Protein AF-S6BM09-F1 (afdb_monomer_lite)

Secondary structure (DSSP, 8-state):
--TTSSTTS-S-EEEEEEEEEE-SSSSHHHHHHHHHHHTT-EEEEEEETTEEEEEEEE-HHHHHHHHHHHHHS--TT-EEEEETTHHHHTT-SSSPPPEE-SSHHHHHHHB---HHHHHHHHSTT-PEEEE-SB-SS---GGGSTT-S-EEEE---SHHHHHHHTT-SSPEE---SS-TTSPPP-SHHHHHHHHTTT-S-----SS---S--PPPEEEEETTEEEEEE--TTTTT--EEPPTT-TTPPPEEE---STTB--EEEETTEEEEPPP-B-TTSHHHHHHHHHHHHHHHHHTT---SEEEEES-TT-HHHHHHHHHHHHHT--EEEE-HHHHHHHHHHHHTT--TTS--EEEEEEEEEEE-TTSSEEEEEEEEE-SS-EEEEEEPPP---TTTTHHHH-THHHHHHHHHHHHHHHHHHHTT------SSS-SSGGGHHHHHHHHHHHHHHHTT-

Foldseek 3Di:
DDPVVPVPQFAKDKDKKDWADQQPPQCNQVVLVVLCVVLVWDWDWDQDPGHIITITIGGLVSVLVSVVCCVVPPRPRDDGPDILQQCVLLVNQAAAFAWEAAAVVLVQQFAPDDPLRNCVQPDLLFFFEWGQHGHNDHDPCSRHPPGSTHTYTYQNDPVSNVVNVVDSHIDGDHALARPQAAGDQDPVCSCVGCVSNDPDDDDDPPGDPDGWDGWYWYDDPNHTDTPFQTRSGAQDWDFFFAPCQPPAWEWEFDFQAQTWIWTDDRRIIGIHGRLGHCVDPNSVVSSVVRVVVVCVVVVGDHQAYEYEPDPPHPSRVVRVVVCVVVVHHYHYDYRQLVVVAVVCGVVSPHQPNAWDWDFFAADFTQDPVRDTAGTFIWTGGNPDIDTPDGDDDWDQVPVVVCVVVVVSVVCRVVCVVVVVVVCVVVVHDDDDDDPADPPPRCVVVVVVVVVVVVVVVVVD

Radius of gyration: 27.83 Å; chains: 1; bounding box: 70×56×95 Å

Sequence (460 aa):
MNALSRLATDQPTTWRIRVRGIVQGVGFRPAVWRLARTLGLSGEVLNDGDGVAIRLHGLAAEIDDFMTRLRRDPPPLARIDTLETLRQRKRRPRKPLALMARDLEVIARYRTLSTTEQRALEDRAAPIVLLEHPGPEQLPEAVAPGSGALGFMLPHSPLHHLLARHFDTPLVFTSGNASGRPQCTDNDEALARLGAIADAFLLHDRAIVNRVDDSVLRLIDGTPAPLRRARGFAPTPLPLPPGLEDAPPLLALGGELKNTFCLLREGQATLSQHIGDLEQADTWRDWQDQLERFARLFAHRPQAIAIDGHPGYRSSAWGRDRATREGLPLITVQHHHAHLAACLAEHGVPADAGPSLGIVLDGIGHGEDGSGWGGELLVGDYRDFRRIARLRPAALPGGAQAMREPWRNLAARLLAEQLCERLRAADLQVLIHRQVPANDGGLALGQACIAAARLREQRR

pLDDT: mean 89.85, std 10.7, range [28.97, 98.62]

Structure (mmCIF, N/CA/C/O backbone):
data_AF-S6BM09-F1
#
_entry.id   AF-S6BM09-F1
#
loop_
_atom_site.group_PDB
_atom_site.id
_atom_site.type_symbol
_atom_site.label_atom_id
_atom_site.label_alt_id
_atom_site.label_comp_id
_atom_site.label_asym_id
_atom_site.label_entity_id
_atom_site.label_seq_id
_atom_site.pdbx_PDB_ins_code
_atom_site.Cartn_x
_atom_site.Cartn_y
_atom_site.Cartn_z
_atom_site.occupancy
_atom_site.B_iso_or_equiv
_atom_site.auth_seq_id
_atom_site.auth_comp_id
_atom_site.auth_asym_id
_atom_site.auth_atom_id
_atom_site.pdbx_PDB_model_num
ATOM 1 N N . MET A 1 1 ? 14.622 34.486 -16.517 1.00 38.31 1 MET A N 1
ATOM 2 C CA . MET A 1 1 ? 15.492 33.313 -16.270 1.00 38.31 1 MET A CA 1
ATOM 3 C C . MET A 1 1 ? 16.569 33.723 -15.283 1.00 38.31 1 MET A C 1
ATOM 5 O O . MET A 1 1 ? 17.421 34.523 -15.639 1.00 38.31 1 MET A O 1
ATOM 9 N N . ASN A 1 2 ? 16.465 33.284 -14.028 1.00 30.19 2 ASN A N 1
ATOM 10 C CA . ASN A 1 2 ? 17.326 33.764 -12.947 1.00 30.19 2 ASN A CA 1
ATOM 11 C C . ASN A 1 2 ? 18.570 32.865 -12.807 1.00 30.19 2 ASN A C 1
ATOM 13 O O . ASN A 1 2 ? 18.457 31.634 -12.844 1.00 30.19 2 ASN A O 1
ATOM 17 N N . ALA A 1 3 ? 19.740 33.488 -12.644 1.00 28.97 3 ALA A N 1
ATOM 18 C CA . ALA A 1 3 ? 21.079 32.882 -12.664 1.00 28.97 3 ALA A CA 1
ATOM 19 C C . ALA A 1 3 ? 21.342 31.832 -11.559 1.00 28.97 3 ALA A C 1
ATOM 21 O O . ALA A 1 3 ? 22.373 31.169 -11.563 1.00 28.97 3 ALA A O 1
ATOM 22 N N . LEU A 1 4 ? 20.386 31.626 -10.649 1.00 32.38 4 LEU A N 1
ATOM 23 C CA . LEU A 1 4 ? 20.457 30.667 -9.544 1.00 32.38 4 LEU A CA 1
ATOM 24 C C . LEU A 1 4 ? 20.014 29.237 -9.916 1.00 32.38 4 LEU A C 1
ATOM 26 O O . LEU A 1 4 ? 20.258 28.313 -9.149 1.00 32.38 4 LEU A O 1
ATOM 30 N N . SER A 1 5 ? 19.412 29.020 -11.093 1.00 34.81 5 SER A N 1
ATOM 31 C CA . SER A 1 5 ? 18.972 27.679 -11.540 1.00 34.81 5 SER A CA 1
ATOM 32 C C . SER A 1 5 ? 20.073 26.819 -12.182 1.00 34.81 5 SER A C 1
ATOM 34 O O . SER A 1 5 ? 19.891 25.614 -12.319 1.00 34.81 5 SER A O 1
ATOM 36 N N . ARG A 1 6 ? 21.234 27.398 -12.530 1.00 33.34 6 ARG A N 1
ATOM 37 C CA . ARG A 1 6 ? 22.382 26.657 -13.099 1.00 33.34 6 ARG A CA 1
ATOM 38 C C . ARG A 1 6 ? 23.321 26.043 -12.054 1.00 33.34 6 ARG A C 1
ATOM 40 O O . ARG A 1 6 ? 24.153 25.219 -12.405 1.00 33.34 6 ARG A O 1
ATOM 47 N N . LEU A 1 7 ? 23.190 26.402 -10.777 1.00 35.69 7 LEU A N 1
ATOM 48 C CA . LEU A 1 7 ? 24.154 26.014 -9.735 1.00 35.69 7 LEU A CA 1
ATOM 49 C C . LEU A 1 7 ? 23.912 24.619 -9.124 1.00 35.69 7 LEU A C 1
ATOM 51 O O . LEU A 1 7 ? 24.711 24.174 -8.306 1.00 35.69 7 LEU A O 1
ATOM 55 N N . ALA A 1 8 ? 22.848 23.907 -9.513 1.00 40.94 8 ALA A N 1
ATOM 56 C CA . ALA A 1 8 ? 22.551 22.566 -8.993 1.00 40.94 8 ALA A CA 1
ATOM 57 C C . ALA A 1 8 ? 23.042 21.408 -9.891 1.00 40.94 8 ALA A C 1
ATOM 59 O O . ALA A 1 8 ? 23.032 20.261 -9.449 1.00 40.94 8 ALA A O 1
ATOM 60 N N . THR A 1 9 ? 23.480 21.682 -11.125 1.00 48.66 9 THR A N 1
ATOM 61 C CA . THR A 1 9 ? 23.941 20.668 -12.100 1.00 48.66 9 THR A CA 1
ATOM 62 C C . THR A 1 9 ? 25.463 20.511 -12.189 1.00 48.66 9 THR A C 1
ATOM 64 O O . THR A 1 9 ? 25.926 19.595 -12.859 1.00 48.66 9 THR A O 1
ATOM 67 N N . ASP A 1 10 ? 26.232 21.349 -11.488 1.00 55.50 10 ASP A N 1
ATOM 68 C CA . ASP A 1 10 ? 27.693 21.471 -11.652 1.00 55.50 10 ASP A CA 1
ATOM 69 C C . ASP A 1 10 ? 28.528 20.803 -10.545 1.00 55.50 10 ASP A C 1
ATOM 71 O O . ASP A 1 10 ? 29.739 21.003 -10.458 1.00 55.50 10 ASP A O 1
ATOM 75 N N . GLN A 1 11 ? 27.913 19.999 -9.670 1.00 69.38 11 GLN A N 1
ATOM 76 C CA . GLN A 1 11 ? 28.690 19.232 -8.696 1.00 69.38 11 GLN A CA 1
ATOM 77 C C . GLN A 1 11 ? 29.160 17.902 -9.297 1.00 69.38 11 GLN A C 1
ATOM 79 O O . GLN A 1 11 ? 28.328 17.131 -9.784 1.00 69.38 11 GLN A O 1
ATOM 84 N N . PRO A 1 12 ? 30.467 17.587 -9.234 1.00 76.44 12 PRO A N 1
ATOM 85 C CA . PRO A 1 12 ? 30.969 16.304 -9.691 1.00 76.44 12 PRO A CA 1
ATOM 86 C C . PRO A 1 12 ? 30.383 15.168 -8.844 1.00 76.44 12 PRO A C 1
ATOM 88 O O . PRO A 1 12 ? 30.387 15.199 -7.611 1.00 76.44 12 PRO A O 1
ATOM 91 N N . THR A 1 13 ? 29.854 14.151 -9.520 1.00 78.38 13 THR A N 1
ATOM 92 C CA . THR A 1 13 ? 29.204 12.986 -8.905 1.00 78.38 13 THR A CA 1
ATOM 93 C C . THR A 1 13 ? 29.976 11.716 -9.222 1.00 78.38 13 THR A C 1
ATOM 95 O O . THR A 1 13 ? 30.727 11.666 -10.191 1.00 78.38 13 THR A O 1
ATOM 98 N N . THR A 1 14 ? 29.787 10.672 -8.411 1.00 85.06 14 THR A N 1
ATOM 99 C CA . THR A 1 14 ? 30.430 9.370 -8.626 1.00 85.06 14 THR A CA 1
ATOM 100 C C . THR A 1 14 ? 29.397 8.319 -9.023 1.00 85.06 14 THR A C 1
ATOM 102 O O . THR A 1 14 ? 28.484 8.030 -8.249 1.00 85.06 14 THR A O 1
ATOM 105 N N . TRP A 1 15 ? 29.550 7.724 -10.205 1.00 80.38 15 TRP A N 1
ATOM 106 C CA . TRP A 1 15 ? 28.676 6.677 -10.742 1.00 80.38 15 TRP A CA 1
ATOM 107 C C . TRP A 1 15 ? 29.385 5.328 -10.701 1.00 80.38 15 TRP A C 1
ATOM 109 O O . TRP A 1 15 ? 30.590 5.251 -10.932 1.00 80.38 15 TRP A O 1
ATOM 119 N N . ARG A 1 16 ? 28.645 4.252 -10.412 1.00 80.62 16 ARG A N 1
ATOM 120 C CA . ARG A 1 16 ? 29.163 2.876 -10.450 1.00 80.62 16 ARG A CA 1
ATOM 121 C C . ARG A 1 16 ? 28.443 2.106 -11.542 1.00 80.62 16 ARG A C 1
ATOM 123 O O . ARG A 1 16 ? 27.319 1.674 -11.365 1.00 80.62 16 ARG A O 1
ATOM 130 N N . ILE A 1 17 ? 29.069 1.889 -12.674 1.00 82.69 17 ILE A N 1
ATOM 131 C CA . ILE A 1 17 ? 28.444 1.205 -13.795 1.00 82.69 17 ILE A CA 1
ATOM 132 C C . ILE A 1 17 ? 28.873 -0.258 -13.770 1.00 82.69 17 ILE A C 1
ATOM 134 O O . ILE A 1 17 ? 30.060 -0.573 -13.842 1.00 82.69 17 ILE A O 1
ATOM 138 N N . ARG A 1 18 ? 27.890 -1.154 -13.687 1.00 83.31 18 ARG A N 1
ATOM 139 C CA . ARG A 1 18 ? 28.090 -2.585 -13.914 1.00 83.31 18 ARG A CA 1
ATOM 140 C C . ARG A 1 18 ? 27.734 -2.898 -15.359 1.00 83.31 18 ARG A C 1
ATOM 142 O O . ARG A 1 18 ? 26.601 -2.647 -15.773 1.00 83.31 18 ARG A O 1
ATOM 149 N N . VAL A 1 19 ? 28.698 -3.442 -16.093 1.00 82.69 19 VAL A N 1
ATOM 150 C CA . VAL A 1 19 ? 28.534 -3.902 -17.471 1.00 82.69 19 VAL A CA 1
ATOM 151 C C . VAL A 1 19 ? 28.701 -5.417 -17.493 1.00 82.69 19 VAL A C 1
ATOM 153 O O . VAL A 1 19 ? 29.742 -5.929 -17.077 1.00 82.69 19 VAL A O 1
ATOM 156 N N . ARG A 1 20 ? 27.685 -6.133 -17.977 1.00 80.19 20 ARG A N 1
ATOM 157 C CA . ARG A 1 20 ? 27.733 -7.592 -18.172 1.00 80.19 20 ARG A CA 1
ATOM 158 C C . ARG A 1 20 ? 27.612 -7.933 -19.654 1.00 80.19 20 ARG A C 1
ATOM 160 O O . ARG A 1 20 ? 27.115 -7.112 -20.423 1.00 80.19 20 ARG A O 1
ATOM 167 N N . GLY A 1 21 ? 28.057 -9.128 -20.027 1.00 81.88 21 GLY A N 1
ATOM 168 C CA . GLY A 1 21 ? 28.026 -9.669 -21.387 1.00 81.88 21 GLY A CA 1
ATOM 169 C C . GLY A 1 21 ? 29.404 -10.109 -21.871 1.00 81.88 21 GLY A C 1
ATOM 170 O O . GLY A 1 21 ? 30.289 -10.401 -21.063 1.00 81.88 21 GLY A O 1
ATOM 171 N N . ILE A 1 22 ? 29.619 -10.131 -23.187 1.00 84.56 22 ILE A N 1
ATOM 172 C CA . ILE A 1 22 ? 30.940 -10.395 -23.773 1.00 84.56 22 ILE A CA 1
ATOM 173 C C . ILE A 1 22 ? 31.765 -9.111 -23.638 1.00 84.56 22 ILE A C 1
ATOM 175 O O . ILE A 1 22 ? 31.840 -8.304 -24.555 1.00 84.56 22 ILE A O 1
ATOM 179 N N . VAL A 1 23 ? 32.321 -8.863 -22.454 1.00 83.88 23 VAL A N 1
ATOM 180 C CA . VAL A 1 23 ? 33.020 -7.602 -22.126 1.00 83.88 23 VAL A CA 1
ATOM 181 C C . VAL A 1 23 ? 34.416 -7.818 -21.542 1.00 83.88 23 VAL A C 1
ATOM 183 O O . VAL A 1 23 ? 35.155 -6.868 -21.293 1.00 83.88 23 VAL A O 1
ATOM 186 N N . GLN A 1 24 ? 34.836 -9.069 -21.373 1.00 85.50 24 GLN A N 1
ATOM 187 C CA . GLN A 1 24 ? 36.181 -9.431 -20.927 1.00 85.50 24 GLN A CA 1
ATOM 188 C C . GLN A 1 24 ? 36.980 -10.045 -22.076 1.00 85.50 24 GLN A C 1
ATOM 190 O O . GLN A 1 24 ? 36.417 -10.688 -22.949 1.00 85.50 24 GLN A O 1
ATOM 195 N N . GLY A 1 25 ? 38.293 -9.801 -22.121 1.00 83.94 25 GLY A N 1
ATOM 196 C CA . GLY A 1 25 ? 39.153 -10.293 -23.211 1.00 83.94 25 GLY A CA 1
ATOM 197 C C . GLY A 1 25 ? 38.967 -9.592 -24.568 1.00 83.94 25 GLY A C 1
ATOM 198 O O . GLY A 1 25 ? 39.731 -9.844 -25.486 1.00 83.94 25 GLY A O 1
ATOM 199 N N . VAL A 1 26 ? 38.020 -8.655 -24.682 1.00 87.94 26 VAL A N 1
ATOM 200 C CA . VAL A 1 26 ? 37.618 -8.005 -25.951 1.00 87.94 26 VAL A CA 1
ATOM 201 C C . VAL A 1 26 ? 38.072 -6.547 -26.086 1.00 87.94 26 VAL A C 1
ATOM 203 O O . VAL A 1 26 ? 37.512 -5.766 -26.850 1.00 87.94 26 VAL A O 1
ATOM 206 N N . GLY A 1 27 ? 39.062 -6.128 -25.294 1.00 88.62 27 GLY A N 1
ATOM 207 C CA . GLY A 1 27 ? 39.555 -4.743 -25.315 1.00 88.62 27 GLY A CA 1
ATOM 208 C C . GLY A 1 27 ? 38.628 -3.713 -24.647 1.00 88.62 27 GLY A C 1
ATOM 209 O O . GLY A 1 27 ? 38.804 -2.512 -24.850 1.00 88.62 27 GLY A O 1
ATOM 210 N N . PHE A 1 28 ? 37.683 -4.155 -23.808 1.00 90.75 28 PHE A N 1
ATOM 211 C CA . PHE A 1 28 ? 36.697 -3.286 -23.150 1.00 90.75 28 PHE A CA 1
ATOM 212 C C . PHE A 1 28 ? 37.305 -2.279 -22.164 1.00 90.75 28 PHE A C 1
ATOM 214 O O . PHE A 1 28 ? 37.013 -1.091 -22.250 1.00 90.75 28 PHE A O 1
ATOM 221 N N . ARG A 1 29 ? 38.207 -2.710 -21.267 1.00 93.44 29 ARG A N 1
ATOM 222 C CA . ARG A 1 29 ? 38.865 -1.806 -20.298 1.00 93.44 29 ARG A CA 1
ATOM 223 C C . ARG A 1 29 ? 39.658 -0.675 -20.984 1.00 93.44 29 ARG A C 1
ATOM 225 O O . ARG A 1 29 ? 39.458 0.476 -20.601 1.00 93.44 29 ARG A O 1
ATOM 232 N N . PRO A 1 30 ? 40.488 -0.939 -22.020 1.00 92.81 30 PRO A N 1
ATOM 233 C CA . PRO A 1 30 ? 41.108 0.132 -22.804 1.00 92.81 30 PRO A CA 1
ATOM 234 C C . PRO A 1 30 ? 40.108 1.091 -23.459 1.00 92.81 30 PRO A C 1
ATOM 236 O O . PRO A 1 30 ? 40.364 2.291 -23.501 1.00 92.81 30 PRO A O 1
ATOM 239 N N . ALA A 1 31 ? 38.978 0.591 -23.970 1.00 91.06 31 ALA A N 1
ATOM 240 C CA . ALA A 1 31 ? 37.952 1.439 -24.577 1.00 91.06 31 ALA A CA 1
ATOM 241 C C . ALA A 1 31 ? 37.273 2.351 -23.546 1.00 91.06 31 ALA A C 1
ATOM 243 O O . ALA A 1 31 ? 37.172 3.552 -23.783 1.00 91.06 31 ALA A O 1
ATOM 244 N N . VAL A 1 32 ? 36.910 1.805 -22.381 1.00 92.44 32 VAL A N 1
ATOM 245 C CA . VAL A 1 32 ? 36.400 2.567 -21.231 1.00 92.44 32 VAL A CA 1
ATOM 246 C C . VAL A 1 32 ? 37.396 3.646 -20.811 1.00 92.44 32 VAL A C 1
ATOM 248 O O . VAL A 1 32 ? 37.024 4.806 -20.685 1.00 92.44 32 VAL A O 1
ATOM 251 N N . TRP A 1 33 ? 38.675 3.299 -20.655 1.00 94.75 33 TRP A N 1
ATOM 252 C CA . TRP A 1 33 ? 39.701 4.266 -20.268 1.00 94.75 33 TRP A CA 1
ATOM 253 C C . TRP A 1 33 ? 39.855 5.401 -21.290 1.00 94.75 33 TRP A C 1
ATOM 255 O O . TRP A 1 33 ? 39.888 6.572 -20.912 1.00 94.75 33 TRP A O 1
ATOM 265 N N . ARG A 1 34 ? 39.900 5.075 -22.592 1.00 94.38 34 ARG A N 1
ATOM 266 C CA . ARG A 1 34 ? 39.992 6.087 -23.659 1.00 94.38 34 ARG A CA 1
ATOM 267 C C . ARG A 1 34 ? 38.793 7.025 -23.634 1.00 94.38 34 ARG A C 1
ATOM 269 O O . ARG A 1 34 ? 38.980 8.235 -23.675 1.00 94.38 34 ARG A O 1
ATOM 276 N N . LEU A 1 35 ? 37.591 6.460 -23.539 1.00 94.25 35 LEU A N 1
ATOM 277 C CA . LEU A 1 35 ? 36.347 7.215 -23.562 1.00 94.25 35 LEU A CA 1
ATOM 278 C C . LEU A 1 35 ? 36.208 8.134 -22.343 1.00 94.25 35 LEU A C 1
ATOM 280 O O . LEU A 1 35 ? 35.879 9.304 -22.506 1.00 94.25 35 LEU A O 1
ATOM 284 N N . ALA A 1 36 ? 36.526 7.634 -21.144 1.00 94.25 36 ALA A N 1
ATOM 285 C CA . ALA A 1 36 ? 36.525 8.438 -19.923 1.00 94.25 36 ALA A CA 1
ATOM 286 C C . ALA A 1 36 ? 37.491 9.625 -20.045 1.00 94.25 36 ALA A C 1
ATOM 288 O O . ALA A 1 36 ? 37.120 10.760 -19.756 1.00 94.25 36 ALA A O 1
ATOM 289 N N . ARG A 1 37 ? 38.696 9.386 -20.579 1.00 94.31 37 ARG A N 1
ATOM 290 C CA . ARG A 1 37 ? 39.706 10.431 -20.776 1.00 94.31 37 ARG A CA 1
ATOM 291 C C . ARG A 1 37 ? 39.284 11.486 -21.801 1.00 94.31 37 ARG A C 1
ATOM 293 O O . ARG A 1 37 ? 39.559 12.662 -21.596 1.00 94.31 37 ARG A O 1
ATOM 300 N N . THR A 1 38 ? 38.617 11.089 -22.886 1.00 94.44 38 THR A N 1
ATOM 301 C CA . THR A 1 38 ? 38.086 12.025 -23.895 1.00 94.44 38 THR A CA 1
ATOM 302 C C . THR A 1 38 ? 37.019 12.959 -23.322 1.00 94.44 38 THR A C 1
ATOM 304 O O . THR A 1 38 ? 36.875 14.074 -23.809 1.00 94.44 38 THR A O 1
ATOM 307 N N . LEU A 1 39 ? 36.296 12.518 -22.292 1.00 93.94 39 LEU A N 1
ATOM 308 C CA . LEU A 1 39 ? 35.196 13.258 -21.673 1.00 93.94 39 LEU A CA 1
ATOM 309 C C . LEU A 1 39 ? 35.591 13.961 -20.367 1.00 93.94 39 LEU A C 1
ATOM 311 O O . LEU A 1 39 ? 34.717 14.426 -19.650 1.00 93.94 39 LEU A O 1
ATOM 315 N N . GLY A 1 40 ? 36.885 14.017 -20.032 1.00 92.81 40 GLY A N 1
ATOM 316 C CA . GLY A 1 40 ? 37.355 14.665 -18.802 1.00 92.81 40 GLY A CA 1
ATOM 317 C C . GLY A 1 40 ? 36.995 13.922 -17.508 1.00 92.81 40 GLY A C 1
ATOM 318 O O . GLY A 1 40 ? 37.157 14.470 -16.422 1.00 92.81 40 GLY A O 1
ATOM 319 N N . LEU A 1 41 ? 36.545 12.667 -17.599 1.00 94.50 41 LEU A N 1
ATOM 320 C CA . LEU A 1 41 ? 36.124 11.870 -16.449 1.00 94.50 41 LEU A CA 1
ATOM 321 C C . LEU A 1 41 ? 37.317 11.195 -15.765 1.00 94.50 41 LEU A C 1
ATOM 323 O O . LEU A 1 41 ? 38.210 10.646 -16.414 1.00 94.50 41 LEU A O 1
ATOM 327 N N . SER A 1 42 ? 37.283 11.156 -14.434 1.00 93.69 42 SER A N 1
ATOM 328 C CA . SER A 1 42 ? 38.230 10.401 -13.601 1.00 93.69 42 SER A CA 1
ATOM 329 C C . SER A 1 42 ? 37.573 9.127 -13.067 1.00 93.69 42 SER A C 1
ATOM 331 O O . SER A 1 42 ? 36.352 9.064 -12.965 1.00 93.69 42 SER A O 1
ATOM 333 N N . GLY A 1 43 ? 38.331 8.074 -12.753 1.00 92.56 43 GLY A N 1
ATOM 334 C CA . GLY A 1 43 ? 37.697 6.825 -12.337 1.00 92.56 43 GLY A CA 1
ATOM 335 C C . GLY A 1 43 ? 38.572 5.581 -12.345 1.00 92.56 43 GLY A C 1
ATOM 336 O O . GLY A 1 43 ? 39.776 5.641 -12.574 1.00 92.56 43 GLY A O 1
ATOM 337 N N . GLU A 1 44 ? 37.927 4.440 -12.124 1.00 93.75 44 GLU A N 1
ATOM 338 C CA . GLU A 1 44 ? 38.521 3.103 -12.179 1.00 93.75 44 GLU A CA 1
ATOM 339 C C . GLU A 1 44 ? 37.683 2.190 -13.080 1.00 93.75 44 GLU A C 1
ATOM 341 O O . GLU A 1 44 ? 36.460 2.307 -13.155 1.00 93.75 44 GLU A O 1
ATOM 346 N N . VAL A 1 45 ? 38.345 1.256 -13.759 1.00 93.62 45 VAL A N 1
ATOM 347 C CA . VAL A 1 45 ? 37.692 0.173 -14.494 1.00 93.62 45 VAL A CA 1
ATOM 348 C C . VAL A 1 45 ? 38.407 -1.134 -14.187 1.00 93.62 45 VAL A C 1
ATOM 350 O O . VAL A 1 45 ? 39.628 -1.224 -14.309 1.00 93.62 45 VAL A O 1
ATOM 353 N N . LEU A 1 46 ? 37.655 -2.157 -13.793 1.00 92.75 46 LEU A N 1
ATOM 354 C CA . LEU A 1 46 ? 38.197 -3.466 -13.441 1.00 92.75 46 LEU A CA 1
ATOM 355 C C . LEU A 1 46 ? 37.316 -4.596 -13.972 1.00 92.75 46 LEU A C 1
ATOM 357 O O . LEU A 1 46 ? 36.114 -4.427 -14.173 1.00 92.75 46 LEU A O 1
ATOM 361 N N . ASN A 1 47 ? 37.943 -5.747 -14.199 1.00 90.81 47 ASN A N 1
ATOM 362 C CA . ASN A 1 47 ? 37.243 -6.992 -14.493 1.00 90.81 47 ASN A CA 1
ATOM 363 C C . ASN A 1 47 ? 37.088 -7.776 -13.189 1.00 90.81 47 ASN A C 1
ATOM 365 O O . ASN A 1 47 ? 38.050 -7.867 -12.427 1.00 90.81 47 ASN A O 1
ATOM 369 N N . ASP A 1 48 ? 35.923 -8.370 -12.967 1.00 84.50 48 ASP A N 1
ATOM 370 C CA . ASP A 1 48 ? 35.667 -9.323 -11.882 1.00 84.50 48 ASP A CA 1
ATOM 371 C C . ASP A 1 48 ? 34.845 -10.520 -12.400 1.00 84.50 48 ASP A C 1
ATOM 373 O O . ASP A 1 48 ? 34.613 -10.638 -13.601 1.00 84.50 48 ASP A O 1
ATOM 377 N N . GLY A 1 49 ? 34.422 -11.437 -11.525 1.00 75.69 49 GLY A N 1
ATOM 378 C CA . GLY A 1 49 ? 33.640 -12.616 -11.931 1.00 75.69 49 GLY A CA 1
ATOM 379 C C . GLY A 1 49 ? 32.296 -12.297 -12.605 1.00 75.69 49 GLY A C 1
ATOM 380 O O . GLY A 1 49 ? 31.762 -13.147 -13.309 1.00 75.69 49 GLY A O 1
ATOM 381 N N . ASP A 1 50 ? 31.788 -11.069 -12.453 1.00 69.88 50 ASP A N 1
ATOM 382 C CA . ASP A 1 50 ? 30.467 -10.644 -12.927 1.00 69.88 50 ASP A CA 1
ATOM 383 C C . ASP A 1 50 ? 30.517 -9.774 -14.198 1.00 69.88 50 ASP A C 1
ATOM 385 O O . ASP A 1 50 ? 29.476 -9.314 -14.675 1.00 69.88 50 ASP A O 1
ATOM 389 N N . GLY A 1 51 ? 31.704 -9.505 -14.755 1.00 86.31 51 GLY A N 1
ATOM 390 C CA . GLY A 1 51 ? 31.885 -8.697 -15.967 1.00 86.31 51 GLY A CA 1
ATOM 391 C C . GLY A 1 51 ? 32.853 -7.531 -15.767 1.00 86.31 51 GLY A C 1
ATOM 392 O O . GLY A 1 51 ? 33.989 -7.725 -15.335 1.00 86.31 51 GLY A O 1
ATOM 393 N N . VAL A 1 52 ? 32.446 -6.317 -16.141 1.00 88.25 52 VAL A N 1
ATOM 394 C CA . VAL A 1 52 ? 33.259 -5.100 -15.978 1.00 88.25 52 VAL A CA 1
ATOM 395 C C . VAL A 1 52 ? 32.572 -4.153 -15.000 1.00 88.25 52 VAL A C 1
ATOM 397 O O . VAL A 1 52 ? 31.415 -3.772 -15.195 1.00 88.25 52 VAL A O 1
ATOM 400 N N . ALA A 1 53 ? 33.295 -3.747 -13.960 1.00 86.94 53 ALA A N 1
ATOM 401 C CA . ALA A 1 53 ? 32.892 -2.673 -13.062 1.00 86.94 53 ALA A CA 1
ATOM 402 C C . ALA A 1 53 ? 33.633 -1.389 -13.440 1.00 86.94 53 ALA A C 1
ATOM 404 O O . ALA A 1 53 ? 34.859 -1.374 -13.544 1.00 86.94 53 ALA A O 1
ATOM 405 N N . ILE A 1 54 ? 32.883 -0.307 -13.635 1.00 91.75 54 ILE A N 1
ATOM 406 C CA . ILE A 1 54 ? 33.407 1.025 -13.935 1.00 91.75 54 ILE A CA 1
ATOM 407 C C . ILE A 1 54 ? 32.951 1.960 -12.818 1.00 91.75 54 ILE A C 1
ATOM 409 O O . ILE A 1 54 ? 31.768 2.004 -12.488 1.00 91.75 54 ILE A O 1
ATOM 413 N N . ARG A 1 55 ? 33.856 2.740 -12.241 1.00 90.81 55 ARG A N 1
ATOM 414 C CA . ARG A 1 55 ? 33.508 3.868 -11.378 1.00 90.81 55 ARG A CA 1
ATOM 415 C C . ARG A 1 55 ? 33.976 5.139 -12.057 1.00 90.81 55 ARG A C 1
ATOM 417 O O . ARG A 1 55 ? 35.160 5.248 -12.341 1.00 90.81 55 ARG A O 1
ATOM 424 N N . LEU A 1 56 ? 33.069 6.076 -12.299 1.00 91.94 56 LEU A N 1
ATOM 425 C CA . LEU A 1 56 ? 33.379 7.364 -12.921 1.00 91.94 56 LEU A CA 1
ATOM 426 C C . LEU A 1 56 ? 33.052 8.491 -11.957 1.00 91.94 56 LEU A C 1
ATOM 428 O O . LEU A 1 56 ? 32.057 8.415 -11.242 1.00 91.94 56 LEU A O 1
ATOM 432 N N . HIS A 1 57 ? 33.888 9.515 -11.950 1.00 91.69 57 HIS A N 1
ATOM 433 C CA . HIS A 1 57 ? 33.756 10.740 -11.190 1.00 91.69 57 HIS A CA 1
ATOM 434 C C . HIS A 1 57 ? 33.938 11.930 -12.135 1.00 91.69 57 HIS A C 1
ATOM 436 O O . HIS A 1 57 ? 34.964 12.038 -12.814 1.00 91.69 57 HIS A O 1
ATOM 442 N N . GLY A 1 58 ? 32.931 12.795 -12.184 1.00 91.19 58 GLY A N 1
ATOM 443 C CA . GLY A 1 58 ? 32.871 13.949 -13.081 1.00 91.19 58 GLY A CA 1
ATOM 444 C C . GLY A 1 58 ? 31.472 14.557 -13.117 1.00 91.19 58 GLY A C 1
ATOM 445 O O . GLY A 1 58 ? 30.623 14.216 -12.282 1.00 91.19 58 GLY A O 1
ATOM 446 N N . LEU A 1 59 ? 31.221 15.462 -14.063 1.00 86.94 59 LEU A N 1
ATOM 447 C CA . LEU A 1 59 ? 29.900 16.068 -14.210 1.00 86.94 59 LEU A CA 1
ATOM 448 C C . LEU A 1 59 ? 28.901 15.026 -14.718 1.00 86.94 59 LEU A C 1
ATOM 450 O O . LEU A 1 59 ? 29.228 14.170 -15.540 1.00 86.94 59 LEU A O 1
ATOM 454 N N . ALA A 1 60 ? 27.655 15.099 -14.245 1.00 76.88 60 ALA A N 1
ATOM 455 C CA . ALA A 1 60 ? 26.622 14.135 -14.631 1.00 76.88 60 ALA A CA 1
ATOM 456 C C . ALA A 1 60 ? 26.436 14.065 -16.160 1.00 76.88 60 ALA A C 1
ATOM 458 O O . ALA A 1 60 ? 26.347 12.972 -16.709 1.00 76.88 60 ALA A O 1
ATOM 459 N N . ALA A 1 61 ? 26.490 15.214 -16.845 1.00 78.56 61 ALA A N 1
ATOM 460 C CA . ALA A 1 61 ? 26.379 15.298 -18.302 1.00 78.56 61 ALA A CA 1
ATOM 461 C C . ALA A 1 61 ? 27.513 14.563 -19.045 1.00 78.56 61 ALA A C 1
ATOM 463 O O . ALA A 1 61 ? 27.272 13.914 -20.060 1.00 78.56 61 ALA A O 1
ATOM 464 N N . GLU A 1 62 ? 28.743 14.627 -18.532 1.00 89.06 62 GLU A N 1
ATOM 465 C CA . GLU A 1 62 ? 29.905 13.944 -19.115 1.00 89.06 62 GLU A CA 1
ATOM 466 C C . GLU A 1 62 ? 29.818 12.433 -18.889 1.00 89.06 62 GLU A C 1
ATOM 468 O O . GLU A 1 62 ? 30.114 11.645 -19.790 1.00 89.06 62 GLU A O 1
ATOM 473 N N . ILE A 1 63 ? 29.366 12.015 -17.700 1.00 84.81 63 ILE A N 1
ATOM 474 C CA . ILE A 1 63 ? 29.121 10.602 -17.403 1.00 84.81 63 ILE A CA 1
ATOM 475 C C . ILE A 1 63 ? 27.996 10.066 -18.301 1.00 84.81 63 ILE A C 1
ATOM 477 O O . ILE A 1 63 ? 28.121 8.965 -18.831 1.00 84.81 63 ILE A O 1
ATOM 481 N N . ASP A 1 64 ? 26.938 10.835 -18.549 1.00 76.94 64 ASP A N 1
ATOM 482 C CA . ASP A 1 64 ? 25.868 10.452 -19.477 1.00 76.94 64 ASP A CA 1
ATOM 483 C C . ASP A 1 64 ? 26.344 10.335 -20.936 1.00 76.94 64 ASP A C 1
ATOM 485 O O . ASP A 1 64 ? 25.984 9.370 -21.625 1.00 76.94 64 ASP A O 1
ATOM 489 N N . ASP A 1 65 ? 27.210 11.239 -21.406 1.00 83.00 65 ASP A N 1
ATOM 490 C CA . ASP A 1 65 ? 27.835 11.125 -22.734 1.00 83.00 65 ASP A CA 1
ATOM 491 C C . ASP A 1 65 ? 28.744 9.884 -22.815 1.00 83.00 65 ASP A C 1
ATOM 493 O O . ASP A 1 65 ? 28.707 9.128 -23.792 1.00 83.00 65 ASP A O 1
ATOM 497 N N . PHE A 1 66 ? 29.482 9.580 -21.741 1.00 91.19 66 PHE A N 1
ATOM 498 C CA . PHE A 1 66 ? 30.263 8.346 -21.634 1.00 91.19 66 PHE A CA 1
ATOM 499 C C . PHE A 1 66 ? 29.363 7.118 -21.798 1.00 91.19 66 PHE A C 1
ATOM 501 O O . PHE A 1 66 ? 29.671 6.217 -22.580 1.00 91.19 66 PHE A O 1
ATOM 508 N N . MET A 1 67 ? 28.226 7.087 -21.101 1.00 83.75 67 MET A N 1
ATOM 509 C CA . MET A 1 67 ? 27.286 5.970 -21.179 1.00 83.75 67 MET A CA 1
ATOM 510 C C . MET A 1 67 ? 26.709 5.794 -22.581 1.00 83.75 67 MET A C 1
ATOM 512 O O . MET A 1 67 ? 26.606 4.668 -23.077 1.00 83.75 67 MET A O 1
ATOM 516 N N . THR A 1 68 ? 26.349 6.904 -23.219 1.00 79.00 68 THR A N 1
ATOM 517 C CA . THR A 1 68 ? 25.766 6.927 -24.562 1.00 79.00 68 THR A CA 1
ATOM 518 C C . THR A 1 68 ? 26.753 6.389 -25.591 1.00 79.00 68 THR A C 1
ATOM 520 O O . THR A 1 68 ? 26.426 5.477 -26.354 1.00 79.00 68 THR A O 1
ATOM 523 N N . ARG A 1 69 ? 27.994 6.884 -25.572 1.00 88.25 69 ARG A N 1
ATOM 524 C CA . ARG A 1 69 ? 29.048 6.447 -26.496 1.00 88.25 69 ARG A CA 1
ATOM 525 C C . ARG A 1 69 ? 29.478 5.006 -26.247 1.00 88.25 69 ARG A C 1
ATOM 527 O O . ARG A 1 69 ? 29.679 4.277 -27.210 1.00 88.25 69 ARG A O 1
ATOM 534 N N . LEU A 1 70 ? 29.547 4.563 -24.988 1.00 87.06 70 LEU A N 1
ATOM 535 C CA . LEU A 1 70 ? 29.889 3.175 -24.661 1.00 87.06 70 LEU A CA 1
ATOM 536 C C . LEU A 1 70 ? 28.839 2.176 -25.178 1.00 87.06 70 LEU A C 1
ATOM 538 O O . LEU A 1 70 ? 29.197 1.061 -25.547 1.00 87.06 70 LEU A O 1
ATOM 542 N N . ARG A 1 71 ? 27.554 2.565 -25.211 1.00 79.50 71 ARG A N 1
ATOM 543 C CA . ARG A 1 71 ? 26.467 1.753 -25.792 1.00 79.50 71 ARG A CA 1
ATOM 544 C C . ARG A 1 71 ? 26.454 1.785 -27.318 1.00 79.50 71 ARG A C 1
ATOM 546 O O . ARG A 1 71 ? 26.180 0.758 -27.927 1.00 79.50 71 ARG A O 1
ATOM 553 N N . ARG A 1 72 ? 26.688 2.958 -27.915 1.00 81.12 72 ARG A N 1
ATOM 554 C CA . ARG A 1 72 ? 26.633 3.151 -29.371 1.00 81.12 72 ARG A CA 1
ATOM 555 C C . ARG A 1 72 ? 27.816 2.493 -30.076 1.00 81.12 72 ARG A C 1
ATOM 557 O O . ARG A 1 72 ? 27.619 1.805 -31.068 1.00 81.12 72 ARG A O 1
ATOM 564 N N . ASP A 1 73 ? 29.011 2.687 -29.526 1.00 84.44 73 ASP A N 1
ATOM 565 C CA . ASP A 1 73 ? 30.277 2.282 -30.132 1.00 84.44 73 ASP A CA 1
ATOM 566 C C . ASP A 1 73 ? 31.077 1.382 -29.161 1.00 84.44 73 ASP A C 1
ATOM 568 O O . ASP A 1 73 ? 32.176 1.756 -28.725 1.00 84.44 73 ASP A O 1
ATOM 572 N N . PRO A 1 74 ? 30.550 0.205 -28.754 1.00 85.12 74 PRO A N 1
ATOM 573 C CA . PRO A 1 74 ? 31.323 -0.729 -27.948 1.00 85.12 74 PRO A CA 1
ATOM 574 C C . PRO A 1 74 ? 32.528 -1.250 -28.756 1.00 85.12 74 PRO A C 1
ATOM 576 O O . PRO A 1 74 ? 32.533 -1.189 -29.989 1.00 85.12 74 PRO A O 1
ATOM 579 N N . PRO A 1 75 ? 33.574 -1.788 -28.097 1.00 86.75 75 PRO A N 1
ATOM 580 C CA . PRO A 1 75 ? 34.651 -2.477 -28.805 1.00 86.75 75 PRO A CA 1
ATOM 581 C C . PRO A 1 75 ? 34.098 -3.513 -29.805 1.00 86.75 75 PRO A C 1
ATOM 583 O O . PRO A 1 75 ? 33.118 -4.171 -29.471 1.00 86.75 75 PRO A O 1
ATOM 586 N N . PRO A 1 76 ? 34.730 -3.740 -30.974 1.00 80.56 76 PRO A N 1
ATOM 587 C CA . PRO A 1 76 ? 34.155 -4.569 -32.046 1.00 80.56 76 PRO A CA 1
ATOM 588 C C . PRO A 1 76 ? 33.775 -6.003 -31.651 1.00 80.56 76 PRO A C 1
ATOM 590 O O . PRO A 1 76 ? 32.868 -6.587 -32.232 1.00 80.56 76 PRO A O 1
ATOM 593 N N . LEU A 1 77 ? 34.476 -6.578 -30.670 1.00 82.69 77 LEU A N 1
ATOM 594 C CA . LEU A 1 77 ? 34.215 -7.925 -30.154 1.00 82.69 77 LEU A CA 1
ATOM 595 C C . LEU A 1 77 ? 33.345 -7.922 -28.888 1.00 82.69 77 LEU A C 1
ATOM 597 O O . LEU A 1 77 ? 33.070 -8.981 -28.329 1.00 82.69 77 LEU A O 1
ATOM 601 N N . ALA A 1 78 ? 32.951 -6.745 -28.402 1.00 83.38 78 ALA A N 1
ATOM 602 C CA . ALA A 1 78 ? 32.200 -6.603 -27.174 1.00 83.38 78 ALA A CA 1
ATOM 603 C C . ALA A 1 78 ? 30.691 -6.608 -27.409 1.00 83.38 78 ALA A C 1
ATOM 605 O O . ALA A 1 78 ? 30.179 -5.924 -28.292 1.00 83.38 78 ALA A O 1
ATOM 606 N N . ARG A 1 79 ? 29.969 -7.306 -26.533 1.00 77.69 79 ARG A N 1
ATOM 607 C CA . ARG A 1 79 ? 28.507 -7.263 -26.453 1.00 77.69 79 ARG A CA 1
ATOM 608 C C . ARG A 1 79 ? 28.094 -6.911 -25.031 1.00 77.69 79 ARG A C 1
ATOM 610 O O . ARG A 1 79 ? 28.413 -7.644 -24.097 1.00 77.69 79 ARG A O 1
ATOM 617 N N . ILE A 1 80 ? 27.422 -5.774 -24.872 1.00 74.06 80 ILE A N 1
ATOM 618 C CA . ILE A 1 80 ? 26.905 -5.310 -23.582 1.00 74.06 80 ILE A CA 1
ATOM 619 C C . ILE A 1 80 ? 25.489 -5.860 -23.413 1.00 74.06 80 ILE A C 1
ATOM 621 O O . ILE A 1 80 ? 24.568 -5.402 -24.081 1.00 74.06 80 ILE A O 1
ATOM 625 N N . ASP A 1 81 ? 25.323 -6.817 -22.505 1.00 59.66 81 ASP A N 1
ATOM 626 C CA . ASP A 1 81 ? 24.045 -7.481 -22.231 1.00 59.66 81 ASP A CA 1
ATOM 627 C C . ASP A 1 81 ? 23.233 -6.718 -21.165 1.00 59.66 81 ASP A C 1
ATOM 629 O O . ASP A 1 81 ? 22.014 -6.601 -21.265 1.00 59.66 81 ASP A O 1
ATOM 633 N N . THR A 1 82 ? 23.890 -6.135 -20.152 1.00 59.41 82 THR A N 1
ATOM 634 C CA . THR A 1 82 ? 23.214 -5.296 -19.144 1.00 59.41 82 THR A CA 1
ATOM 635 C C . THR A 1 82 ? 24.066 -4.127 -18.701 1.00 59.41 82 THR A C 1
ATOM 637 O O . THR A 1 82 ? 25.275 -4.274 -18.501 1.00 59.41 82 THR A O 1
ATOM 640 N N . LEU A 1 83 ? 23.403 -3.003 -18.439 1.00 59.84 83 LEU A N 1
ATOM 641 C CA . LEU A 1 83 ? 24.022 -1.811 -17.892 1.00 59.84 83 LEU A CA 1
ATOM 642 C C . LEU A 1 83 ? 23.176 -1.277 -16.725 1.00 59.84 83 LEU A C 1
ATOM 644 O O . LEU A 1 83 ? 22.095 -0.725 -16.922 1.00 59.84 83 LEU A O 1
ATOM 648 N N . GLU A 1 84 ? 23.638 -1.497 -15.492 1.00 64.81 84 GLU A N 1
ATOM 649 C CA . GLU A 1 84 ? 22.841 -1.292 -14.267 1.00 64.81 84 GLU A CA 1
ATOM 650 C C . GLU A 1 84 ? 22.757 0.194 -13.825 1.00 64.81 84 GLU A C 1
ATOM 652 O O . GLU A 1 84 ? 23.115 0.541 -12.701 1.00 64.81 84 GLU A O 1
ATOM 657 N N . THR A 1 85 ? 22.268 1.107 -14.678 1.00 70.75 85 THR A N 1
ATOM 658 C CA . THR A 1 85 ? 22.131 2.547 -14.336 1.00 70.75 85 THR A CA 1
ATOM 659 C C . THR A 1 85 ? 20.792 2.917 -13.711 1.00 70.75 85 THR A C 1
ATOM 661 O O . THR A 1 85 ? 20.740 3.779 -12.830 1.00 70.75 85 THR A O 1
ATOM 664 N N . LEU A 1 86 ? 19.701 2.252 -14.106 1.00 82.12 86 LEU A N 1
ATOM 665 C CA . LEU A 1 86 ? 18.346 2.637 -13.693 1.00 82.12 86 LEU A CA 1
ATOM 666 C C . LEU A 1 86 ? 18.177 2.656 -12.166 1.00 82.12 86 LEU A C 1
ATOM 668 O O . LEU A 1 86 ? 17.615 3.600 -11.610 1.00 82.12 86 LEU A O 1
ATOM 672 N N . ARG A 1 87 ? 18.686 1.636 -11.462 1.00 82.38 87 ARG A N 1
ATOM 673 C CA . ARG A 1 87 ? 18.592 1.560 -9.994 1.00 82.38 87 ARG A CA 1
ATOM 674 C C . ARG A 1 87 ? 19.322 2.696 -9.297 1.00 82.38 87 ARG A C 1
ATOM 676 O O . ARG A 1 87 ? 18.845 3.172 -8.269 1.00 82.38 87 ARG A O 1
ATOM 683 N N . GLN A 1 88 ? 20.453 3.124 -9.845 1.00 79.38 88 GLN A N 1
ATOM 684 C CA . GLN A 1 88 ? 21.271 4.178 -9.258 1.00 79.38 88 GLN A CA 1
ATOM 685 C C . GLN A 1 88 ? 20.630 5.539 -9.477 1.00 79.38 88 GLN A C 1
ATOM 687 O O . GLN A 1 88 ? 20.363 6.239 -8.500 1.00 79.38 88 GLN A O 1
ATOM 692 N N . ARG A 1 89 ? 20.259 5.851 -10.726 1.00 82.75 89 ARG A N 1
ATOM 693 C CA . ARG A 1 89 ? 19.566 7.100 -11.064 1.00 82.75 89 ARG A CA 1
ATOM 694 C C . ARG A 1 89 ? 18.244 7.247 -10.297 1.00 82.75 89 ARG A C 1
ATOM 696 O O . ARG A 1 89 ? 17.934 8.325 -9.802 1.00 82.75 89 ARG A O 1
ATOM 703 N N . LYS A 1 90 ? 17.504 6.147 -10.078 1.00 79.38 90 LYS A N 1
ATOM 704 C CA . LYS A 1 90 ? 16.267 6.140 -9.264 1.00 79.38 90 LYS A CA 1
ATOM 705 C C . LYS A 1 90 ? 16.475 6.010 -7.753 1.00 79.38 90 LYS A C 1
ATOM 707 O O . LYS A 1 90 ? 15.483 6.022 -7.023 1.00 79.38 90 LYS A O 1
ATOM 712 N N . ARG A 1 91 ? 17.714 5.838 -7.274 1.00 82.62 91 ARG A N 1
ATOM 713 C CA . ARG A 1 91 ? 18.043 5.550 -5.861 1.00 82.62 91 ARG A CA 1
ATOM 714 C C . ARG A 1 91 ? 17.209 4.389 -5.288 1.00 82.62 91 ARG A C 1
ATOM 716 O O . ARG A 1 91 ? 16.663 4.467 -4.191 1.00 82.62 91 ARG A O 1
ATOM 723 N N . ARG A 1 92 ? 17.087 3.301 -6.058 1.00 81.31 92 ARG A N 1
ATOM 724 C CA . ARG A 1 92 ? 16.237 2.130 -5.776 1.00 81.31 92 ARG A CA 1
ATOM 725 C C . ARG A 1 92 ? 17.079 0.846 -5.719 1.00 81.31 92 ARG A C 1
ATOM 727 O O . ARG A 1 92 ? 17.060 0.064 -6.673 1.00 81.31 92 ARG A O 1
ATOM 734 N N . PRO A 1 93 ? 17.805 0.592 -4.614 1.00 77.38 93 PRO A N 1
ATOM 735 C CA . PRO A 1 93 ? 18.822 -0.459 -4.572 1.00 77.38 93 PRO A CA 1
ATOM 736 C C . PRO A 1 93 ? 18.246 -1.880 -4.640 1.00 77.38 93 PRO A C 1
ATOM 738 O O . PRO A 1 93 ? 18.784 -2.702 -5.367 1.00 77.38 93 PRO A O 1
ATOM 741 N N . ARG A 1 94 ? 17.143 -2.173 -3.930 1.00 84.12 94 ARG A N 1
ATOM 742 C CA . ARG A 1 94 ? 16.637 -3.559 -3.784 1.00 84.12 94 ARG A CA 1
ATOM 743 C C . ARG A 1 94 ? 15.211 -3.793 -4.272 1.00 84.12 94 ARG A C 1
ATOM 745 O O . ARG A 1 94 ? 14.891 -4.894 -4.691 1.00 84.12 94 ARG A O 1
ATOM 752 N N . LYS A 1 95 ? 14.339 -2.776 -4.246 1.00 85.69 95 LYS A N 1
ATOM 753 C CA . LYS A 1 95 ? 12.912 -2.960 -4.571 1.00 85.69 95 LYS A CA 1
ATOM 754 C C . LYS A 1 95 ? 12.755 -3.524 -5.999 1.00 85.69 95 LYS A C 1
ATOM 756 O O . LYS A 1 95 ? 13.266 -2.865 -6.918 1.00 85.69 95 LYS A O 1
ATOM 761 N N . PRO A 1 96 ? 12.060 -4.663 -6.198 1.00 91.25 96 PRO A N 1
ATOM 762 C CA . PRO A 1 96 ? 11.900 -5.291 -7.509 1.00 91.25 96 PRO A CA 1
ATOM 763 C C . PRO A 1 96 ? 11.370 -4.330 -8.575 1.00 91.25 96 PRO A C 1
ATOM 765 O O . PRO A 1 96 ? 10.625 -3.387 -8.268 1.00 91.25 96 PRO A O 1
ATOM 768 N N . LEU A 1 97 ? 11.816 -4.532 -9.810 1.00 92.62 97 LEU A N 1
ATOM 769 C CA . LEU A 1 97 ? 11.348 -3.820 -10.994 1.00 92.62 97 LEU A CA 1
ATOM 770 C C . LEU A 1 97 ? 10.251 -4.662 -11.647 1.00 92.62 97 LEU A C 1
ATOM 772 O O . LEU A 1 97 ? 10.437 -5.860 -11.831 1.00 92.62 97 LEU A O 1
ATOM 776 N N . ALA A 1 98 ? 9.110 -4.044 -11.948 1.00 95.19 98 ALA A N 1
ATOM 777 C CA . ALA A 1 98 ? 8.061 -4.723 -12.695 1.00 95.19 98 ALA A CA 1
ATOM 778 C C . ALA A 1 98 ? 8.449 -4.810 -14.176 1.00 95.19 98 ALA A C 1
ATOM 780 O O . ALA A 1 98 ? 9.235 -3.997 -14.675 1.00 95.19 98 ALA A O 1
ATOM 781 N N . LEU A 1 99 ? 7.934 -5.838 -14.838 1.00 96.81 99 LEU A N 1
ATOM 782 C CA . LEU A 1 99 ? 8.290 -6.233 -16.189 1.00 96.81 99 LEU A CA 1
ATOM 783 C C . LEU A 1 99 ? 7.040 -6.265 -17.056 1.00 96.81 99 LEU A C 1
ATOM 785 O O . LEU A 1 99 ? 6.024 -6.817 -16.648 1.00 96.81 99 LEU A O 1
ATOM 789 N N . MET A 1 100 ? 7.135 -5.732 -18.263 1.00 98.00 100 MET A N 1
ATOM 790 C CA . MET A 1 100 ? 6.149 -5.934 -19.311 1.00 98.00 100 MET A CA 1
ATOM 791 C C . MET A 1 100 ? 6.705 -6.931 -20.321 1.00 98.00 100 MET A C 1
ATOM 793 O O . MET A 1 100 ? 7.797 -6.731 -20.850 1.00 98.00 100 MET A O 1
ATOM 797 N N . ALA A 1 101 ? 5.959 -7.994 -20.590 1.00 97.88 101 ALA A N 1
ATOM 798 C CA . ALA A 1 101 ? 6.257 -8.935 -21.665 1.00 97.88 101 ALA A CA 1
ATOM 799 C C . ALA A 1 101 ? 5.227 -8.776 -22.785 1.00 97.88 101 ALA A C 1
ATOM 801 O O . ALA A 1 101 ? 4.137 -8.263 -22.544 1.00 97.88 101 ALA A O 1
ATOM 802 N N . ARG A 1 102 ? 5.571 -9.196 -24.006 1.00 97.50 102 ARG A N 1
ATOM 803 C CA . ARG A 1 102 ? 4.670 -9.113 -25.164 1.00 97.50 102 ARG A CA 1
ATOM 804 C C . ARG A 1 102 ? 3.417 -9.970 -24.992 1.00 97.50 102 ARG A C 1
ATOM 806 O O . ARG A 1 102 ? 2.322 -9.511 -25.301 1.00 97.50 102 ARG A O 1
ATOM 813 N N . ASP A 1 103 ? 3.603 -11.191 -24.516 1.00 97.94 103 ASP A N 1
ATOM 814 C CA . ASP A 1 103 ? 2.594 -12.240 -24.424 1.00 97.94 103 ASP A CA 1
ATOM 815 C C . ASP A 1 103 ? 2.979 -13.247 -23.325 1.00 97.94 103 ASP A C 1
ATOM 817 O O . ASP A 1 103 ? 4.040 -13.145 -22.697 1.00 97.94 103 ASP A O 1
ATOM 821 N N . LEU A 1 104 ? 2.097 -14.218 -23.076 1.00 98.00 104 LEU A N 1
ATOM 822 C CA . LEU A 1 104 ? 2.335 -15.284 -22.103 1.00 98.00 104 LEU A CA 1
ATOM 823 C C . LEU A 1 104 ? 3.502 -16.199 -22.492 1.00 98.00 104 LEU A C 1
ATOM 825 O O . LEU A 1 104 ? 4.149 -16.742 -21.601 1.00 98.00 104 LEU A O 1
ATOM 829 N N . GLU A 1 105 ? 3.801 -16.351 -23.784 1.00 97.00 105 GLU A N 1
ATOM 830 C CA . GLU A 1 105 ? 4.906 -17.188 -24.263 1.00 97.00 105 GLU A CA 1
ATOM 831 C C . GLU A 1 105 ? 6.255 -16.622 -23.802 1.00 97.00 105 GLU A C 1
ATOM 833 O O . GLU A 1 105 ? 7.082 -17.341 -23.236 1.00 97.00 105 GLU A O 1
ATOM 838 N N . VAL A 1 106 ? 6.448 -15.305 -23.931 1.00 97.38 106 VAL A N 1
ATOM 839 C CA . VAL A 1 106 ? 7.640 -14.628 -23.405 1.00 97.38 106 VAL A CA 1
ATOM 840 C C . VAL A 1 106 ? 7.718 -14.751 -21.881 1.00 97.38 106 VAL A C 1
ATOM 842 O O . VAL A 1 106 ? 8.805 -14.966 -21.349 1.00 97.38 106 VAL A O 1
ATOM 845 N N . ILE A 1 107 ? 6.597 -14.648 -21.157 1.00 98.00 107 ILE A N 1
ATOM 846 C CA . ILE A 1 107 ? 6.591 -14.817 -19.692 1.00 98.00 107 ILE A CA 1
ATOM 847 C C . ILE A 1 107 ? 6.972 -16.252 -19.305 1.00 98.00 107 ILE A C 1
ATOM 849 O O . ILE A 1 107 ? 7.793 -16.436 -18.402 1.00 98.00 107 ILE A O 1
ATOM 853 N N . ALA A 1 108 ? 6.431 -17.251 -20.009 1.00 97.62 108 ALA A N 1
ATOM 854 C CA . ALA A 1 108 ? 6.637 -18.674 -19.744 1.00 97.62 108 ALA A CA 1
ATOM 855 C C . ALA A 1 108 ? 8.116 -19.094 -19.815 1.00 97.62 108 ALA A C 1
ATOM 857 O O . ALA A 1 108 ? 8.539 -20.024 -19.127 1.00 97.62 108 ALA A O 1
ATOM 858 N N . ARG A 1 109 ? 8.934 -18.363 -20.582 1.00 97.12 109 ARG A N 1
ATOM 859 C CA . ARG A 1 109 ? 10.393 -18.550 -20.618 1.00 97.12 109 ARG A CA 1
ATOM 860 C C . ARG A 1 109 ? 11.060 -18.242 -19.278 1.00 97.12 109 ARG A C 1
ATOM 862 O O . ARG A 1 109 ? 12.042 -18.887 -18.936 1.00 97.12 109 ARG A O 1
ATOM 869 N N . TYR A 1 110 ? 10.534 -17.305 -18.491 1.00 96.62 110 TYR A N 1
ATOM 870 C CA . TYR A 1 110 ? 11.135 -16.881 -17.217 1.00 96.62 110 TYR A CA 1
ATOM 871 C C . TYR A 1 110 ? 10.393 -17.403 -15.991 1.00 96.62 110 TYR A C 1
ATOM 873 O O . TYR A 1 110 ? 10.982 -17.481 -14.904 1.00 96.62 110 TYR A O 1
ATOM 881 N N . ARG A 1 111 ? 9.102 -17.721 -16.124 1.00 97.00 111 ARG A N 1
ATOM 882 C CA . ARG A 1 111 ? 8.248 -18.163 -15.021 1.00 97.00 111 ARG A CA 1
ATOM 883 C C . ARG A 1 111 ? 7.266 -19.239 -15.460 1.00 97.00 111 ARG A C 1
ATOM 885 O O . ARG A 1 111 ? 6.624 -19.109 -16.491 1.00 97.00 111 ARG A O 1
ATOM 892 N N . THR A 1 112 ? 7.122 -20.272 -14.638 1.00 96.50 112 THR A N 1
ATOM 893 C CA . THR A 1 112 ? 6.075 -21.282 -14.819 1.00 96.50 112 THR A CA 1
ATOM 894 C C . THR A 1 112 ? 4.741 -20.687 -14.374 1.00 96.50 112 THR A C 1
ATOM 896 O O . THR A 1 112 ? 4.671 -20.108 -13.293 1.00 96.50 112 THR A O 1
ATOM 899 N N . LEU A 1 113 ? 3.705 -20.816 -15.208 1.00 96.44 113 LEU A N 1
ATOM 900 C CA . LEU A 1 113 ? 2.400 -20.189 -14.990 1.00 96.44 113 LEU A CA 1
ATOM 901 C C . LEU A 1 113 ? 1.312 -21.233 -14.737 1.00 96.44 113 LEU A C 1
ATOM 903 O O . LEU A 1 113 ? 1.029 -22.063 -15.602 1.00 96.44 113 LEU A O 1
ATOM 907 N N . SER A 1 114 ? 0.635 -21.130 -13.601 1.00 96.00 114 SER A N 1
ATOM 908 C CA . SER A 1 114 ? -0.652 -21.788 -13.373 1.00 96.00 114 SER A CA 1
ATOM 909 C C . SER A 1 114 ? -1.756 -21.179 -14.245 1.00 96.00 114 SER A C 1
ATOM 911 O O . SER A 1 114 ? -1.669 -20.038 -14.703 1.00 96.00 114 SER A O 1
ATOM 913 N N . THR A 1 115 ? -2.854 -21.914 -14.433 1.00 96.50 115 THR A N 1
ATOM 914 C CA . THR A 1 115 ? -4.039 -21.411 -15.150 1.00 96.50 115 THR A CA 1
ATOM 915 C C . THR A 1 115 ? -4.611 -20.145 -14.505 1.00 96.50 115 THR A C 1
ATOM 917 O O . THR A 1 115 ? -5.080 -19.253 -15.208 1.00 96.50 115 THR A O 1
ATOM 920 N N . THR A 1 116 ? -4.551 -20.034 -13.177 1.00 97.12 116 THR A N 1
ATOM 921 C CA . THR A 1 116 ? -5.027 -18.845 -12.461 1.00 97.12 116 THR A CA 1
ATOM 922 C C . THR A 1 116 ? -4.116 -17.637 -12.687 1.00 97.12 116 THR A C 1
ATOM 924 O O . THR A 1 116 ? -4.619 -16.535 -12.888 1.00 97.12 116 THR A O 1
ATOM 927 N N . GLU A 1 117 ? -2.792 -17.822 -12.722 1.00 97.56 117 GLU A N 1
ATOM 928 C CA . GLU A 1 117 ? -1.844 -16.745 -13.053 1.00 97.56 117 GLU A CA 1
ATOM 929 C C . GLU A 1 117 ? -2.008 -16.257 -14.493 1.00 97.56 117 GLU A C 1
ATOM 931 O O . GLU A 1 117 ? -2.001 -15.049 -14.719 1.00 97.56 117 GLU A O 1
ATOM 936 N N . GLN A 1 118 ? -2.206 -17.170 -15.451 1.00 97.81 118 GLN A N 1
ATOM 937 C CA . GLN A 1 118 ? -2.473 -16.811 -16.850 1.00 97.81 118 GLN A CA 1
ATOM 938 C C . GLN A 1 118 ? -3.733 -15.947 -16.956 1.00 97.81 118 GLN A C 1
ATOM 940 O O . GLN A 1 118 ? -3.675 -14.838 -17.481 1.00 97.81 118 GLN A O 1
ATOM 945 N N . ARG A 1 119 ? -4.840 -16.388 -16.342 1.00 97.62 119 ARG A N 1
ATOM 946 C CA . ARG A 1 119 ? -6.093 -15.617 -16.302 1.00 97.62 119 ARG A CA 1
ATOM 947 C C . ARG A 1 119 ? -5.923 -14.252 -15.638 1.00 97.62 119 ARG A C 1
ATOM 949 O O . ARG A 1 119 ? -6.490 -13.277 -16.112 1.00 97.62 119 ARG A O 1
ATOM 956 N N . ALA A 1 120 ? -5.148 -14.167 -14.556 1.00 97.38 120 ALA A N 1
ATOM 957 C CA . ALA A 1 120 ? -4.890 -12.900 -13.875 1.00 97.38 120 ALA A CA 1
ATOM 958 C C . ALA A 1 120 ? -4.053 -11.929 -14.729 1.00 97.38 120 ALA A C 1
ATOM 960 O O . ALA A 1 120 ? -4.270 -10.720 -14.660 1.00 97.38 120 ALA A O 1
ATOM 961 N N . LEU A 1 121 ? -3.109 -12.439 -15.527 1.00 98.00 121 LEU A N 1
ATOM 962 C CA . LEU A 1 121 ? -2.310 -11.646 -16.469 1.00 98.00 121 LEU A CA 1
ATOM 963 C C . LEU A 1 121 ? -3.147 -11.142 -17.654 1.00 98.00 121 LEU A C 1
ATOM 965 O O . LEU A 1 121 ? -2.955 -10.008 -18.090 1.00 98.00 121 LEU A O 1
ATOM 969 N N . GLU A 1 122 ? -4.054 -11.980 -18.157 1.00 97.50 122 GLU A N 1
ATOM 970 C CA . GLU A 1 122 ? -4.947 -11.690 -19.289 1.00 97.50 122 GLU A CA 1
ATOM 971 C C . GLU A 1 122 ? -6.197 -10.886 -18.903 1.00 97.50 122 GLU A C 1
ATOM 973 O O . GLU A 1 122 ? -6.953 -10.460 -19.779 1.00 97.50 122 GLU A O 1
ATOM 978 N N . ASP A 1 123 ? -6.428 -10.655 -17.607 1.00 96.94 123 ASP A N 1
ATOM 979 C CA . ASP A 1 123 ? -7.540 -9.831 -17.146 1.00 96.94 123 ASP A CA 1
ATOM 980 C C . ASP A 1 123 ? -7.460 -8.426 -17.762 1.00 96.94 123 ASP A C 1
ATOM 982 O O . ASP A 1 123 ? -6.392 -7.820 -17.873 1.00 96.94 123 ASP A O 1
ATOM 986 N N . ARG A 1 124 ? -8.614 -7.859 -18.121 1.00 95.50 124 ARG A N 1
ATOM 987 C CA . ARG A 1 124 ? -8.727 -6.501 -18.682 1.00 95.50 124 ARG A CA 1
ATOM 988 C C . ARG A 1 124 ? -8.154 -5.406 -17.773 1.00 95.50 124 ARG A C 1
ATOM 990 O O . ARG A 1 124 ? -7.783 -4.339 -18.259 1.00 95.50 124 ARG A O 1
ATOM 997 N N . ALA A 1 125 ? -8.091 -5.641 -16.461 1.00 95.38 125 ALA A N 1
ATOM 998 C CA . ALA A 1 125 ? -7.431 -4.765 -15.502 1.00 95.38 125 ALA A CA 1
ATOM 999 C C . ALA A 1 125 ? -5.911 -4.707 -15.731 1.00 95.38 125 ALA A C 1
ATOM 1001 O O . ALA A 1 125 ? -5.266 -3.759 -15.278 1.00 95.38 125 ALA A O 1
ATOM 1002 N N . ALA A 1 126 ? -5.351 -5.693 -16.439 1.00 96.75 126 ALA A N 1
ATOM 1003 C CA . ALA A 1 126 ? -3.950 -5.863 -16.798 1.00 96.75 126 ALA A CA 1
ATOM 1004 C C . ALA A 1 126 ? -2.993 -5.538 -15.639 1.00 96.75 126 ALA A C 1
ATOM 1006 O O . ALA A 1 126 ? -2.202 -4.587 -15.733 1.00 96.75 126 ALA A O 1
ATOM 1007 N N . PRO A 1 127 ? -3.111 -6.240 -14.500 1.00 97.81 127 PRO A N 1
ATOM 1008 C CA . PRO A 1 127 ? -2.288 -5.986 -13.330 1.00 97.81 127 PRO A CA 1
ATOM 1009 C C . PRO A 1 127 ? -0.847 -6.465 -13.535 1.00 97.81 127 PRO A C 1
ATOM 1011 O O . PRO A 1 127 ? -0.533 -7.234 -14.441 1.00 97.81 127 PRO A O 1
ATOM 1014 N N . ILE A 1 128 ? 0.034 -6.050 -12.629 1.00 98.44 128 ILE A N 1
ATOM 1015 C CA . ILE A 1 128 ? 1.297 -6.746 -12.392 1.00 98.44 128 ILE A CA 1
ATOM 1016 C C . ILE A 1 128 ? 0.992 -7.963 -11.516 1.00 98.44 128 ILE A C 1
ATOM 1018 O O . ILE A 1 128 ? 0.541 -7.801 -10.385 1.00 98.44 128 ILE A O 1
ATOM 1022 N N . VAL A 1 129 ? 1.268 -9.168 -11.996 1.00 98.31 129 VAL A N 1
ATOM 1023 C CA . VAL A 1 129 ? 1.130 -10.419 -11.242 1.00 98.31 129 VAL A CA 1
ATOM 1024 C C . VAL A 1 129 ? 2.508 -10.859 -10.752 1.00 98.31 129 VAL A C 1
ATOM 1026 O O . VAL A 1 129 ? 3.467 -10.909 -11.526 1.00 98.31 129 VAL A O 1
ATOM 1029 N N . LEU A 1 130 ? 2.634 -11.134 -9.451 1.00 97.94 130 LEU A N 1
ATOM 1030 C CA . LEU A 1 130 ? 3.852 -11.694 -8.865 1.00 97.94 130 LEU A CA 1
ATOM 1031 C C . LEU A 1 130 ? 3.899 -13.207 -9.090 1.00 97.94 130 LEU A C 1
ATOM 1033 O O . LEU A 1 130 ? 3.064 -13.930 -8.558 1.00 97.94 130 LEU A O 1
ATOM 1037 N N . LEU A 1 131 ? 4.909 -13.653 -9.835 1.00 97.06 131 LEU A N 1
ATOM 1038 C CA . LEU A 1 131 ? 5.113 -15.037 -10.253 1.00 97.06 131 LEU A CA 1
ATOM 1039 C C . LEU A 1 131 ? 6.352 -15.623 -9.573 1.00 97.06 131 LEU A C 1
ATOM 1041 O O . LEU A 1 131 ? 7.458 -15.079 -9.702 1.00 97.06 131 LEU A O 1
ATOM 1045 N N . GLU A 1 132 ? 6.180 -16.730 -8.855 1.00 93.44 132 GLU A N 1
ATOM 1046 C CA . GLU A 1 132 ? 7.206 -17.270 -7.947 1.00 93.44 132 GLU A CA 1
ATOM 1047 C C . GLU A 1 132 ? 7.993 -18.438 -8.542 1.00 93.44 132 GLU A C 1
ATOM 1049 O O . GLU A 1 132 ? 9.176 -18.603 -8.244 1.00 93.44 132 GLU A O 1
ATOM 1054 N N . HIS A 1 133 ? 7.368 -19.225 -9.417 1.00 93.12 133 HIS A N 1
ATOM 1055 C CA . HIS A 1 133 ? 7.967 -20.451 -9.930 1.00 93.12 133 HIS A CA 1
ATOM 1056 C C . HIS A 1 133 ? 8.890 -20.160 -11.118 1.00 93.12 133 HIS A C 1
ATOM 1058 O O . HIS A 1 133 ? 8.418 -19.655 -12.139 1.00 93.12 133 HIS A O 1
ATOM 1064 N N . PRO A 1 134 ? 10.199 -20.456 -11.023 1.00 94.12 134 PRO A N 1
ATOM 1065 C CA . PRO A 1 134 ? 11.139 -20.174 -12.100 1.00 94.12 134 PRO A CA 1
ATOM 1066 C C . PRO A 1 134 ? 10.805 -20.970 -13.369 1.00 94.12 134 PRO A C 1
ATOM 1068 O O . PRO A 1 134 ? 10.311 -22.095 -13.304 1.00 94.12 134 PRO A O 1
ATOM 1071 N N . GLY A 1 135 ? 11.045 -20.346 -14.521 1.00 93.38 135 GLY A N 1
ATOM 1072 C CA . GLY A 1 135 ? 11.019 -20.980 -15.837 1.00 93.38 135 GLY A CA 1
ATOM 1073 C C . GLY A 1 135 ? 12.424 -21.409 -16.289 1.00 93.38 135 GLY A C 1
ATOM 1074 O O . GLY A 1 135 ? 13.362 -21.379 -15.486 1.00 93.38 135 GLY A O 1
ATOM 1075 N N . PRO A 1 136 ? 12.585 -21.805 -17.565 1.00 92.12 136 PRO A N 1
ATOM 1076 C CA . PRO A 1 136 ? 13.863 -22.270 -18.112 1.00 92.12 136 PRO A CA 1
ATOM 1077 C C . PRO A 1 136 ? 14.950 -21.185 -18.198 1.00 92.12 136 PRO A C 1
ATOM 1079 O O . PRO A 1 136 ? 16.135 -21.498 -18.107 1.00 92.12 136 PRO A O 1
ATOM 1082 N N . GLU A 1 137 ? 14.574 -19.917 -18.362 1.00 93.25 137 GLU A N 1
ATOM 1083 C CA . GLU A 1 137 ? 15.495 -18.786 -18.463 1.00 93.25 137 GLU A CA 1
ATOM 1084 C C . GLU A 1 137 ? 15.521 -17.940 -17.188 1.00 93.25 137 GLU A C 1
ATOM 1086 O O . GLU A 1 137 ? 14.558 -17.860 -16.420 1.00 93.25 137 GLU A O 1
ATOM 1091 N N . GLN A 1 138 ? 16.639 -17.242 -16.984 1.00 88.31 138 GLN A N 1
ATOM 1092 C CA . GLN A 1 138 ? 16.833 -16.344 -15.853 1.00 88.31 138 GLN A CA 1
ATOM 1093 C C . GLN A 1 138 ? 17.030 -14.909 -16.325 1.00 88.31 138 GLN A C 1
ATOM 1095 O O . GLN A 1 138 ? 17.758 -14.636 -17.277 1.00 88.31 138 GLN A O 1
ATOM 1100 N N . LEU A 1 139 ? 16.397 -13.982 -15.610 1.00 87.88 139 LEU A N 1
ATOM 1101 C CA . LEU A 1 139 ? 16.693 -12.563 -15.738 1.00 87.88 139 LEU A CA 1
ATOM 1102 C C . LEU A 1 139 ? 17.867 -12.184 -14.828 1.00 87.88 139 LEU A C 1
ATOM 1104 O O . LEU A 1 139 ? 18.100 -12.849 -13.816 1.00 87.88 139 LEU A O 1
ATOM 1108 N N . PRO A 1 140 ? 18.574 -11.083 -15.131 1.00 84.75 140 PRO A N 1
ATOM 1109 C CA . PRO A 1 140 ? 19.620 -10.568 -14.257 1.00 84.75 140 PRO A CA 1
ATOM 1110 C C . PRO A 1 140 ? 19.109 -10.357 -12.826 1.00 84.75 140 PRO A C 1
ATOM 1112 O O . PRO A 1 140 ? 18.031 -9.789 -12.632 1.00 84.75 140 PRO A O 1
ATOM 1115 N N . GLU A 1 141 ? 19.914 -10.715 -11.820 1.00 82.56 141 GLU A N 1
ATOM 1116 C CA . GLU A 1 141 ? 19.573 -10.534 -10.395 1.00 82.56 141 GLU A CA 1
ATOM 1117 C C . GLU A 1 141 ? 19.167 -9.085 -10.076 1.00 82.56 141 GLU A C 1
ATOM 1119 O O . GLU A 1 141 ? 18.287 -8.822 -9.255 1.00 82.56 141 GLU A O 1
ATOM 1124 N N . ALA A 1 142 ? 19.741 -8.124 -10.805 1.00 82.56 142 ALA A N 1
ATOM 1125 C CA . ALA A 1 142 ? 19.396 -6.716 -10.717 1.00 82.56 142 ALA A CA 1
ATOM 1126 C C . ALA A 1 142 ? 17.902 -6.423 -10.963 1.00 82.56 142 ALA A C 1
ATOM 1128 O O . ALA A 1 142 ? 17.429 -5.373 -10.541 1.00 82.56 142 ALA A O 1
ATOM 1129 N N . VAL A 1 143 ? 17.108 -7.291 -11.593 1.00 87.12 143 VAL A N 1
ATOM 1130 C CA . VAL A 1 143 ? 15.660 -7.067 -11.755 1.00 87.12 143 VAL A CA 1
ATOM 1131 C C . VAL A 1 143 ? 14.922 -7.183 -10.418 1.00 87.12 143 VAL A C 1
ATOM 1133 O O . VAL A 1 143 ? 14.124 -6.303 -10.075 1.00 87.12 143 VAL A O 1
ATOM 1136 N N . ALA A 1 144 ? 15.247 -8.191 -9.610 1.00 89.44 144 ALA A N 1
ATOM 1137 C CA . ALA A 1 144 ? 14.604 -8.444 -8.321 1.00 89.44 144 ALA A CA 1
ATOM 1138 C C . ALA A 1 144 ? 15.598 -8.999 -7.272 1.00 89.44 144 ALA A C 1
ATOM 1140 O O . ALA A 1 144 ? 15.503 -10.164 -6.889 1.00 89.44 144 ALA A O 1
ATOM 1141 N N . PRO A 1 145 ? 16.539 -8.171 -6.766 1.00 84.81 145 PRO A N 1
ATOM 1142 C CA . PRO A 1 145 ? 17.597 -8.629 -5.866 1.00 84.81 145 PRO A CA 1
ATOM 1143 C C . PRO A 1 145 ? 17.052 -9.277 -4.589 1.00 84.81 145 PRO A C 1
ATOM 1145 O O . PRO A 1 145 ? 16.331 -8.634 -3.821 1.00 84.81 145 PRO A O 1
ATOM 1148 N N . GLY A 1 146 ? 17.430 -10.533 -4.343 1.00 84.06 146 GLY A N 1
ATOM 1149 C CA . GLY A 1 146 ? 16.994 -11.299 -3.172 1.00 84.06 146 GLY A CA 1
ATOM 1150 C C . GLY A 1 146 ? 15.502 -11.652 -3.147 1.00 84.06 146 GLY A C 1
ATOM 1151 O O . GLY A 1 146 ? 14.985 -11.982 -2.082 1.00 84.06 146 GLY A O 1
ATOM 1152 N N . SER A 1 147 ? 14.795 -11.561 -4.279 1.00 86.88 147 SER A N 1
ATOM 1153 C CA . SER A 1 147 ? 13.397 -11.983 -4.395 1.00 86.88 147 SER A CA 1
ATOM 1154 C C . SER A 1 147 ? 13.272 -13.200 -5.308 1.00 86.88 147 SER A C 1
ATOM 1156 O O . SER A 1 147 ? 13.790 -13.195 -6.420 1.00 86.88 147 SER A O 1
ATOM 1158 N N . GLY A 1 148 ? 12.548 -14.229 -4.858 1.00 86.06 148 GLY A N 1
ATOM 1159 C CA . GLY A 1 148 ? 12.183 -15.367 -5.713 1.00 86.06 148 GLY A CA 1
ATOM 1160 C C . GLY A 1 148 ? 11.095 -15.024 -6.738 1.00 86.06 148 GLY A C 1
ATOM 1161 O O . GLY A 1 148 ? 11.001 -15.659 -7.787 1.00 86.06 148 GLY A O 1
ATOM 1162 N N . ALA A 1 149 ? 10.308 -13.976 -6.480 1.00 93.44 149 ALA A N 1
ATOM 1163 C CA . ALA A 1 149 ? 9.191 -13.582 -7.326 1.00 93.44 149 ALA A CA 1
ATOM 1164 C C . ALA A 1 149 ? 9.589 -12.522 -8.366 1.00 93.44 149 ALA A C 1
ATOM 1166 O O . ALA A 1 149 ? 10.356 -11.601 -8.077 1.00 93.44 149 ALA A O 1
ATOM 1167 N N . LEU A 1 150 ? 9.000 -12.607 -9.560 1.00 96.19 150 LEU A N 1
ATOM 1168 C CA . LEU A 1 150 ? 9.064 -11.563 -10.587 1.00 96.19 150 LEU A CA 1
ATOM 1169 C C . LEU A 1 150 ? 7.668 -10.996 -10.832 1.00 96.19 150 LEU A C 1
ATOM 1171 O O . LEU A 1 150 ? 6.708 -11.749 -10.944 1.00 96.19 150 LEU A O 1
ATOM 1175 N N . GLY A 1 151 ? 7.558 -9.671 -10.918 1.00 97.50 151 GLY A N 1
ATOM 1176 C CA . GLY A 1 151 ? 6.298 -9.009 -11.248 1.00 97.50 151 GLY A CA 1
ATOM 1177 C C . GLY A 1 151 ? 6.177 -8.799 -12.748 1.00 97.50 151 GLY A C 1
ATOM 1178 O O . GLY A 1 151 ? 6.889 -7.948 -13.279 1.00 97.50 151 GLY A O 1
ATOM 1179 N N . PHE A 1 152 ? 5.278 -9.530 -13.402 1.00 98.12 152 PHE A N 1
ATOM 1180 C CA . PHE A 1 152 ? 5.000 -9.407 -14.833 1.00 98.12 152 PHE A CA 1
ATOM 1181 C C . PHE A 1 152 ? 3.633 -8.781 -15.092 1.00 98.12 152 PHE A C 1
ATOM 1183 O O . PHE A 1 152 ? 2.692 -9.012 -14.347 1.00 98.12 152 PHE A O 1
ATOM 1190 N N . MET A 1 153 ? 3.519 -8.020 -16.172 1.00 98.25 153 MET A N 1
ATOM 1191 C CA . MET A 1 153 ? 2.261 -7.519 -16.720 1.00 98.25 153 MET A CA 1
ATOM 1192 C C . MET A 1 153 ? 2.260 -7.679 -18.240 1.00 98.25 153 MET A C 1
ATOM 1194 O O . MET A 1 153 ? 3.321 -7.686 -18.873 1.00 98.25 153 MET A O 1
ATOM 1198 N N . LEU A 1 154 ? 1.068 -7.767 -18.823 1.00 98.25 154 LEU A N 1
ATOM 1199 C CA . LEU A 1 154 ? 0.881 -7.754 -20.271 1.00 98.25 154 LEU A CA 1
ATOM 1200 C C . LEU A 1 154 ? 0.660 -6.323 -20.801 1.00 98.25 154 LEU A C 1
ATOM 1202 O O . LEU A 1 154 ? 0.362 -5.396 -20.029 1.00 98.25 154 LEU A O 1
ATOM 1206 N N . PRO A 1 155 ? 0.832 -6.099 -22.116 1.00 97.69 155 PRO A N 1
ATOM 1207 C CA . PRO A 1 155 ? 0.562 -4.811 -22.731 1.00 97.69 155 PRO A CA 1
ATOM 1208 C C . PRO A 1 155 ? -0.936 -4.502 -22.619 1.00 97.69 155 PRO A C 1
ATOM 1210 O O . PRO A 1 155 ? -1.774 -5.362 -22.855 1.00 97.69 155 PRO A O 1
ATOM 1213 N N . HIS A 1 156 ? -1.268 -3.269 -22.236 1.00 96.06 156 HIS A N 1
ATOM 1214 C CA . HIS A 1 156 ? -2.650 -2.880 -21.900 1.00 96.06 156 HIS A CA 1
ATOM 1215 C C . HIS A 1 156 ? -3.096 -1.553 -22.527 1.00 96.06 156 HIS A C 1
ATOM 1217 O O . HIS A 1 156 ? -4.143 -1.005 -22.195 1.00 96.06 156 HIS A O 1
ATOM 1223 N N . SER A 1 157 ? -2.273 -0.993 -23.410 1.00 95.12 157 SER A N 1
ATOM 1224 C CA . SER A 1 157 ? -2.618 0.172 -24.222 1.00 95.12 157 SER A CA 1
ATOM 1225 C C . SER A 1 157 ? -2.136 -0.065 -25.653 1.00 95.12 157 SER A C 1
ATOM 1227 O O . SER A 1 157 ? -1.182 -0.829 -25.841 1.00 95.12 157 SER A O 1
ATOM 1229 N N . PRO A 1 158 ? -2.721 0.595 -26.670 1.00 96.50 158 PRO A N 1
ATOM 1230 C CA . PRO A 1 158 ? -2.250 0.460 -28.048 1.00 96.50 158 PRO A CA 1
ATOM 1231 C C . PRO A 1 158 ? -0.753 0.761 -28.191 1.00 96.50 158 PRO A C 1
ATOM 1233 O O . PRO A 1 158 ? -0.041 0.043 -28.888 1.00 96.50 158 PRO A O 1
ATOM 1236 N N . LEU A 1 159 ? -0.254 1.761 -27.456 1.00 94.69 159 LEU A N 1
ATOM 1237 C CA . LEU A 1 159 ? 1.170 2.083 -27.425 1.00 94.69 159 LEU A CA 1
ATOM 1238 C C . LEU A 1 159 ? 2.003 0.932 -26.848 1.00 94.69 159 LEU A C 1
ATOM 1240 O O . LEU A 1 159 ? 3.039 0.588 -27.410 1.00 94.69 159 LEU A O 1
ATOM 1244 N N . HIS A 1 160 ? 1.545 0.302 -25.764 1.00 96.06 160 HIS A N 1
ATOM 1245 C CA . HIS A 1 160 ? 2.235 -0.847 -25.178 1.00 96.06 160 HIS A CA 1
ATOM 1246 C C . HIS A 1 160 ? 2.306 -2.023 -26.156 1.00 96.06 160 HIS A C 1
ATOM 1248 O O . HIS A 1 160 ? 3.369 -2.620 -26.284 1.00 96.06 160 HIS A O 1
ATOM 1254 N N . HIS A 1 161 ? 1.234 -2.324 -26.896 1.00 96.62 161 HIS A N 1
ATOM 1255 C CA . HIS A 1 161 ? 1.268 -3.374 -27.922 1.00 96.62 161 HIS A CA 1
ATOM 1256 C C . HIS A 1 161 ? 2.232 -3.036 -29.068 1.00 96.62 161 HIS A C 1
ATOM 1258 O O . HIS A 1 161 ? 3.004 -3.895 -29.499 1.00 96.62 161 HIS A O 1
ATOM 1264 N N . LEU A 1 162 ? 2.224 -1.784 -29.540 1.00 95.25 162 LEU A N 1
ATOM 1265 C CA . LEU A 1 162 ? 3.134 -1.321 -30.590 1.00 95.25 162 LEU A CA 1
ATOM 1266 C C . LEU A 1 162 ? 4.599 -1.375 -30.162 1.00 95.25 162 LEU A C 1
ATOM 1268 O O . LEU A 1 162 ? 5.438 -1.680 -30.998 1.00 95.25 162 LEU A O 1
ATOM 1272 N N . LEU A 1 163 ? 4.907 -1.100 -28.893 1.00 92.31 163 LEU A N 1
ATOM 1273 C CA . LEU A 1 163 ? 6.260 -1.219 -28.352 1.00 92.31 163 LEU A CA 1
ATOM 1274 C C . LEU A 1 163 ? 6.642 -2.687 -28.145 1.00 92.31 163 LEU A C 1
ATOM 1276 O O . LEU A 1 163 ? 7.654 -3.137 -28.673 1.00 92.31 163 LEU A O 1
ATOM 1280 N N . ALA A 1 164 ? 5.819 -3.446 -27.418 1.00 93.31 164 ALA A N 1
ATOM 1281 C CA . ALA A 1 164 ? 6.143 -4.801 -26.980 1.00 93.31 164 ALA A CA 1
ATOM 1282 C C . ALA A 1 164 ? 6.319 -5.789 -28.143 1.00 93.31 164 ALA A C 1
ATOM 1284 O O . ALA A 1 164 ? 7.126 -6.707 -28.036 1.00 93.31 164 ALA A O 1
ATOM 1285 N N . ARG A 1 165 ? 5.645 -5.588 -29.287 1.00 93.50 165 ARG A N 1
ATOM 1286 C CA . ARG A 1 165 ? 5.831 -6.448 -30.473 1.00 93.50 165 ARG A CA 1
ATOM 1287 C C . ARG A 1 165 ? 7.262 -6.449 -31.026 1.00 93.50 165 ARG A C 1
ATOM 1289 O O . ARG A 1 165 ? 7.617 -7.376 -31.742 1.00 93.50 165 ARG A O 1
ATOM 1296 N N . HIS A 1 166 ? 8.063 -5.425 -30.722 1.00 93.00 166 HIS A N 1
ATOM 1297 C CA . HIS A 1 166 ? 9.451 -5.313 -31.180 1.00 93.00 166 HIS A CA 1
ATOM 1298 C C . HIS A 1 166 ? 10.463 -5.986 -30.239 1.00 93.00 166 HIS A C 1
ATOM 1300 O O . HIS A 1 166 ? 11.659 -5.936 -30.517 1.00 93.00 166 HIS A O 1
ATOM 1306 N N . PHE A 1 167 ? 10.009 -6.606 -29.143 1.00 90.44 167 PHE A N 1
ATOM 1307 C CA . PHE A 1 167 ? 10.882 -7.232 -28.154 1.00 90.44 167 PHE A CA 1
ATOM 1308 C C . PHE A 1 167 ? 10.452 -8.676 -27.866 1.00 90.44 167 PHE A C 1
ATOM 1310 O O . PHE A 1 167 ? 9.323 -8.934 -27.458 1.00 90.44 167 PHE A O 1
ATOM 1317 N N . ASP A 1 168 ? 11.393 -9.610 -28.022 1.00 89.81 168 ASP A N 1
ATOM 1318 C CA . ASP A 1 168 ? 11.267 -11.012 -27.588 1.00 89.81 168 ASP A CA 1
ATOM 1319 C C . ASP A 1 168 ? 11.762 -11.229 -26.147 1.00 89.81 168 ASP A C 1
ATOM 1321 O O . ASP A 1 168 ? 11.925 -12.363 -25.690 1.00 89.81 168 ASP A O 1
ATOM 1325 N N . THR A 1 169 ? 12.046 -10.142 -25.429 1.00 91.31 169 THR A N 1
ATOM 1326 C CA . THR A 1 169 ? 12.479 -10.139 -24.031 1.00 91.31 169 THR A CA 1
ATOM 1327 C C . THR A 1 169 ? 11.630 -9.165 -23.210 1.00 91.31 169 THR A C 1
ATOM 1329 O O . THR A 1 169 ? 11.102 -8.191 -23.755 1.00 91.31 169 THR A O 1
ATOM 1332 N N . PRO A 1 170 ? 11.471 -9.393 -21.893 1.00 94.62 170 PRO A N 1
ATOM 1333 C CA . PRO A 1 170 ? 10.687 -8.507 -21.045 1.00 94.62 170 PRO A CA 1
ATOM 1334 C C . PRO A 1 170 ? 11.349 -7.135 -20.889 1.00 94.62 170 PRO A C 1
ATOM 1336 O O . PRO A 1 170 ? 12.552 -7.026 -20.647 1.00 94.62 170 PRO A O 1
ATOM 1339 N N . LEU A 1 171 ? 10.539 -6.082 -20.940 1.00 93.69 171 LEU A N 1
ATOM 1340 C CA . LEU A 1 171 ? 10.955 -4.707 -20.691 1.00 93.69 171 LEU A CA 1
ATOM 1341 C C . LEU A 1 171 ? 10.707 -4.331 -19.234 1.00 93.69 171 LEU A C 1
ATOM 1343 O O . LEU A 1 171 ? 9.655 -4.632 -18.680 1.00 93.69 171 LEU A O 1
ATOM 1347 N N . VAL A 1 172 ? 11.626 -3.594 -18.611 1.00 92.88 172 VAL A N 1
ATOM 1348 C CA . VAL A 1 172 ? 11.354 -2.999 -17.296 1.00 92.88 172 VAL A CA 1
ATOM 1349 C C . VAL A 1 172 ? 10.294 -1.907 -17.441 1.00 92.88 172 VAL A C 1
ATOM 1351 O O . VAL A 1 172 ? 10.531 -0.886 -18.081 1.00 92.88 172 VAL A O 1
ATOM 1354 N N . PHE A 1 173 ? 9.156 -2.093 -16.775 1.00 91.00 173 PHE A N 1
ATOM 1355 C CA . PHE A 1 173 ? 8.053 -1.140 -16.706 1.00 91.00 173 PHE A CA 1
ATOM 1356 C C . PHE A 1 173 ? 7.850 -0.730 -15.248 1.00 91.00 173 PHE A C 1
ATOM 1358 O O . PHE A 1 173 ? 7.327 -1.478 -14.428 1.00 91.00 173 PHE A O 1
ATOM 1365 N N . THR A 1 174 ? 8.345 0.447 -14.867 1.00 87.25 174 THR A N 1
ATOM 1366 C CA . THR A 1 174 ? 8.293 0.913 -13.476 1.00 87.25 174 THR A CA 1
ATOM 1367 C C . THR A 1 174 ? 7.829 2.362 -13.391 1.00 87.25 174 THR A C 1
ATOM 1369 O O . THR A 1 174 ? 8.139 3.162 -14.267 1.00 87.25 174 THR A O 1
ATOM 1372 N N . SER A 1 175 ? 7.142 2.707 -12.299 1.00 84.25 175 SER A N 1
ATOM 1373 C CA . SER A 1 175 ? 6.558 4.030 -12.043 1.00 84.25 175 SER A CA 1
ATOM 1374 C C . SER A 1 175 ? 7.508 5.187 -12.372 1.00 84.25 175 SER A C 1
ATOM 1376 O O . SER A 1 175 ? 8.630 5.216 -11.866 1.00 84.25 175 SER A O 1
ATOM 1378 N N . GLY A 1 176 ? 7.073 6.160 -13.175 1.00 79.06 176 GLY A N 1
ATOM 1379 C CA . GLY A 1 176 ? 7.849 7.346 -13.574 1.00 79.06 176 GLY A CA 1
ATOM 1380 C C . GLY A 1 176 ? 8.041 8.371 -12.448 1.00 79.06 176 GLY A C 1
ATOM 1381 O O . GLY A 1 176 ? 7.560 9.496 -12.531 1.00 79.06 176 GLY A O 1
ATOM 1382 N N . ASN A 1 177 ? 8.702 7.982 -11.357 1.00 78.44 177 ASN A N 1
ATOM 1383 C CA . ASN A 1 177 ? 8.966 8.829 -10.196 1.00 78.44 177 ASN A CA 1
ATOM 1384 C C . ASN A 1 177 ? 10.357 8.593 -9.593 1.00 78.44 177 ASN A C 1
ATOM 1386 O O . ASN A 1 177 ? 10.947 7.512 -9.701 1.00 78.44 177 ASN A O 1
ATOM 1390 N N . ALA A 1 178 ? 10.861 9.621 -8.908 1.00 70.12 178 ALA A N 1
ATOM 1391 C CA . ALA A 1 178 ? 11.910 9.458 -7.910 1.00 70.12 178 ALA A CA 1
ATOM 1392 C C . ALA A 1 178 ? 11.362 8.665 -6.709 1.00 70.12 178 ALA A C 1
ATOM 1394 O O . ALA A 1 178 ? 10.171 8.745 -6.395 1.00 70.12 178 ALA A O 1
ATOM 1395 N N . SER A 1 179 ? 12.221 7.888 -6.041 1.00 69.69 179 SER A N 1
ATOM 1396 C CA . SER A 1 179 ? 11.810 7.029 -4.923 1.00 69.69 179 SER A CA 1
ATOM 1397 C C . SER A 1 179 ? 11.051 7.816 -3.846 1.00 69.69 179 SER A C 1
ATOM 1399 O O . SER A 1 179 ? 11.569 8.798 -3.325 1.00 69.69 179 SER A O 1
ATOM 1401 N N . GLY A 1 180 ? 9.839 7.361 -3.509 1.00 67.62 180 GLY A N 1
ATOM 1402 C CA . GLY A 1 180 ? 8.999 7.941 -2.453 1.00 67.62 180 GLY A CA 1
ATOM 1403 C C . GLY A 1 180 ? 8.036 9.044 -2.902 1.00 67.62 180 GLY A C 1
ATOM 1404 O O . GLY A 1 180 ? 7.252 9.501 -2.081 1.00 67.62 180 GLY A O 1
ATOM 1405 N N . ARG A 1 181 ? 8.052 9.454 -4.178 1.00 78.38 181 ARG A N 1
ATOM 1406 C CA . ARG A 1 181 ? 7.140 10.487 -4.698 1.00 78.38 181 ARG A CA 1
ATOM 1407 C C . ARG A 1 181 ? 6.024 9.913 -5.577 1.00 78.38 181 ARG A C 1
ATOM 1409 O O . ARG A 1 181 ? 6.243 8.883 -6.220 1.00 78.38 181 ARG A O 1
ATOM 1416 N N . PRO A 1 182 ? 4.879 10.606 -5.697 1.00 84.31 182 PRO A N 1
ATOM 1417 C CA . PRO A 1 182 ? 3.863 10.310 -6.703 1.00 84.31 182 PRO A CA 1
ATOM 1418 C C . PRO A 1 182 ? 4.426 10.276 -8.131 1.00 84.31 182 PRO A C 1
ATOM 1420 O O . PRO A 1 182 ? 5.429 10.938 -8.438 1.00 84.31 182 PRO A O 1
ATOM 1423 N N . GLN A 1 183 ? 3.789 9.470 -8.986 1.00 87.94 183 GLN A N 1
ATOM 1424 C CA . GLN A 1 183 ? 4.040 9.433 -10.431 1.00 87.94 183 GLN A CA 1
ATOM 1425 C C . GLN A 1 183 ? 3.734 10.791 -11.068 1.00 87.94 183 GLN A C 1
ATOM 1427 O O . GLN A 1 183 ? 2.742 11.417 -10.703 1.00 87.94 183 GLN A O 1
ATOM 1432 N N . CYS A 1 184 ? 4.578 11.222 -12.007 1.00 88.81 184 CYS A N 1
ATOM 1433 C CA . CYS A 1 184 ? 4.316 12.431 -12.786 1.00 88.81 184 CYS A CA 1
ATOM 1434 C C . CYS A 1 184 ? 3.144 12.164 -13.741 1.00 88.81 184 CYS A C 1
ATOM 1436 O O . CYS A 1 184 ? 3.076 11.083 -14.333 1.00 88.81 184 CYS A O 1
ATOM 1438 N N . THR A 1 185 ? 2.238 13.128 -13.883 1.00 90.12 185 THR A N 1
ATOM 1439 C CA . THR A 1 185 ? 1.102 13.042 -14.827 1.00 90.12 185 THR A CA 1
ATOM 1440 C C . THR A 1 185 ? 1.184 14.081 -15.940 1.00 90.12 185 THR A C 1
ATOM 1442 O O . THR A 1 185 ? 0.621 13.869 -17.013 1.00 90.12 185 THR A O 1
ATOM 1445 N N . ASP A 1 186 ? 1.925 15.162 -15.696 1.00 91.06 186 ASP A N 1
ATOM 1446 C CA . ASP A 1 186 ? 2.175 16.239 -16.641 1.00 91.06 186 ASP A CA 1
ATOM 1447 C C . ASP A 1 186 ? 3.512 16.053 -17.386 1.00 91.06 186 ASP A C 1
ATOM 1449 O O . ASP A 1 186 ? 4.483 15.510 -16.845 1.00 91.06 186 ASP A O 1
ATOM 1453 N N . ASN A 1 187 ? 3.557 16.502 -18.642 1.00 88.88 187 ASN A N 1
ATOM 1454 C CA . ASN A 1 187 ? 4.719 16.346 -19.518 1.00 88.88 187 ASN A CA 1
ATOM 1455 C C . ASN A 1 187 ? 5.912 17.194 -19.057 1.00 88.88 187 ASN A C 1
ATOM 1457 O O . ASN A 1 187 ? 7.036 16.686 -19.007 1.00 88.88 187 ASN A O 1
ATOM 1461 N N . ASP A 1 188 ? 5.680 18.455 -18.691 1.00 90.06 188 ASP A N 1
ATOM 1462 C CA . ASP A 1 188 ? 6.740 19.363 -18.247 1.00 90.06 188 ASP A CA 1
ATOM 1463 C C . ASP A 1 188 ? 7.282 18.913 -16.891 1.00 90.06 188 ASP A C 1
ATOM 1465 O O . ASP A 1 188 ? 8.496 18.893 -16.662 1.00 90.06 188 ASP A O 1
ATOM 1469 N N . GLU A 1 189 ? 6.388 18.454 -16.012 1.00 90.00 189 GLU A N 1
ATOM 1470 C CA . GLU A 1 189 ? 6.766 17.811 -14.759 1.00 90.00 189 GLU A CA 1
ATOM 1471 C C . GLU A 1 189 ? 7.657 16.579 -15.000 1.00 90.00 189 GLU A C 1
ATOM 1473 O O . GLU A 1 189 ? 8.696 16.430 -14.344 1.00 90.00 189 GLU A O 1
ATOM 1478 N N . ALA A 1 190 ? 7.276 15.695 -15.928 1.00 89.38 190 ALA A N 1
ATOM 1479 C CA . ALA A 1 190 ? 8.042 14.494 -16.242 1.00 89.38 190 ALA A CA 1
ATOM 1480 C C . ALA A 1 190 ? 9.443 14.842 -16.767 1.00 89.38 190 ALA A C 1
ATOM 1482 O O . ALA A 1 190 ? 10.427 14.279 -16.281 1.00 89.38 190 ALA A O 1
ATOM 1483 N N . LEU A 1 191 ? 9.551 15.797 -17.695 1.00 87.25 191 LEU A N 1
ATOM 1484 C CA . LEU A 1 191 ? 10.830 16.273 -18.229 1.00 87.25 191 LEU A CA 1
ATOM 1485 C C . LEU A 1 191 ? 11.719 16.850 -17.120 1.00 87.25 191 LEU A C 1
ATOM 1487 O O . LEU A 1 191 ? 12.883 16.464 -16.986 1.00 87.25 191 LEU A O 1
ATOM 1491 N N . ALA A 1 192 ? 11.159 17.714 -16.271 1.00 87.44 192 ALA A N 1
ATOM 1492 C CA . ALA A 1 192 ? 11.896 18.359 -15.191 1.00 87.44 192 ALA A CA 1
ATOM 1493 C C . ALA A 1 192 ? 12.356 17.365 -14.111 1.00 87.44 192 ALA A C 1
ATOM 1495 O O . ALA A 1 192 ? 13.494 17.425 -13.644 1.00 87.44 192 ALA A O 1
ATOM 1496 N N . ARG A 1 193 ? 11.482 16.440 -13.692 1.00 85.19 193 ARG A N 1
ATOM 1497 C CA . ARG A 1 193 ? 11.756 15.517 -12.575 1.00 85.19 193 ARG A CA 1
ATOM 1498 C C . ARG A 1 193 ? 12.538 14.278 -12.989 1.00 85.19 193 ARG A C 1
ATOM 1500 O O . ARG A 1 193 ? 13.251 13.717 -12.155 1.00 85.19 193 ARG A O 1
ATOM 1507 N N . LEU A 1 194 ? 12.369 13.806 -14.223 1.00 86.56 194 LEU A N 1
ATOM 1508 C CA . LEU A 1 194 ? 12.953 12.549 -14.694 1.00 86.56 194 LEU A CA 1
ATOM 1509 C C . LEU A 1 194 ? 14.117 12.753 -15.662 1.00 86.56 194 LEU A C 1
ATOM 1511 O O . LEU A 1 194 ? 14.726 11.757 -16.039 1.00 86.56 194 LEU A O 1
ATOM 1515 N N . GLY A 1 195 ? 14.470 13.990 -16.032 1.00 82.56 195 GLY A N 1
ATOM 1516 C CA . GLY A 1 195 ? 15.565 14.264 -16.972 1.00 82.56 195 GLY A CA 1
ATOM 1517 C C . GLY A 1 195 ? 16.923 13.704 -16.529 1.00 82.56 195 GLY A C 1
ATOM 1518 O O . GLY A 1 195 ? 17.708 13.272 -17.358 1.00 82.56 195 GLY A O 1
ATOM 1519 N N . ALA A 1 196 ? 17.171 13.608 -15.218 1.00 80.00 196 ALA A N 1
ATOM 1520 C CA . ALA A 1 196 ? 18.376 12.971 -14.665 1.00 80.00 196 ALA A CA 1
ATOM 1521 C C . ALA A 1 196 ? 18.278 11.431 -14.551 1.00 80.00 196 ALA A C 1
ATOM 1523 O O . ALA A 1 196 ? 19.180 10.772 -14.030 1.00 80.00 196 ALA A O 1
ATOM 1524 N N . ILE A 1 197 ? 17.147 10.844 -14.950 1.00 81.62 197 ILE A N 1
ATOM 1525 C CA . ILE A 1 197 ? 16.855 9.411 -14.837 1.00 81.62 197 ILE A CA 1
ATOM 1526 C C . ILE A 1 197 ? 16.728 8.785 -16.225 1.00 81.62 197 ILE A C 1
ATOM 1528 O O . IL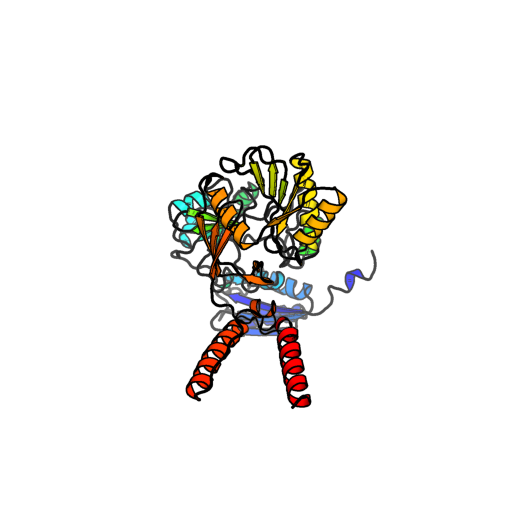E A 1 197 ? 17.394 7.780 -16.497 1.00 81.62 197 ILE A O 1
ATOM 1532 N N . ALA A 1 198 ? 15.855 9.345 -17.061 1.00 82.69 198 ALA A N 1
ATOM 1533 C CA . ALA A 1 198 ? 15.505 8.829 -18.374 1.00 82.69 198 ALA A CA 1
ATOM 1534 C C . ALA A 1 198 ? 16.437 9.387 -19.458 1.00 82.69 198 ALA A C 1
ATOM 1536 O O . ALA A 1 198 ? 16.676 10.587 -19.511 1.00 82.69 198 ALA A O 1
ATOM 1537 N N . ASP A 1 199 ? 16.923 8.507 -20.338 1.00 78.38 199 ASP A N 1
ATOM 1538 C CA . ASP A 1 199 ? 17.754 8.897 -21.489 1.00 78.38 199 ASP A CA 1
ATOM 1539 C C . ASP A 1 199 ? 16.911 9.538 -22.615 1.00 78.38 199 ASP A C 1
ATOM 1541 O O . ASP A 1 199 ? 17.422 10.289 -23.440 1.00 78.38 199 ASP A O 1
ATOM 1545 N N . ALA A 1 200 ? 15.613 9.225 -22.670 1.00 81.88 200 ALA A N 1
ATOM 1546 C CA . ALA A 1 200 ? 14.671 9.730 -23.662 1.00 81.88 200 ALA A CA 1
ATOM 1547 C C . ALA A 1 200 ? 13.245 9.735 -23.098 1.00 81.88 200 ALA A C 1
ATOM 1549 O O . ALA A 1 200 ? 12.935 9.007 -22.150 1.00 81.88 200 ALA A O 1
ATOM 1550 N N . PHE A 1 201 ? 12.372 10.528 -23.721 1.00 82.56 201 PHE A N 1
ATOM 1551 C CA . PHE A 1 201 ? 10.970 10.665 -23.341 1.00 82.56 201 PHE A CA 1
ATOM 1552 C C . PHE A 1 201 ? 10.060 10.348 -24.522 1.00 82.56 201 PHE A C 1
ATOM 1554 O O . PHE A 1 201 ? 10.246 10.870 -25.618 1.00 82.56 201 PHE A O 1
ATOM 1561 N N . LEU A 1 202 ? 9.054 9.516 -24.267 1.00 88.25 202 LEU A N 1
ATOM 1562 C CA . LEU A 1 202 ? 7.953 9.262 -25.185 1.00 88.25 202 LEU A CA 1
ATOM 1563 C C . LEU A 1 202 ? 6.678 9.810 -24.543 1.00 88.25 202 LEU A C 1
ATOM 1565 O O . LEU A 1 202 ? 6.151 9.209 -23.609 1.00 88.25 202 LEU A O 1
ATOM 1569 N N . LEU A 1 203 ? 6.245 10.981 -25.007 1.00 91.12 203 LEU A N 1
ATOM 1570 C CA . LEU A 1 203 ? 5.132 11.753 -24.446 1.00 91.12 203 LEU A CA 1
ATOM 1571 C C . LEU A 1 203 ? 3.958 11.810 -25.432 1.00 91.12 203 LEU A C 1
ATOM 1573 O O . LEU A 1 203 ? 4.106 11.475 -26.607 1.00 91.12 203 LEU A O 1
ATOM 1577 N N . HIS A 1 204 ? 2.797 12.258 -24.957 1.00 91.81 204 HIS A N 1
ATOM 1578 C CA . HIS A 1 204 ? 1.621 12.520 -25.788 1.00 91.81 204 HIS A CA 1
ATOM 1579 C C . HIS A 1 204 ? 0.854 13.752 -25.294 1.00 91.81 204 HIS A C 1
ATOM 1581 O O . HIS A 1 204 ? 1.037 14.206 -24.166 1.00 91.81 204 HIS A O 1
ATOM 1587 N N . ASP A 1 205 ? -0.044 14.264 -26.126 1.00 91.69 205 ASP A N 1
ATOM 1588 C CA . ASP A 1 205 ? -0.878 15.446 -25.879 1.00 91.69 205 ASP A CA 1
ATOM 1589 C C . ASP A 1 205 ? -2.217 15.136 -25.179 1.00 91.69 205 ASP A C 1
ATOM 1591 O O . ASP A 1 205 ? -2.948 16.044 -24.785 1.00 91.69 205 ASP A O 1
ATOM 1595 N N . ARG A 1 206 ? -2.539 13.858 -24.944 1.00 92.81 206 ARG A N 1
ATOM 1596 C CA . ARG A 1 206 ? -3.701 13.465 -24.132 1.00 92.81 206 ARG A CA 1
ATOM 1597 C C . ARG A 1 206 ? -3.408 13.599 -22.634 1.00 92.81 206 ARG A C 1
ATOM 1599 O O . ARG A 1 206 ? -2.782 12.719 -22.057 1.00 92.81 206 ARG A O 1
ATOM 1606 N N . ALA A 1 207 ? -3.892 14.654 -21.986 1.00 92.00 207 ALA A N 1
ATOM 1607 C CA . ALA A 1 207 ? -3.636 14.892 -20.562 1.00 92.00 207 ALA A CA 1
ATOM 1608 C C . ALA A 1 207 ? -4.072 13.723 -19.649 1.00 92.00 207 ALA A C 1
ATOM 1610 O O . ALA A 1 207 ? -5.172 13.178 -19.784 1.00 92.00 207 ALA A O 1
ATOM 1611 N N . ILE A 1 208 ? -3.225 13.373 -18.674 1.00 91.88 208 ILE A N 1
ATOM 1612 C CA . ILE A 1 208 ? -3.553 12.416 -17.610 1.00 91.88 208 ILE A CA 1
ATOM 1613 C C . ILE A 1 208 ? -4.109 13.204 -16.427 1.00 91.88 208 ILE A C 1
ATOM 1615 O O . ILE A 1 208 ? -3.377 13.809 -15.655 1.00 91.88 208 ILE A O 1
ATOM 1619 N N . VAL A 1 209 ? -5.431 13.197 -16.288 1.00 88.94 209 VAL A N 1
ATOM 1620 C CA . VAL A 1 209 ? -6.126 13.989 -15.262 1.00 88.94 209 VAL A CA 1
ATOM 1621 C C . VAL A 1 209 ? -6.015 13.363 -13.866 1.00 88.94 209 VAL A C 1
ATOM 1623 O O . VAL A 1 209 ? -5.982 14.080 -12.866 1.00 88.94 209 VAL A O 1
ATOM 1626 N N . ASN A 1 210 ? -5.959 12.029 -13.801 1.00 87.25 210 ASN A N 1
ATOM 1627 C CA . ASN A 1 210 ? -5.915 11.264 -12.559 1.00 87.25 210 ASN A CA 1
ATOM 1628 C C . ASN A 1 210 ? -4.695 10.358 -12.543 1.00 87.25 210 ASN A C 1
ATOM 1630 O O . ASN A 1 210 ? -4.566 9.463 -13.382 1.00 87.25 210 ASN A O 1
ATOM 1634 N N . ARG A 1 211 ? -3.834 10.555 -11.545 1.00 90.31 211 ARG A N 1
ATOM 1635 C CA . ARG A 1 211 ? -2.739 9.637 -11.262 1.00 90.31 211 ARG A CA 1
ATOM 1636 C C . ARG A 1 211 ? -3.300 8.280 -10.863 1.00 90.31 211 ARG A C 1
ATOM 1638 O O . ARG A 1 211 ? -4.113 8.191 -9.944 1.00 90.31 211 ARG A O 1
ATOM 1645 N N . VAL A 1 212 ? -2.803 7.221 -11.489 1.00 91.19 212 VAL A N 1
ATOM 1646 C CA . VAL A 1 212 ? -3.125 5.855 -11.089 1.00 91.19 212 VAL A CA 1
ATOM 1647 C C . VAL A 1 212 ? -1.902 4.960 -11.250 1.00 91.19 212 VAL A C 1
ATOM 1649 O O . VAL A 1 212 ? -1.357 4.811 -12.339 1.00 91.19 212 VAL A O 1
ATOM 1652 N N . ASP A 1 213 ? -1.444 4.385 -10.140 1.00 91.81 213 ASP A N 1
ATOM 1653 C CA . ASP A 1 213 ? -0.376 3.388 -10.158 1.00 91.81 213 ASP A CA 1
ATOM 1654 C C . ASP A 1 213 ? -0.865 2.066 -10.778 1.00 91.81 213 ASP A C 1
ATOM 1656 O O . ASP A 1 213 ? -2.058 1.758 -10.790 1.00 91.81 213 ASP A O 1
ATOM 1660 N N . ASP A 1 214 ? 0.065 1.233 -11.246 1.00 94.50 214 ASP A N 1
ATOM 1661 C CA . ASP A 1 214 ? -0.267 -0.132 -11.651 1.00 94.50 214 ASP A CA 1
ATOM 1662 C C . ASP A 1 214 ? -0.698 -0.965 -10.442 1.00 94.50 214 ASP A C 1
ATOM 1664 O O . ASP A 1 214 ? -0.043 -0.949 -9.389 1.00 94.50 214 ASP A O 1
ATOM 1668 N N . SER A 1 215 ? -1.787 -1.715 -10.606 1.00 96.69 215 SER A N 1
ATOM 1669 C CA . SER A 1 215 ? -2.214 -2.707 -9.622 1.00 96.69 215 SER A CA 1
ATOM 1670 C C . SER A 1 215 ? -1.217 -3.853 -9.549 1.00 96.69 215 SER A C 1
ATOM 1672 O O . SER A 1 215 ? -0.614 -4.227 -10.554 1.00 96.69 215 SER A O 1
ATOM 1674 N N . VAL A 1 216 ? -1.047 -4.414 -8.354 1.00 97.38 216 VAL A N 1
ATOM 1675 C CA . VAL A 1 216 ? -0.147 -5.544 -8.112 1.00 97.38 216 VAL A CA 1
ATOM 1676 C C . VAL A 1 216 ? -0.932 -6.647 -7.426 1.00 97.38 216 VAL A C 1
ATOM 1678 O O . VAL A 1 216 ? -1.474 -6.416 -6.345 1.00 97.38 216 VAL A O 1
ATOM 1681 N N . LEU A 1 217 ? -0.965 -7.826 -8.035 1.00 97.38 217 LEU A N 1
ATOM 1682 C CA . LEU A 1 217 ? -1.598 -9.028 -7.509 1.00 97.38 217 LEU A CA 1
ATOM 1683 C C . LEU A 1 217 ? -0.546 -10.081 -7.157 1.00 97.38 217 LEU A C 1
ATOM 1685 O O . LEU A 1 217 ? 0.519 -10.158 -7.773 1.00 97.38 217 LEU A O 1
ATOM 1689 N N . ARG A 1 218 ? -0.874 -10.922 -6.184 1.00 95.88 218 ARG A N 1
ATOM 1690 C CA . ARG A 1 218 ? -0.164 -12.162 -5.866 1.00 95.88 218 ARG A CA 1
ATOM 1691 C C . ARG A 1 218 ? -1.205 -13.245 -5.619 1.00 95.88 218 ARG A C 1
ATOM 1693 O O . ARG A 1 218 ? -2.254 -12.948 -5.062 1.00 95.88 218 ARG A O 1
ATOM 1700 N N . LEU A 1 219 ? -0.912 -14.486 -5.992 1.00 94.06 219 LEU A N 1
ATOM 1701 C CA . LEU A 1 219 ? -1.758 -15.603 -5.589 1.00 94.06 219 LEU A CA 1
ATOM 1702 C C . LEU A 1 219 ? -1.523 -15.927 -4.109 1.00 94.06 219 LEU A C 1
ATOM 1704 O O . LEU A 1 219 ? -0.387 -16.135 -3.684 1.00 94.06 219 LEU A O 1
ATOM 1708 N N . ILE A 1 220 ? -2.603 -15.964 -3.338 1.00 90.81 220 ILE A N 1
ATOM 1709 C CA . ILE A 1 220 ? -2.640 -16.436 -1.956 1.00 90.81 220 ILE A CA 1
ATOM 1710 C C . ILE A 1 220 ? -3.620 -17.602 -1.940 1.00 90.81 220 ILE A C 1
ATOM 1712 O O . ILE A 1 220 ? -4.769 -17.437 -2.339 1.00 90.81 220 ILE A O 1
ATOM 1716 N N . ASP A 1 221 ? -3.137 -18.783 -1.554 1.00 88.56 221 ASP A N 1
ATOM 1717 C CA . ASP A 1 221 ? -3.922 -20.026 -1.572 1.00 88.56 221 ASP A CA 1
ATOM 1718 C C . ASP A 1 221 ? -4.640 -20.264 -2.919 1.00 88.56 221 ASP A C 1
ATOM 1720 O O . ASP A 1 221 ? -5.848 -20.464 -3.013 1.00 88.56 221 ASP A O 1
ATOM 1724 N N . GLY A 1 222 ? -3.890 -20.108 -4.016 1.00 88.50 222 GLY A N 1
ATOM 1725 C CA . GLY A 1 222 ? -4.406 -20.274 -5.378 1.00 88.50 222 GLY A CA 1
ATOM 1726 C C . GLY A 1 222 ? -5.330 -19.157 -5.881 1.00 88.50 222 GLY A C 1
ATOM 1727 O O . GLY A 1 222 ? -5.711 -19.196 -7.050 1.00 88.50 222 GLY A O 1
ATOM 1728 N N . THR A 1 223 ? -5.649 -18.146 -5.065 1.00 91.62 223 THR A N 1
ATOM 1729 C CA . THR A 1 223 ? -6.567 -17.050 -5.419 1.00 91.62 223 THR A CA 1
ATOM 1730 C C . THR A 1 223 ? -5.810 -15.731 -5.619 1.00 91.62 223 THR A C 1
ATOM 1732 O O . THR A 1 223 ? -4.990 -15.370 -4.774 1.00 91.62 223 THR A O 1
ATOM 1735 N N . PRO A 1 224 ? -6.040 -14.972 -6.710 1.00 93.44 224 PRO A N 1
ATOM 1736 C CA . PRO A 1 224 ? -5.423 -13.660 -6.890 1.00 93.44 224 PRO A CA 1
ATOM 1737 C C . PRO A 1 224 ? -5.880 -12.670 -5.812 1.00 93.44 224 PRO A C 1
ATOM 1739 O O . PRO A 1 224 ? -7.060 -12.350 -5.720 1.00 93.44 224 PRO A O 1
ATOM 1742 N N . ALA A 1 225 ? -4.934 -12.138 -5.043 1.00 94.31 225 ALA A N 1
ATOM 1743 C CA . ALA A 1 225 ? -5.165 -11.142 -4.005 1.00 94.31 225 ALA A CA 1
ATOM 1744 C C . ALA A 1 225 ? -4.378 -9.851 -4.302 1.00 94.31 225 ALA A C 1
ATOM 1746 O O . ALA A 1 225 ? -3.194 -9.909 -4.675 1.00 94.31 225 ALA A O 1
ATOM 1747 N N . PRO A 1 226 ? -4.989 -8.662 -4.151 1.00 94.50 226 PRO A N 1
ATOM 1748 C CA . PRO A 1 226 ? -4.309 -7.402 -4.407 1.00 94.50 226 PRO A CA 1
ATOM 1749 C C . PRO A 1 226 ? -3.317 -7.054 -3.294 1.00 94.50 226 PRO A C 1
ATOM 1751 O O . PRO A 1 226 ? -3.681 -6.810 -2.152 1.00 94.50 226 PRO A O 1
ATOM 1754 N N . LEU A 1 227 ? -2.043 -6.906 -3.657 1.00 93.75 227 LEU A N 1
ATOM 1755 C CA . LEU A 1 227 ? -1.050 -6.200 -2.836 1.00 93.75 227 LEU A CA 1
ATOM 1756 C C . LEU A 1 227 ? -1.135 -4.682 -3.030 1.00 93.75 227 LEU A C 1
ATOM 1758 O O . LEU A 1 227 ? -0.704 -3.902 -2.178 1.00 93.75 227 LEU A O 1
ATOM 1762 N N . ARG A 1 228 ? -1.639 -4.260 -4.194 1.00 94.88 228 ARG A N 1
ATOM 1763 C CA . ARG A 1 228 ? -1.964 -2.872 -4.509 1.00 94.88 228 ARG A CA 1
ATOM 1764 C C . ARG A 1 228 ? -3.183 -2.833 -5.422 1.00 94.88 228 ARG A C 1
ATOM 1766 O O . ARG A 1 228 ? -3.098 -3.284 -6.562 1.00 94.88 228 ARG A O 1
ATOM 1773 N N . ARG A 1 229 ? -4.273 -2.231 -4.944 1.00 94.12 229 ARG A N 1
ATOM 1774 C CA . ARG A 1 229 ? -5.481 -1.937 -5.726 1.00 94.12 229 ARG A CA 1
ATOM 1775 C C . ARG A 1 229 ? -5.376 -0.528 -6.324 1.00 94.12 229 ARG A C 1
ATOM 1777 O O . ARG A 1 229 ? -5.388 0.460 -5.596 1.00 94.12 229 ARG A O 1
ATOM 1784 N N . ALA A 1 230 ? -5.208 -0.430 -7.638 1.00 93.75 230 ALA A N 1
ATOM 1785 C CA . ALA A 1 230 ? -5.084 0.835 -8.361 1.00 93.75 230 ALA A CA 1
ATOM 1786 C C . ALA A 1 230 ? -5.654 0.689 -9.788 1.00 93.75 230 ALA A C 1
ATOM 1788 O O . ALA A 1 230 ? -6.852 0.435 -9.919 1.00 93.75 230 ALA A O 1
ATOM 1789 N N . ARG A 1 231 ? -4.847 0.819 -10.854 1.00 95.44 231 ARG A N 1
ATOM 1790 C CA . ARG A 1 231 ? -5.314 0.743 -12.253 1.00 95.44 231 ARG A CA 1
ATOM 1791 C C . ARG A 1 231 ? -6.127 -0.526 -12.517 1.00 95.44 231 ARG A C 1
ATOM 1793 O O . ARG A 1 231 ? -5.737 -1.610 -12.089 1.00 95.44 231 ARG A O 1
ATOM 1800 N N . GLY A 1 232 ? -7.246 -0.377 -13.221 1.00 92.81 232 GLY A N 1
ATOM 1801 C CA . GLY A 1 232 ? -8.142 -1.479 -13.581 1.00 92.81 232 GLY A CA 1
ATOM 1802 C C . GLY A 1 232 ? -9.114 -1.903 -12.475 1.00 92.81 232 GLY A C 1
ATOM 1803 O O . GLY A 1 232 ? -10.090 -2.579 -12.774 1.00 92.81 232 GLY A O 1
ATOM 1804 N N . PHE A 1 233 ? -8.898 -1.462 -11.230 1.00 93.56 233 PHE A N 1
ATOM 1805 C CA . PHE A 1 233 ? -9.773 -1.769 -10.097 1.00 93.56 233 PHE A CA 1
ATOM 1806 C C . PHE A 1 233 ? -10.390 -0.511 -9.493 1.00 93.56 233 PHE A C 1
ATOM 1808 O O . PHE A 1 233 ? -11.608 -0.419 -9.395 1.00 93.56 233 PHE A O 1
ATOM 1815 N N . ALA A 1 234 ? -9.581 0.475 -9.107 1.00 92.00 234 ALA A N 1
ATOM 1816 C CA . ALA A 1 234 ? -10.080 1.762 -8.638 1.00 92.00 234 ALA A CA 1
ATOM 1817 C C . ALA A 1 234 ? -10.564 2.613 -9.833 1.00 92.00 234 ALA A C 1
ATOM 1819 O O . ALA A 1 234 ? -9.884 2.631 -10.864 1.00 92.00 234 ALA A O 1
ATOM 1820 N N . PRO A 1 235 ? -11.697 3.332 -9.724 1.00 92.50 235 PRO A N 1
ATOM 1821 C CA . PRO A 1 235 ? -12.538 3.526 -8.539 1.00 92.50 235 PRO A CA 1
ATOM 1822 C C . PRO A 1 235 ? -13.809 2.648 -8.549 1.00 92.50 235 PRO A C 1
ATOM 1824 O O . PRO A 1 235 ? -14.875 3.117 -8.167 1.00 92.50 235 PRO A O 1
ATOM 1827 N N . THR A 1 236 ? -13.745 1.402 -9.030 1.00 93.44 236 THR A N 1
ATOM 1828 C CA . THR A 1 236 ? -14.919 0.509 -9.047 1.00 93.44 236 THR A CA 1
ATOM 1829 C C . THR A 1 236 ? -15.411 0.282 -7.613 1.00 93.44 236 THR A C 1
ATOM 1831 O O . THR A 1 236 ? -14.612 -0.212 -6.799 1.00 93.44 236 THR A O 1
ATOM 1834 N N . PRO A 1 237 ? -16.677 0.626 -7.299 1.00 94.00 237 PRO A N 1
ATOM 1835 C CA . PRO A 1 237 ? -17.238 0.424 -5.971 1.00 94.00 237 PRO A CA 1
ATOM 1836 C C . PRO A 1 237 ? -17.340 -1.060 -5.615 1.00 94.00 237 PRO A C 1
ATOM 1838 O O . PRO A 1 237 ? -17.499 -1.914 -6.490 1.00 94.00 237 PRO A O 1
ATOM 1841 N N . LEU A 1 238 ? -17.231 -1.356 -4.325 1.00 94.56 238 LEU A N 1
ATOM 1842 C CA . LEU A 1 238 ? -17.501 -2.667 -3.749 1.00 94.56 238 LEU A CA 1
ATOM 1843 C C . LEU A 1 238 ? -18.859 -2.619 -3.036 1.00 94.56 238 LEU A C 1
ATOM 1845 O O . LEU A 1 238 ? -19.108 -1.642 -2.325 1.00 94.56 238 LEU A O 1
ATOM 1849 N N . PRO A 1 239 ? -19.726 -3.633 -3.190 1.00 96.62 239 PRO A N 1
ATOM 1850 C CA . PRO A 1 239 ? -20.971 -3.686 -2.439 1.00 96.62 239 PRO A CA 1
ATOM 1851 C C . PRO A 1 239 ? -20.681 -3.827 -0.947 1.00 96.62 239 PRO A C 1
ATOM 1853 O O . PRO A 1 239 ? -19.741 -4.519 -0.552 1.00 96.62 239 PRO A O 1
ATOM 1856 N N . LEU A 1 240 ? -21.488 -3.167 -0.122 1.00 97.06 240 LEU A N 1
ATOM 1857 C CA . LEU A 1 240 ? -21.435 -3.381 1.314 1.00 97.06 240 LEU A CA 1
ATOM 1858 C C . LEU A 1 240 ? -22.041 -4.733 1.695 1.00 97.06 240 LEU A C 1
ATOM 1860 O O . LEU A 1 240 ? -22.942 -5.217 1.006 1.00 97.06 240 LEU A O 1
ATOM 1864 N N . PRO A 1 241 ? -21.549 -5.345 2.784 1.00 96.69 241 PRO A N 1
ATOM 1865 C CA . PRO A 1 241 ? -22.121 -6.575 3.305 1.00 96.69 241 PRO A CA 1
ATOM 1866 C C . PRO A 1 241 ? -23.581 -6.399 3.739 1.00 96.69 241 PRO A C 1
ATOM 1868 O O . PRO A 1 241 ? -23.975 -5.285 4.104 1.00 96.69 241 PRO A O 1
ATOM 1871 N N . PRO A 1 242 ? -24.356 -7.498 3.787 1.00 97.44 242 PRO A N 1
ATOM 1872 C CA . PRO A 1 242 ? -25.724 -7.460 4.281 1.00 97.44 242 PRO A CA 1
ATOM 1873 C C . PRO A 1 242 ? -25.830 -6.862 5.687 1.00 97.44 242 PRO A C 1
ATOM 1875 O O . PRO A 1 242 ? -25.041 -7.201 6.571 1.00 97.44 242 PRO A O 1
ATOM 1878 N N . GLY A 1 243 ? -26.806 -5.986 5.902 1.00 96.06 243 GLY A N 1
ATOM 1879 C CA . GLY A 1 243 ? -27.017 -5.243 7.145 1.00 96.06 243 GLY A CA 1
ATOM 1880 C C . GLY A 1 243 ? -26.250 -3.917 7.247 1.00 96.06 243 GLY A C 1
ATOM 1881 O O . GLY A 1 243 ? -26.370 -3.238 8.267 1.00 96.06 243 GLY A O 1
ATOM 1882 N N . LEU A 1 244 ? -25.471 -3.535 6.228 1.00 96.31 244 LEU A N 1
ATOM 1883 C CA . LEU A 1 244 ? -24.745 -2.255 6.157 1.00 96.31 244 LEU A CA 1
ATOM 1884 C C . LEU A 1 244 ? -25.161 -1.385 4.958 1.00 96.31 244 LEU A C 1
ATOM 1886 O O . LEU A 1 244 ? -24.573 -0.328 4.735 1.00 96.31 244 LEU A O 1
ATOM 1890 N N . GLU A 1 245 ? -26.160 -1.798 4.180 1.00 94.88 245 GLU A N 1
ATOM 1891 C CA . GLU A 1 245 ? -26.572 -1.143 2.934 1.00 94.88 245 GLU A CA 1
ATOM 1892 C C . GLU A 1 245 ? -27.117 0.272 3.166 1.00 94.88 245 GLU A C 1
ATOM 1894 O O . GLU A 1 245 ? -26.824 1.189 2.395 1.00 94.88 245 GLU A O 1
ATOM 1899 N N . ASP A 1 246 ? -27.843 0.453 4.271 1.00 94.00 246 ASP A N 1
ATOM 1900 C CA . ASP A 1 246 ? -28.471 1.717 4.668 1.00 94.00 246 ASP A CA 1
ATOM 1901 C C . ASP A 1 246 ? -27.512 2.661 5.414 1.00 94.00 246 ASP A C 1
ATOM 1903 O O . ASP A 1 246 ? -27.928 3.677 5.980 1.00 94.00 246 ASP A O 1
ATOM 1907 N N . ALA A 1 247 ? -26.213 2.343 5.442 1.00 95.06 247 ALA A N 1
ATOM 1908 C CA . ALA A 1 247 ? -25.226 3.188 6.091 1.00 95.06 247 ALA A CA 1
ATOM 1909 C C . ALA A 1 247 ? -25.210 4.602 5.468 1.00 95.06 247 ALA A C 1
ATOM 1911 O O . ALA A 1 247 ? -25.215 4.753 4.237 1.00 95.06 247 ALA A O 1
ATOM 1912 N N . PRO A 1 248 ? -25.159 5.664 6.296 1.00 96.56 248 PRO A N 1
ATOM 1913 C CA . PRO A 1 248 ? -25.124 7.025 5.788 1.00 96.56 248 PRO A CA 1
ATOM 1914 C C . PRO A 1 248 ? -23.822 7.275 5.016 1.00 96.56 248 PRO A C 1
ATOM 1916 O O . PRO A 1 248 ? -22.815 6.600 5.258 1.00 96.56 248 PRO A O 1
ATOM 1919 N N . PRO A 1 249 ? -23.788 8.280 4.122 1.00 97.56 249 PRO A N 1
ATOM 1920 C CA . PRO A 1 249 ? -22.560 8.655 3.447 1.00 97.56 249 PRO A CA 1
ATOM 1921 C C . PRO A 1 249 ? -21.429 8.917 4.444 1.00 97.56 249 PRO A C 1
ATOM 1923 O O . PRO A 1 249 ? -21.548 9.779 5.312 1.00 97.56 249 PRO A O 1
ATOM 1926 N N . LEU A 1 250 ? -20.326 8.189 4.322 1.00 97.62 250 LEU A N 1
ATOM 1927 C CA . LEU A 1 250 ? -19.212 8.242 5.267 1.00 97.62 250 LEU A CA 1
ATOM 1928 C C . LEU A 1 250 ? -17.892 8.337 4.513 1.00 97.62 250 LEU A C 1
ATOM 1930 O O . LEU A 1 250 ? -17.699 7.689 3.485 1.00 97.62 250 LEU A O 1
ATOM 1934 N N . LEU A 1 251 ? -16.969 9.128 5.052 1.00 98.56 251 LEU A N 1
ATOM 1935 C CA . LEU A 1 251 ? -15.605 9.228 4.551 1.00 98.56 251 LEU A CA 1
ATOM 1936 C C . LEU A 1 251 ? -14.646 8.516 5.509 1.00 98.56 251 LEU A C 1
ATOM 1938 O O . LEU A 1 251 ? -14.429 8.986 6.622 1.00 98.56 251 LEU A O 1
ATOM 1942 N N . ALA A 1 252 ? -14.036 7.416 5.070 1.00 98.56 252 ALA A N 1
ATOM 1943 C CA . ALA A 1 252 ? -12.985 6.732 5.819 1.00 98.56 252 ALA A CA 1
ATOM 1944 C C . ALA A 1 252 ? -11.606 7.115 5.268 1.00 98.56 252 ALA A C 1
ATOM 1946 O O . ALA A 1 252 ? -11.356 6.983 4.070 1.00 98.56 252 ALA A O 1
ATOM 1947 N N . LEU A 1 253 ? -10.701 7.590 6.128 1.00 98.38 253 LEU A N 1
ATOM 1948 C CA . LEU A 1 253 ? -9.418 8.161 5.686 1.00 98.38 253 LEU A CA 1
ATOM 1949 C C . LEU A 1 253 ? -8.256 7.161 5.637 1.00 98.38 253 LEU A C 1
ATOM 1951 O O . LEU A 1 253 ? -7.231 7.473 5.033 1.00 98.38 253 LEU A O 1
ATOM 1955 N N . GLY A 1 254 ? -8.411 5.981 6.243 1.00 97.00 254 GLY A N 1
ATOM 1956 C CA . GLY A 1 254 ? -7.372 4.948 6.303 1.00 97.00 254 GLY A CA 1
ATOM 1957 C C . GLY A 1 254 ? -6.158 5.325 7.169 1.00 97.00 254 GLY A C 1
ATOM 1958 O O . GLY A 1 254 ? -6.153 6.335 7.876 1.00 97.00 254 GLY A O 1
ATOM 1959 N N . GLY A 1 255 ? -5.116 4.488 7.112 1.00 95.31 255 GLY A N 1
ATOM 1960 C CA . GLY A 1 255 ? -3.850 4.694 7.832 1.00 95.31 255 GLY A CA 1
ATOM 1961 C C . GLY A 1 255 ? -2.861 5.620 7.108 1.00 95.31 255 GLY A C 1
ATOM 1962 O O . GLY A 1 255 ? -3.166 6.169 6.056 1.00 95.31 255 GLY A O 1
ATOM 1963 N N . GLU A 1 256 ? -1.649 5.778 7.639 1.00 94.00 256 GLU A N 1
ATOM 1964 C CA . GLU A 1 256 ? -0.630 6.686 7.071 1.00 94.00 256 GLU A CA 1
ATOM 1965 C C . GLU A 1 256 ? 0.140 6.080 5.883 1.00 94.00 256 GLU A C 1
ATOM 1967 O O . GLU A 1 256 ? 0.416 6.741 4.879 1.00 94.00 256 GLU A O 1
ATOM 1972 N N . LEU A 1 257 ? 0.505 4.801 5.998 1.00 92.50 257 LEU A N 1
ATOM 1973 C CA . LEU A 1 257 ? 1.336 4.099 5.025 1.00 92.50 257 LEU A CA 1
ATOM 1974 C C . LEU A 1 257 ? 0.480 3.352 4.008 1.00 92.50 257 LEU A C 1
ATOM 1976 O O . LEU A 1 257 ? -0.497 2.697 4.357 1.00 92.50 257 LEU A O 1
ATOM 1980 N N . LYS A 1 258 ? 0.907 3.388 2.740 1.00 92.00 258 LYS A N 1
ATOM 1981 C CA . LYS A 1 258 ? 0.192 2.773 1.606 1.00 92.00 258 LYS A CA 1
ATOM 1982 C C . LYS A 1 258 ? -1.283 3.202 1.539 1.00 92.00 258 LYS A C 1
ATOM 1984 O O . LYS A 1 258 ? -2.122 2.410 1.119 1.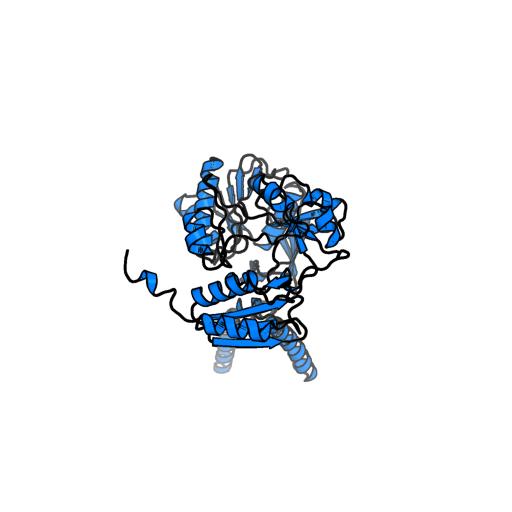00 92.00 258 LYS A O 1
ATOM 1989 N N . ASN A 1 259 ? -1.558 4.444 1.928 1.00 96.94 259 ASN A N 1
ATOM 1990 C CA . ASN A 1 259 ? -2.892 4.960 2.164 1.00 96.94 259 ASN A CA 1
ATOM 1991 C C . ASN A 1 259 ? -3.828 4.782 0.959 1.00 96.94 259 ASN A C 1
ATOM 1993 O O . ASN A 1 259 ? -3.433 4.950 -0.202 1.00 96.94 259 ASN A O 1
ATOM 1997 N N . THR A 1 260 ? -5.081 4.500 1.297 1.00 97.31 260 THR A N 1
ATOM 1998 C CA . THR A 1 260 ? -6.272 4.685 0.472 1.00 97.31 260 THR A CA 1
ATOM 1999 C C . THR A 1 260 ? -7.360 5.282 1.360 1.00 97.31 260 THR A C 1
ATOM 2001 O O . THR A 1 260 ? -7.485 4.871 2.516 1.00 97.31 260 THR A O 1
ATOM 2004 N N . PHE A 1 261 ? -8.175 6.187 0.825 1.00 98.12 261 PHE A N 1
ATOM 2005 C CA . PHE A 1 261 ? -9.418 6.619 1.470 1.00 98.12 261 PHE A CA 1
ATOM 2006 C C . PHE A 1 261 ? -10.619 5.921 0.817 1.00 98.12 261 PHE A C 1
ATOM 2008 O O . PHE A 1 261 ? -10.520 5.414 -0.302 1.00 98.12 261 PHE A O 1
ATOM 2015 N N . CYS A 1 262 ? -11.757 5.879 1.505 1.00 98.31 262 CYS A N 1
ATOM 2016 C CA . CYS A 1 262 ? -12.974 5.229 1.029 1.00 98.31 262 CYS A CA 1
ATOM 2017 C C . CYS A 1 262 ? -14.189 6.140 1.201 1.00 98.31 262 CYS A C 1
ATOM 2019 O O . CYS A 1 262 ? -14.387 6.730 2.265 1.00 98.31 262 CYS A O 1
ATOM 2021 N N . LEU A 1 263 ? -15.005 6.228 0.150 1.00 98.25 263 LEU A N 1
ATOM 2022 C CA . LEU A 1 263 ? -16.297 6.905 0.159 1.00 98.25 263 LEU A CA 1
ATOM 2023 C C . LEU A 1 263 ? -17.407 5.862 0.260 1.00 98.25 263 LEU A C 1
ATOM 2025 O O . LEU A 1 263 ? -17.568 5.041 -0.643 1.00 98.25 263 LEU A O 1
ATOM 2029 N N . LEU A 1 264 ? -18.170 5.907 1.343 1.00 97.56 264 LEU A N 1
ATOM 2030 C CA . LEU A 1 264 ? -19.362 5.093 1.538 1.00 97.56 264 LEU A CA 1
ATOM 2031 C C . LEU A 1 264 ? -20.580 5.838 0.994 1.00 97.56 264 LEU A C 1
ATOM 2033 O O . LEU A 1 264 ? -20.762 7.008 1.331 1.00 97.56 264 LEU A O 1
ATOM 2037 N N . ARG A 1 265 ? -21.414 5.211 0.165 1.00 95.31 265 ARG A N 1
ATOM 2038 C CA . ARG A 1 265 ? -22.677 5.801 -0.305 1.00 95.31 265 ARG A CA 1
ATOM 2039 C C . ARG A 1 265 ? -23.576 4.727 -0.913 1.00 95.31 265 ARG A C 1
ATOM 2041 O O . ARG A 1 265 ? -23.089 3.944 -1.717 1.00 95.31 265 ARG A O 1
ATOM 2048 N N . GLU A 1 266 ? -24.872 4.752 -0.588 1.00 94.00 266 GLU A N 1
ATOM 2049 C CA . GLU A 1 266 ? -25.907 3.930 -1.251 1.00 94.00 266 GLU A CA 1
ATOM 2050 C C . GLU A 1 266 ? -25.541 2.431 -1.285 1.00 94.00 266 GLU A C 1
ATOM 2052 O O . GLU A 1 266 ? -25.548 1.792 -2.335 1.00 94.00 266 GLU A O 1
ATOM 2057 N N . GLY A 1 267 ? -25.137 1.879 -0.136 1.00 95.00 267 GLY A N 1
ATOM 2058 C CA . GLY A 1 267 ? -24.737 0.475 -0.030 1.00 95.00 267 GLY A CA 1
ATOM 2059 C C . GLY A 1 267 ? -23.439 0.110 -0.758 1.00 95.00 267 GLY A C 1
ATOM 2060 O O . GLY A 1 267 ? -23.193 -1.070 -0.997 1.00 95.00 267 GLY A O 1
ATOM 2061 N N . GLN A 1 268 ? -22.612 1.087 -1.143 1.00 96.31 268 GLN A N 1
ATOM 2062 C CA . GLN A 1 268 ? -21.351 0.868 -1.855 1.00 96.31 268 GLN A CA 1
ATOM 2063 C C . GLN A 1 268 ? -20.164 1.547 -1.156 1.00 96.31 268 GLN A C 1
ATOM 2065 O O . GLN A 1 268 ? -20.275 2.650 -0.617 1.00 96.31 268 GLN A O 1
ATOM 2070 N N . ALA A 1 269 ? -18.997 0.910 -1.237 1.00 97.12 269 ALA A N 1
ATOM 2071 C CA . ALA A 1 269 ? -17.702 1.409 -0.790 1.00 97.12 269 ALA A CA 1
ATOM 2072 C C . ALA A 1 269 ? -16.792 1.691 -1.993 1.00 97.12 269 ALA A C 1
ATOM 2074 O O . ALA A 1 269 ? -16.319 0.781 -2.675 1.00 97.12 269 ALA A O 1
ATOM 2075 N N . THR A 1 270 ? -16.512 2.966 -2.253 1.00 97.06 270 THR A N 1
ATOM 2076 C CA . THR A 1 270 ? -15.611 3.396 -3.327 1.00 97.06 270 THR A CA 1
ATOM 2077 C C . THR A 1 270 ? -14.241 3.738 -2.759 1.00 97.06 270 THR A C 1
ATOM 2079 O O . THR A 1 270 ? -14.051 4.812 -2.186 1.00 97.06 270 THR A O 1
ATOM 2082 N N . LEU A 1 271 ? -13.273 2.837 -2.931 1.00 95.94 271 LEU A N 1
ATOM 2083 C CA . LEU A 1 271 ? -11.885 3.085 -2.540 1.00 95.94 271 LEU A CA 1
ATOM 2084 C C . LEU A 1 271 ? -11.148 3.943 -3.574 1.00 95.94 271 LEU A C 1
ATOM 2086 O O . LEU A 1 271 ? -11.298 3.758 -4.788 1.00 95.94 271 LEU A O 1
ATOM 2090 N N . SER A 1 272 ? -10.284 4.829 -3.082 1.00 96.62 272 SER A N 1
ATOM 2091 C CA . SER A 1 272 ? -9.288 5.507 -3.903 1.00 96.62 272 SER A CA 1
ATOM 2092 C C . SER A 1 272 ? -8.275 4.515 -4.476 1.00 96.62 272 SER A C 1
ATOM 2094 O O . SER A 1 272 ? -8.093 3.396 -3.989 1.00 96.62 272 SER A O 1
ATOM 2096 N N . GLN A 1 273 ? -7.541 4.952 -5.493 1.00 93.06 273 GLN A N 1
ATOM 2097 C CA . GLN A 1 273 ? -6.287 4.312 -5.864 1.00 93.06 273 GLN A CA 1
ATOM 2098 C C . GLN A 1 273 ? -5.280 4.380 -4.708 1.00 93.06 273 GLN A C 1
ATOM 2100 O O . GLN A 1 273 ? -5.385 5.225 -3.817 1.00 93.06 273 GLN A O 1
ATOM 2105 N N . HIS A 1 274 ? -4.263 3.521 -4.763 1.00 93.19 274 HIS A N 1
ATOM 2106 C CA . HIS A 1 274 ? -3.106 3.606 -3.877 1.00 93.19 274 HIS A CA 1
ATOM 2107 C C . HIS A 1 274 ? -2.449 4.991 -3.937 1.00 93.19 274 HIS A C 1
ATOM 2109 O O . HIS A 1 274 ? -1.899 5.373 -4.971 1.00 93.19 274 HIS A O 1
ATOM 2115 N N . ILE A 1 275 ? -2.458 5.706 -2.813 1.00 92.62 275 ILE A N 1
ATOM 2116 C CA . ILE A 1 275 ? -1.889 7.050 -2.719 1.00 92.62 275 ILE A CA 1
ATOM 2117 C C . ILE A 1 275 ? -0.407 6.982 -2.344 1.00 92.62 275 ILE A C 1
ATOM 2119 O O . ILE A 1 275 ? 0.436 7.524 -3.066 1.00 92.62 275 ILE A O 1
ATOM 2123 N N . GLY A 1 276 ? -0.071 6.259 -1.271 1.00 90.62 276 GLY A N 1
ATOM 2124 C CA . GLY A 1 276 ? 1.312 6.043 -0.842 1.00 90.62 276 GLY A CA 1
ATOM 2125 C C . GLY A 1 276 ? 1.548 6.349 0.634 1.00 90.62 276 GLY A C 1
ATOM 2126 O O . GLY A 1 276 ? 0.707 6.054 1.472 1.00 90.62 276 GLY A O 1
ATOM 2127 N N . ASP A 1 277 ? 2.733 6.861 0.948 1.00 92.38 277 ASP A N 1
ATOM 2128 C CA . ASP A 1 277 ? 3.141 7.282 2.294 1.00 92.38 277 ASP A CA 1
ATOM 2129 C C . ASP A 1 277 ? 2.812 8.767 2.499 1.00 92.38 277 ASP A C 1
ATOM 2131 O O . ASP A 1 277 ? 3.400 9.624 1.828 1.00 92.38 277 ASP A O 1
ATOM 2135 N N . LEU A 1 278 ? 1.863 9.050 3.394 1.00 94.88 278 LEU A N 1
ATOM 2136 C CA . LEU A 1 278 ? 1.354 10.398 3.652 1.00 94.88 278 LEU A CA 1
ATOM 2137 C C . LEU A 1 278 ? 2.338 11.299 4.419 1.00 94.88 278 LEU A C 1
ATOM 2139 O O . LEU A 1 278 ? 2.158 12.519 4.406 1.00 94.88 278 LEU A O 1
ATOM 2143 N N . GLU A 1 279 ? 3.424 10.761 4.991 1.00 91.44 279 GLU A N 1
ATOM 2144 C CA . GLU A 1 279 ? 4.471 11.584 5.613 1.00 91.44 279 GLU A CA 1
ATOM 2145 C C . GLU A 1 279 ? 5.214 12.443 4.576 1.00 91.44 279 GLU A C 1
ATOM 2147 O O . GLU A 1 279 ? 5.751 13.511 4.894 1.00 91.44 279 GLU A O 1
ATOM 2152 N N . GLN A 1 280 ? 5.233 11.997 3.316 1.00 89.88 280 GLN A N 1
ATOM 2153 C CA . GLN A 1 280 ? 5.878 12.707 2.219 1.00 89.88 280 GLN A CA 1
ATOM 2154 C C . GLN A 1 280 ? 5.009 13.875 1.746 1.00 89.88 280 GLN A C 1
ATOM 2156 O O . GLN A 1 280 ? 3.871 13.686 1.323 1.00 89.88 280 GLN A O 1
ATOM 2161 N N . ALA A 1 281 ? 5.574 15.085 1.722 1.00 90.31 281 ALA A N 1
ATOM 2162 C CA . ALA A 1 281 ? 4.837 16.301 1.367 1.00 90.31 281 ALA A CA 1
ATOM 2163 C C . ALA A 1 281 ? 4.166 16.243 -0.019 1.00 90.31 281 ALA A C 1
ATOM 2165 O O . ALA A 1 281 ? 3.046 16.720 -0.174 1.00 90.31 281 ALA A O 1
ATOM 2166 N N . ASP A 1 282 ? 4.830 15.652 -1.017 1.00 89.44 282 ASP A N 1
ATOM 2167 C CA . ASP A 1 282 ? 4.265 15.525 -2.366 1.00 89.44 282 ASP A CA 1
ATOM 2168 C C . ASP A 1 282 ? 3.089 14.535 -2.388 1.00 89.44 282 ASP A C 1
ATOM 2170 O O . ASP A 1 282 ? 2.076 14.797 -3.031 1.00 89.44 282 ASP A O 1
ATOM 2174 N N . THR A 1 283 ? 3.191 13.428 -1.645 1.00 92.06 283 THR A N 1
ATOM 2175 C CA . THR A 1 283 ? 2.101 12.453 -1.497 1.00 92.06 283 THR A CA 1
ATOM 2176 C C . THR A 1 283 ? 0.929 13.039 -0.719 1.00 92.06 283 THR A C 1
ATOM 2178 O O . THR A 1 283 ? -0.215 12.782 -1.070 1.00 92.06 283 THR A O 1
ATOM 2181 N N . TRP A 1 284 ? 1.197 13.852 0.305 1.00 95.06 284 TRP A N 1
ATOM 2182 C CA . TRP A 1 284 ? 0.167 14.551 1.070 1.00 95.06 284 TRP A CA 1
ATOM 2183 C C . TRP A 1 284 ? -0.647 15.514 0.197 1.00 95.06 284 TRP A C 1
ATOM 2185 O O . TRP A 1 284 ? -1.872 15.500 0.259 1.00 95.06 284 TRP A O 1
ATOM 2195 N N . ARG A 1 285 ? 0.009 16.313 -0.658 1.00 93.06 285 ARG A N 1
ATOM 2196 C CA . ARG A 1 285 ? -0.702 17.200 -1.597 1.00 93.06 285 ARG A CA 1
ATOM 2197 C C . ARG A 1 285 ? -1.551 16.402 -2.584 1.00 93.06 285 ARG A C 1
ATOM 2199 O O . ARG A 1 285 ? -2.734 16.687 -2.725 1.00 93.06 285 ARG A O 1
ATOM 2206 N N . ASP A 1 286 ? -0.972 15.362 -3.187 1.00 92.00 286 ASP A N 1
ATOM 2207 C CA . ASP A 1 286 ? -1.711 14.483 -4.099 1.00 92.00 286 ASP A CA 1
ATOM 2208 C C . ASP A 1 286 ? -2.913 13.828 -3.400 1.00 92.00 286 ASP A C 1
ATOM 2210 O O . ASP A 1 286 ? -4.000 13.797 -3.964 1.00 92.00 286 ASP A O 1
ATOM 2214 N N . TRP A 1 287 ? -2.768 13.391 -2.146 1.00 96.00 287 TRP A N 1
ATOM 2215 C CA . TRP A 1 287 ? -3.873 12.857 -1.350 1.00 96.00 287 TRP A CA 1
ATOM 2216 C C . TRP A 1 287 ? -5.035 13.853 -1.211 1.00 96.00 287 TRP A C 1
ATOM 2218 O O . TRP A 1 287 ? -6.186 13.474 -1.427 1.00 96.00 287 TRP A O 1
ATOM 2228 N N . GLN A 1 288 ? -4.744 15.121 -0.894 1.00 95.81 288 GLN A N 1
ATOM 2229 C CA . GLN A 1 288 ? -5.761 16.172 -0.764 1.00 95.81 288 GLN A CA 1
ATOM 2230 C C . GLN A 1 288 ? -6.480 16.415 -2.098 1.00 95.81 288 GLN A C 1
ATOM 2232 O O . GLN A 1 288 ? -7.713 16.414 -2.144 1.00 95.81 288 GLN A O 1
ATOM 2237 N N . ASP A 1 289 ? -5.716 16.539 -3.187 1.00 94.06 289 ASP A N 1
ATOM 2238 C CA . ASP A 1 289 ? -6.253 16.749 -4.534 1.00 94.06 289 ASP A CA 1
ATOM 2239 C C . ASP A 1 289 ? -7.135 15.572 -4.980 1.00 94.06 289 ASP A C 1
ATOM 2241 O O . ASP A 1 289 ? -8.217 15.769 -5.543 1.00 94.06 289 ASP A O 1
ATOM 2245 N N . GLN A 1 290 ? -6.702 14.333 -4.716 1.00 94.81 290 GLN A N 1
ATOM 2246 C CA . GLN A 1 290 ? -7.478 13.133 -5.030 1.00 94.81 290 GLN A CA 1
ATOM 2247 C C . GLN A 1 290 ? -8.756 13.060 -4.199 1.00 94.81 290 GLN A C 1
ATOM 2249 O O . GLN A 1 290 ? -9.811 12.747 -4.750 1.00 94.81 290 GLN A O 1
ATOM 2254 N N . LEU A 1 291 ? -8.701 13.378 -2.905 1.00 96.44 291 LEU A N 1
ATOM 2255 C CA . LEU A 1 291 ? -9.876 13.351 -2.040 1.00 96.44 291 LEU A CA 1
ATOM 2256 C C . LEU A 1 291 ? -10.940 14.352 -2.500 1.00 96.44 291 LEU A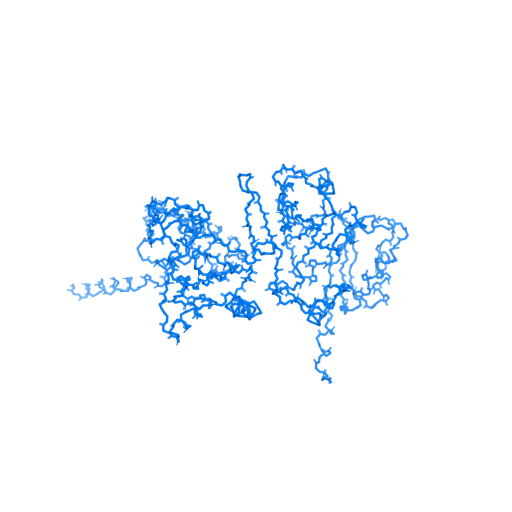 C 1
ATOM 2258 O O . LEU A 1 291 ? -12.110 13.990 -2.642 1.00 96.44 291 LEU A O 1
ATOM 2262 N N . GLU A 1 292 ? -10.544 15.592 -2.792 1.00 94.94 292 GLU A N 1
ATOM 2263 C CA . GLU A 1 292 ? -11.463 16.595 -3.335 1.00 94.94 292 GLU A CA 1
ATOM 2264 C C . GLU A 1 292 ? -12.050 16.160 -4.674 1.00 94.94 292 GLU A C 1
ATOM 2266 O O . GLU A 1 292 ? -13.248 16.319 -4.926 1.00 94.94 292 GLU A O 1
ATOM 2271 N N . ARG A 1 293 ? -11.215 15.595 -5.544 1.00 94.12 293 ARG A N 1
ATOM 2272 C CA . ARG A 1 293 ? -11.645 15.141 -6.858 1.00 94.12 293 ARG A CA 1
ATOM 2273 C C . ARG A 1 293 ? -12.636 13.991 -6.772 1.00 94.12 293 ARG A C 1
ATOM 2275 O O . ARG A 1 293 ? -13.652 14.039 -7.459 1.00 94.12 293 ARG A O 1
ATOM 2282 N N . PHE A 1 294 ? -12.371 12.990 -5.938 1.00 95.38 294 PHE A N 1
ATOM 2283 C CA . PHE A 1 294 ? -13.290 11.878 -5.702 1.00 95.38 294 PHE A CA 1
ATOM 2284 C C . PHE A 1 294 ? -14.606 12.379 -5.106 1.00 95.38 294 PHE A C 1
ATOM 2286 O O . PHE A 1 294 ? -15.672 11.999 -5.585 1.00 95.38 294 PHE A O 1
ATOM 2293 N N . ALA A 1 295 ? -14.553 13.294 -4.134 1.00 94.38 295 ALA A N 1
ATOM 2294 C CA . ALA A 1 295 ? -15.756 13.891 -3.565 1.00 94.38 295 ALA A CA 1
ATOM 2295 C C . ALA A 1 295 ? -16.612 14.596 -4.633 1.00 94.38 295 ALA A C 1
ATOM 2297 O O . ALA A 1 295 ? -17.830 14.430 -4.650 1.00 94.38 295 ALA A O 1
ATOM 2298 N N . ARG A 1 296 ? -15.990 15.326 -5.570 1.00 95.12 296 ARG A N 1
ATOM 2299 C CA . ARG A 1 296 ? -16.698 15.955 -6.700 1.00 95.12 296 ARG A CA 1
ATOM 2300 C C . ARG A 1 296 ? -17.229 14.922 -7.696 1.00 95.12 296 ARG A C 1
ATOM 2302 O O . ARG A 1 296 ? -18.397 14.997 -8.061 1.00 95.12 296 ARG A O 1
ATOM 2309 N N . LEU A 1 297 ? -16.397 13.961 -8.107 1.00 93.94 297 LEU A N 1
ATOM 2310 C CA . LEU A 1 297 ? -16.735 12.937 -9.104 1.00 93.94 297 LEU A CA 1
ATOM 2311 C C . LEU A 1 297 ? -17.935 12.088 -8.672 1.00 93.94 297 LEU A C 1
ATOM 2313 O O . LEU A 1 297 ? -18.819 11.823 -9.478 1.00 93.94 297 LEU A O 1
ATOM 2317 N N . PHE A 1 298 ? -17.980 11.703 -7.397 1.00 93.94 298 PHE A N 1
ATOM 2318 C CA . PHE A 1 298 ? -19.055 10.886 -6.829 1.00 93.94 298 PHE A CA 1
ATOM 2319 C C . PHE A 1 298 ? -20.150 11.716 -6.146 1.00 93.94 298 PHE A C 1
ATOM 2321 O O . PHE A 1 298 ? -21.009 11.155 -5.461 1.00 93.94 298 PHE A O 1
ATOM 2328 N N . ALA A 1 299 ? -20.111 13.049 -6.294 1.00 94.62 299 ALA A N 1
ATOM 2329 C CA . ALA A 1 299 ? -20.990 13.997 -5.607 1.00 94.62 299 ALA A CA 1
ATOM 2330 C C . ALA A 1 299 ? -21.181 13.646 -4.115 1.00 94.62 299 ALA A C 1
ATOM 2332 O O . ALA A 1 299 ? -22.290 13.683 -3.582 1.00 94.62 299 ALA A O 1
ATOM 2333 N N . HIS A 1 300 ? -20.098 13.225 -3.462 1.00 96.75 300 HIS A N 1
ATOM 2334 C CA . HIS A 1 300 ? -20.125 12.650 -2.129 1.00 96.75 300 HIS A CA 1
ATOM 2335 C C . HIS A 1 300 ? -20.040 13.754 -1.074 1.00 96.75 300 HIS A C 1
ATOM 2337 O O . HIS A 1 300 ? -19.108 14.562 -1.060 1.00 96.75 300 HIS A O 1
ATOM 2343 N N . ARG A 1 301 ? -21.020 13.763 -0.169 1.00 95.75 301 ARG A N 1
ATOM 2344 C CA . ARG A 1 301 ? -21.080 14.652 0.992 1.00 95.75 301 ARG A CA 1
ATOM 2345 C C . ARG A 1 301 ? -21.120 13.785 2.250 1.00 95.75 301 ARG A C 1
ATOM 2347 O O . ARG A 1 301 ? -22.166 13.186 2.497 1.00 95.75 301 ARG A O 1
ATOM 2354 N N . PRO A 1 302 ? -20.010 13.666 2.998 1.00 97.25 302 PRO A N 1
ATOM 2355 C CA . PRO A 1 302 ? -19.978 12.808 4.171 1.00 97.25 302 PRO A CA 1
ATOM 2356 C C . PRO A 1 302 ? -20.899 13.358 5.262 1.00 97.25 302 PRO A C 1
ATOM 2358 O O . PRO A 1 302 ? -20.948 14.562 5.499 1.00 97.25 302 PRO A O 1
ATOM 2361 N N . GLN A 1 303 ? -21.605 12.455 5.931 1.00 98.25 303 GLN A N 1
ATOM 2362 C CA . GLN A 1 303 ? -22.360 12.695 7.159 1.00 98.25 303 GLN A CA 1
ATOM 2363 C C . GLN A 1 303 ? -21.599 12.204 8.397 1.00 98.25 303 GLN A C 1
ATOM 2365 O O . GLN A 1 303 ? -22.013 12.491 9.510 1.00 98.25 303 GLN A O 1
ATOM 2370 N N . ALA A 1 304 ? -20.490 11.485 8.212 1.00 98.31 304 ALA A N 1
ATOM 2371 C CA . ALA A 1 304 ? -19.555 11.087 9.259 1.00 98.31 304 ALA A CA 1
ATOM 2372 C C . ALA A 1 304 ? -18.149 10.881 8.671 1.00 98.31 304 ALA A C 1
ATOM 2374 O O . ALA A 1 304 ? -17.993 10.641 7.467 1.00 98.31 304 ALA A O 1
ATOM 2375 N N . ILE A 1 305 ? -17.126 10.956 9.523 1.00 98.62 305 ILE A N 1
ATOM 2376 C CA . ILE A 1 305 ? -15.728 10.697 9.156 1.00 98.62 305 ILE A CA 1
ATOM 2377 C C . ILE A 1 305 ? -15.174 9.571 10.028 1.00 98.62 305 ILE A C 1
ATOM 2379 O O . ILE A 1 305 ? -15.251 9.653 11.250 1.00 98.62 305 ILE A O 1
ATOM 2383 N N . ALA A 1 306 ? -14.573 8.552 9.410 1.00 98.62 306 ALA A N 1
ATOM 2384 C CA . ALA A 1 306 ? -13.847 7.492 10.103 1.00 98.62 306 ALA A CA 1
ATOM 2385 C C . ALA A 1 306 ? -12.326 7.655 9.955 1.00 98.62 306 ALA A C 1
ATOM 2387 O O . ALA A 1 306 ? -11.812 7.903 8.857 1.00 98.62 306 ALA A O 1
ATOM 2388 N N . ILE A 1 307 ? -11.603 7.490 11.063 1.00 98.50 307 ILE A N 1
ATOM 2389 C CA . ILE A 1 307 ? -10.144 7.637 11.142 1.00 98.50 307 ILE A CA 1
ATOM 2390 C C . ILE A 1 307 ? -9.500 6.483 11.907 1.00 98.50 307 ILE A C 1
ATOM 2392 O O . ILE A 1 307 ? -10.142 5.839 12.734 1.00 98.50 307 ILE A O 1
ATOM 2396 N N . ASP A 1 308 ? -8.207 6.268 11.673 1.00 97.81 308 ASP A N 1
ATOM 2397 C CA . ASP A 1 308 ? -7.393 5.393 12.515 1.00 97.81 308 ASP A CA 1
ATOM 2398 C C . ASP A 1 308 ? -7.192 6.014 13.910 1.00 97.81 308 ASP A C 1
ATOM 2400 O O . ASP A 1 308 ? -7.003 7.232 14.034 1.00 97.81 308 ASP A O 1
ATOM 2404 N N . GLY A 1 309 ? -7.189 5.174 14.947 1.00 94.38 309 GLY A N 1
ATOM 2405 C CA . GLY A 1 309 ? -6.919 5.564 16.334 1.00 94.38 309 GLY A CA 1
ATOM 2406 C C . GLY A 1 309 ? -5.520 6.112 16.616 1.00 94.38 309 GLY A C 1
ATOM 2407 O O . GLY A 1 309 ? -5.302 6.660 17.695 1.00 94.38 309 GLY A O 1
ATOM 2408 N N . HIS A 1 310 ? -4.572 6.013 15.683 1.00 94.44 310 HIS A N 1
ATOM 2409 C CA . HIS A 1 310 ? -3.231 6.549 15.870 1.00 94.44 310 HIS A CA 1
ATOM 2410 C C . HIS A 1 310 ? -3.241 8.094 15.982 1.00 94.44 310 HIS A C 1
ATOM 2412 O O . HIS A 1 310 ? -3.578 8.798 15.022 1.00 94.44 310 HIS A O 1
ATOM 2418 N N . PRO A 1 311 ? -2.779 8.677 17.106 1.00 89.12 311 PRO A N 1
ATOM 2419 C CA . PRO A 1 311 ? -2.896 10.117 17.356 1.00 89.12 311 PRO A CA 1
ATOM 2420 C C . PRO A 1 311 ? -2.010 10.973 16.437 1.00 89.12 311 PRO A C 1
ATOM 2422 O O . PRO A 1 311 ? -2.321 12.137 16.181 1.00 89.12 311 PRO A O 1
ATOM 2425 N N . GLY A 1 312 ? -0.908 10.398 15.947 1.00 91.88 312 GLY A N 1
ATOM 2426 C CA . GLY A 1 312 ? 0.089 11.076 15.116 1.00 91.88 312 GLY A CA 1
ATOM 2427 C C . GLY A 1 312 ? -0.097 10.947 13.602 1.00 91.88 312 GLY A C 1
ATOM 2428 O O . GLY A 1 312 ? 0.731 11.482 12.874 1.00 91.88 312 GLY A O 1
ATOM 2429 N N . TYR A 1 313 ? -1.121 10.239 13.111 1.00 96.25 313 TYR A N 1
ATOM 2430 C CA . TYR A 1 313 ? -1.337 10.136 11.661 1.00 96.25 313 TYR A CA 1
ATOM 2431 C C . TYR A 1 313 ? -1.862 11.458 11.096 1.00 96.25 313 TYR A C 1
ATOM 2433 O O . TYR A 1 313 ? -2.749 12.090 11.682 1.00 96.25 313 TYR A O 1
ATOM 2441 N N . ARG A 1 314 ? -1.331 11.870 9.941 1.00 96.44 314 ARG A N 1
ATOM 2442 C CA . ARG A 1 314 ? -1.767 13.061 9.203 1.00 96.44 314 ARG A CA 1
ATOM 2443 C C . ARG A 1 314 ? -3.201 12.901 8.724 1.00 96.44 314 ARG A C 1
ATOM 2445 O O . ARG A 1 314 ? -3.977 13.846 8.859 1.00 96.44 314 ARG A O 1
ATOM 2452 N N . SER A 1 315 ? -3.570 11.710 8.243 1.00 97.19 315 SER A N 1
ATOM 2453 C CA . SER A 1 315 ? -4.953 11.394 7.858 1.00 97.19 315 SER A CA 1
ATOM 2454 C C . SER A 1 315 ? -5.909 11.575 9.044 1.00 97.19 315 SER A C 1
ATOM 2456 O O . SER A 1 315 ? -6.902 12.293 8.935 1.00 97.19 315 SER A O 1
ATOM 2458 N N . SER A 1 316 ? -5.569 11.018 10.210 1.00 97.31 316 SER A N 1
ATOM 2459 C CA . SER A 1 316 ? -6.372 11.130 11.434 1.00 97.31 316 SER A CA 1
ATOM 2460 C C . SER A 1 316 ? -6.453 12.560 11.972 1.00 97.31 316 SER A C 1
ATOM 2462 O O . SER A 1 316 ? -7.511 12.989 12.434 1.00 97.31 316 SER A O 1
ATOM 2464 N N . ALA A 1 317 ? -5.358 13.324 11.923 1.00 97.31 317 ALA A N 1
ATOM 2465 C CA . ALA A 1 317 ? -5.351 14.732 12.321 1.00 97.31 317 ALA A CA 1
ATOM 2466 C C . ALA A 1 317 ? -6.239 15.589 11.410 1.00 97.31 317 ALA A C 1
ATOM 2468 O O . ALA A 1 317 ? -7.045 16.379 11.901 1.00 97.31 317 ALA A O 1
ATOM 2469 N N . TRP A 1 318 ? -6.143 15.386 10.096 1.00 97.62 318 TRP A N 1
ATOM 2470 C CA . TRP A 1 318 ? -6.972 16.083 9.119 1.00 97.62 318 TRP A CA 1
ATOM 2471 C C . TRP A 1 318 ? -8.454 15.728 9.260 1.00 97.62 318 TRP A C 1
ATOM 2473 O O . TRP A 1 318 ? -9.302 16.616 9.224 1.00 97.62 318 TRP A O 1
ATOM 2483 N N . GLY A 1 319 ? -8.776 14.449 9.486 1.00 97.56 319 GLY A N 1
ATOM 2484 C CA . GLY A 1 319 ? -10.152 14.003 9.709 1.00 97.56 319 GLY A CA 1
ATOM 2485 C C . GLY A 1 319 ? -10.786 14.618 10.955 1.00 97.56 319 GLY A C 1
ATOM 2486 O O . GLY A 1 319 ? -11.923 15.074 10.887 1.00 97.56 319 GLY A O 1
ATOM 2487 N N . ARG A 1 320 ? -10.035 14.709 12.063 1.00 98.12 320 ARG A N 1
ATOM 2488 C CA . ARG A 1 320 ? -10.464 15.401 13.295 1.00 98.12 320 ARG A CA 1
ATOM 2489 C C . ARG A 1 320 ? -10.772 16.874 13.060 1.00 98.12 320 ARG A C 1
ATOM 2491 O O . ARG A 1 320 ? -11.821 17.360 13.484 1.00 98.12 320 ARG A O 1
ATOM 2498 N N . ASP A 1 321 ? -9.859 17.574 12.396 1.00 97.69 321 ASP A N 1
ATOM 2499 C CA . ASP A 1 321 ? -10.013 18.996 12.095 1.00 97.69 321 ASP A CA 1
ATOM 2500 C C . ASP A 1 321 ? -11.223 19.246 11.185 1.00 97.69 321 ASP A C 1
ATOM 2502 O O . ASP A 1 321 ? -12.074 20.083 11.489 1.00 97.69 321 ASP A O 1
ATOM 2506 N N . ARG A 1 322 ? -11.368 18.451 10.118 1.00 97.19 322 ARG A N 1
ATOM 2507 C CA . ARG A 1 322 ? -12.517 18.539 9.215 1.00 97.19 322 ARG A CA 1
ATOM 2508 C C . ARG A 1 322 ? -13.836 18.238 9.923 1.00 97.19 322 ARG A C 1
ATOM 2510 O O . ARG A 1 322 ? -14.782 19.002 9.761 1.00 97.19 322 ARG A O 1
ATOM 2517 N N . ALA A 1 323 ? -13.895 17.168 10.715 1.00 98.00 323 ALA A N 1
ATOM 2518 C CA . ALA A 1 323 ? -15.096 16.802 11.462 1.00 98.00 323 ALA A CA 1
ATOM 2519 C C . ALA A 1 323 ? -15.526 17.927 12.412 1.00 98.00 323 ALA A C 1
ATOM 2521 O O . ALA A 1 323 ? -16.695 18.296 12.441 1.00 98.00 323 ALA A O 1
ATOM 2522 N N . THR A 1 324 ? -14.567 18.538 13.112 1.00 97.88 324 THR A N 1
ATOM 2523 C CA . THR A 1 324 ? -14.824 19.679 14.002 1.00 97.88 324 THR A CA 1
ATOM 2524 C C . THR A 1 324 ? -15.351 20.887 13.229 1.00 97.88 324 THR A C 1
ATOM 2526 O O . THR A 1 324 ? -16.343 21.495 13.622 1.00 97.88 324 THR A O 1
ATOM 2529 N N . ARG A 1 325 ? -14.705 21.228 12.110 1.00 97.75 325 ARG A N 1
ATOM 2530 C CA . ARG A 1 325 ? -15.055 22.389 11.281 1.00 97.75 325 ARG A CA 1
ATOM 2531 C C . ARG A 1 325 ? -16.431 22.263 10.629 1.00 97.75 325 ARG A C 1
ATOM 2533 O O . ARG A 1 325 ? -17.136 23.258 10.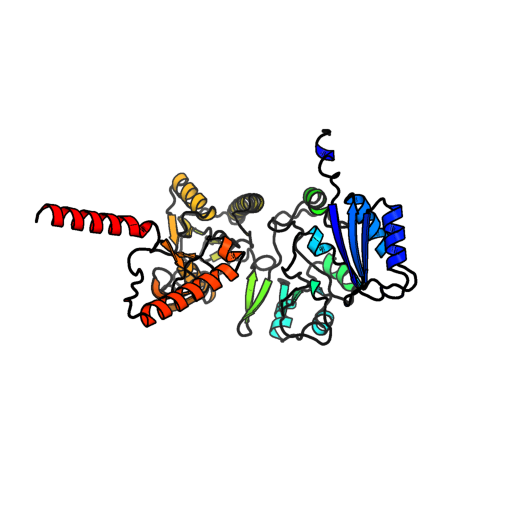501 1.00 97.75 325 ARG A O 1
ATOM 2540 N N . GLU A 1 326 ? -16.784 21.060 10.187 1.00 97.12 326 GLU A N 1
ATOM 2541 C CA . GLU A 1 326 ? -18.038 20.771 9.481 1.00 97.12 326 GLU A CA 1
ATOM 2542 C C . GLU A 1 326 ? -19.157 20.288 10.423 1.00 97.12 326 GLU A C 1
ATOM 2544 O O . GLU A 1 326 ? -20.282 20.090 9.973 1.00 97.12 326 GLU A O 1
ATOM 2549 N N . GLY A 1 327 ? -18.878 20.112 11.721 1.00 97.81 327 GLY A N 1
ATOM 2550 C CA . GLY A 1 327 ? -19.847 19.602 12.695 1.00 97.81 327 GLY A CA 1
ATOM 2551 C C . GLY A 1 327 ? -20.251 18.143 12.450 1.00 97.81 327 GLY A C 1
ATOM 2552 O O . GLY A 1 327 ? -21.384 17.765 12.742 1.00 97.81 327 GLY A O 1
ATOM 2553 N N . LEU A 1 328 ? -19.350 17.333 11.886 1.00 98.12 328 LEU A N 1
ATOM 2554 C CA . LEU A 1 328 ? -19.611 15.934 11.546 1.00 98.12 328 LEU A CA 1
ATOM 2555 C C . LEU A 1 328 ? -19.238 14.993 12.705 1.00 98.12 328 LEU A C 1
ATOM 2557 O O . LEU A 1 328 ? -18.194 15.181 13.335 1.00 98.12 328 LEU A O 1
ATOM 2561 N N . PRO A 1 329 ? -20.022 13.928 12.945 1.00 98.44 329 PRO A N 1
ATOM 2562 C CA . PRO A 1 329 ? -19.607 12.791 13.755 1.00 98.44 329 PRO A CA 1
ATOM 2563 C C . PRO A 1 329 ? -18.249 12.235 13.316 1.00 98.44 329 PRO A C 1
ATOM 2565 O O . PRO A 1 329 ? -18.015 11.965 12.133 1.00 98.44 329 PRO A O 1
ATOM 2568 N N . LEU A 1 330 ? -17.367 12.032 14.292 1.00 98.31 330 LEU A N 1
ATOM 2569 C CA . LEU A 1 330 ? -16.060 11.418 14.101 1.00 98.31 330 LEU A CA 1
ATOM 2570 C C . LEU A 1 330 ? -16.047 10.026 14.736 1.00 98.31 330 LEU A C 1
ATOM 2572 O O . LEU A 1 330 ? -16.350 9.879 15.918 1.00 98.31 330 LEU A O 1
ATOM 2576 N N . ILE A 1 331 ? -15.652 9.025 13.956 1.00 98.25 331 ILE A N 1
ATOM 2577 C CA . ILE A 1 331 ? -15.566 7.626 14.368 1.00 98.25 331 ILE A CA 1
ATOM 2578 C C . ILE A 1 331 ? -14.096 7.216 14.366 1.00 98.25 331 ILE A C 1
ATOM 2580 O O . ILE A 1 331 ? -13.435 7.197 13.327 1.00 98.25 331 ILE A O 1
ATOM 2584 N N . THR A 1 332 ? -13.574 6.884 15.539 1.00 97.44 332 THR A N 1
ATOM 2585 C CA . THR A 1 332 ? -12.208 6.379 15.682 1.00 97.44 332 THR A CA 1
ATOM 2586 C C . THR A 1 332 ? -12.230 4.858 15.633 1.00 97.44 332 THR A C 1
ATOM 2588 O O . THR A 1 332 ? -12.902 4.233 16.447 1.00 97.44 332 THR A O 1
ATOM 2591 N N . VAL A 1 333 ? -11.487 4.265 14.699 1.00 97.50 333 VAL A N 1
ATOM 2592 C CA . VAL A 1 333 ? -11.433 2.813 14.486 1.00 97.50 333 VAL A CA 1
ATOM 2593 C C . VAL A 1 333 ? -10.030 2.298 14.797 1.00 97.50 333 VAL A C 1
ATOM 2595 O O . VAL A 1 333 ? -9.025 2.893 14.397 1.00 97.50 333 VAL A O 1
ATOM 2598 N N . GLN A 1 334 ? -9.946 1.183 15.523 1.00 97.12 334 GLN A N 1
ATOM 2599 C CA . GLN A 1 334 ? -8.668 0.558 15.852 1.00 97.12 334 GLN A CA 1
ATOM 2600 C C . GLN A 1 334 ? -8.061 -0.133 14.618 1.00 97.12 334 GLN A C 1
ATOM 2602 O O . GLN A 1 334 ? -8.759 -0.793 13.853 1.00 97.12 334 GLN A O 1
ATOM 2607 N N . HIS A 1 335 ? -6.743 -0.009 14.432 1.00 97.31 335 HIS A N 1
ATOM 2608 C CA . HIS A 1 335 ? -6.039 -0.456 13.223 1.00 97.31 335 HIS A CA 1
ATOM 2609 C C . HIS A 1 335 ? -6.224 -1.948 12.878 1.00 97.31 335 HIS A C 1
ATOM 2611 O O . HIS A 1 335 ? -6.492 -2.306 11.735 1.00 97.31 335 HIS A O 1
ATOM 2617 N N . HIS A 1 336 ? -6.078 -2.843 13.858 1.00 97.44 336 HIS A N 1
ATOM 2618 C CA . HIS A 1 336 ? -6.208 -4.289 13.642 1.00 97.44 336 HIS A CA 1
ATOM 2619 C C . HIS A 1 336 ? -7.677 -4.723 13.525 1.00 97.44 336 HIS A C 1
ATOM 2621 O O . HIS A 1 336 ? -7.981 -5.649 12.775 1.00 97.44 336 HIS A O 1
ATOM 2627 N N . HIS A 1 337 ? -8.595 -4.034 14.207 1.00 98.19 337 HIS A N 1
ATOM 2628 C CA . HIS A 1 337 ? -10.035 -4.198 14.017 1.00 98.19 337 HIS A CA 1
ATOM 2629 C C . HIS A 1 337 ? -10.454 -3.811 12.598 1.00 98.19 337 HIS A C 1
ATOM 2631 O O . HIS A 1 337 ? -11.200 -4.555 11.973 1.00 98.19 337 HIS A O 1
ATOM 2637 N N . ALA A 1 338 ? -9.890 -2.733 12.043 1.00 98.00 338 ALA A N 1
ATOM 2638 C CA . ALA A 1 338 ? -10.106 -2.351 10.650 1.00 98.00 338 ALA A CA 1
ATOM 2639 C C . ALA A 1 338 ? -9.608 -3.425 9.663 1.00 98.00 338 ALA A C 1
ATOM 2641 O O . ALA A 1 338 ? -10.311 -3.721 8.699 1.00 98.00 338 ALA A O 1
ATOM 2642 N N . HIS A 1 339 ? -8.449 -4.055 9.910 1.00 97.94 339 HIS A N 1
ATOM 2643 C CA . HIS A 1 339 ? -7.974 -5.190 9.095 1.00 97.94 339 HIS A CA 1
ATOM 2644 C C . HIS A 1 339 ? -8.925 -6.391 9.154 1.00 97.94 339 HIS A C 1
ATOM 2646 O O . HIS A 1 339 ? -9.237 -6.972 8.115 1.00 97.94 339 HIS A O 1
ATOM 2652 N N . LEU A 1 340 ? -9.417 -6.747 10.347 1.00 98.25 340 LEU A N 1
ATOM 2653 C CA . LEU A 1 340 ? -10.428 -7.799 10.507 1.00 98.25 340 LEU A CA 1
ATOM 2654 C C . LEU A 1 340 ? -11.706 -7.451 9.730 1.00 98.25 340 LEU A C 1
ATOM 2656 O O . LEU A 1 340 ? -12.157 -8.243 8.906 1.00 98.25 340 LEU A O 1
ATOM 2660 N N . ALA A 1 341 ? -12.255 -6.257 9.953 1.00 98.19 341 ALA A N 1
ATOM 2661 C CA . ALA A 1 341 ? -13.488 -5.795 9.325 1.00 98.19 341 ALA A CA 1
ATOM 2662 C C . ALA A 1 341 ? -13.381 -5.721 7.794 1.00 98.19 341 ALA A C 1
ATOM 2664 O O . ALA A 1 341 ? -14.331 -6.077 7.104 1.00 98.19 341 ALA A O 1
ATOM 2665 N N . ALA A 1 342 ? -12.230 -5.317 7.247 1.00 97.75 342 ALA A N 1
ATOM 2666 C CA . ALA A 1 342 ? -12.003 -5.296 5.803 1.00 97.75 342 ALA A CA 1
ATOM 2667 C C . ALA A 1 342 ? -12.092 -6.702 5.184 1.00 97.75 342 ALA A C 1
ATOM 2669 O O . ALA A 1 342 ? -12.724 -6.864 4.143 1.00 97.75 342 ALA A O 1
ATOM 2670 N N . CYS A 1 343 ? -11.524 -7.714 5.849 1.00 96.69 343 CYS A N 1
ATOM 2671 C CA . CYS A 1 343 ? -11.613 -9.111 5.419 1.00 96.69 343 CYS A CA 1
ATOM 2672 C C . CYS A 1 343 ? -13.060 -9.629 5.477 1.00 96.69 343 CYS A C 1
ATOM 2674 O O . CYS A 1 343 ? -13.556 -10.201 4.509 1.00 96.69 343 CYS A O 1
ATOM 2676 N N . LEU A 1 344 ? -13.777 -9.363 6.576 1.00 98.12 344 LEU A N 1
ATOM 2677 C CA . LEU A 1 344 ? -15.198 -9.718 6.694 1.00 98.12 344 LEU A CA 1
ATOM 2678 C C . LEU A 1 344 ? -16.029 -9.081 5.571 1.00 98.12 344 LEU A C 1
ATOM 2680 O O . LEU A 1 344 ? -16.851 -9.759 4.950 1.00 98.12 344 LEU A O 1
ATOM 2684 N N . ALA A 1 345 ? -15.768 -7.802 5.284 1.00 96.94 345 ALA A N 1
ATOM 2685 C CA . ALA A 1 345 ? -16.502 -7.053 4.280 1.00 96.94 345 ALA A CA 1
ATOM 2686 C C . ALA A 1 345 ? -16.254 -7.580 2.863 1.00 96.94 345 ALA A C 1
ATOM 2688 O O . ALA A 1 345 ? -17.203 -7.764 2.104 1.00 96.94 345 ALA A O 1
ATOM 2689 N N . GLU A 1 346 ? -14.997 -7.868 2.516 1.00 94.06 346 GLU A N 1
ATOM 2690 C CA . GLU A 1 346 ? -14.629 -8.448 1.219 1.00 94.06 346 GLU A CA 1
ATOM 2691 C C . GLU A 1 346 ? -15.301 -9.808 0.983 1.00 94.06 346 GLU A C 1
ATOM 2693 O O . GLU A 1 346 ? -15.724 -10.106 -0.134 1.00 94.06 346 GLU A O 1
ATOM 2698 N N . HIS A 1 347 ? -15.462 -10.606 2.040 1.00 95.19 347 HIS A N 1
ATOM 2699 C CA . HIS A 1 347 ? -16.143 -11.898 1.990 1.00 95.19 347 HIS A CA 1
ATOM 2700 C C . HIS A 1 347 ? -17.670 -11.814 2.160 1.00 95.19 347 HIS A C 1
ATOM 2702 O O . HIS A 1 347 ? -18.335 -12.850 2.193 1.00 95.19 347 HIS A O 1
ATOM 2708 N N . GLY A 1 348 ? -18.241 -10.608 2.251 1.00 96.25 348 GLY A N 1
ATOM 2709 C CA . GLY A 1 348 ? -19.687 -10.397 2.341 1.00 96.25 348 GLY A CA 1
ATOM 2710 C C . GLY A 1 348 ? -20.320 -10.957 3.616 1.00 96.25 348 GLY A C 1
ATOM 2711 O O . GLY A 1 348 ? -21.500 -11.306 3.603 1.00 96.25 348 GLY A O 1
ATOM 2712 N N . VAL A 1 349 ? -19.556 -11.069 4.709 1.00 97.94 349 VAL A N 1
ATOM 2713 C CA . VAL A 1 349 ? -20.074 -11.556 5.995 1.00 97.94 349 VAL A CA 1
ATOM 2714 C C . VAL A 1 349 ? -21.143 -10.577 6.506 1.00 97.94 349 VAL A C 1
ATOM 2716 O O . VAL A 1 349 ? -20.817 -9.397 6.663 1.00 97.94 349 VAL A O 1
ATOM 2719 N N . PRO A 1 350 ? -22.389 -11.019 6.776 1.00 97.81 350 PRO A N 1
ATOM 2720 C CA . PRO A 1 350 ? -23.457 -10.144 7.261 1.00 97.81 350 PRO A CA 1
ATOM 2721 C C . PRO A 1 350 ? -23.125 -9.446 8.583 1.00 97.81 350 PRO A C 1
ATOM 2723 O O . PRO A 1 350 ? -22.415 -9.993 9.429 1.00 97.81 350 PRO A O 1
ATOM 2726 N N . ALA A 1 351 ? -23.683 -8.256 8.794 1.00 96.44 351 ALA A N 1
ATOM 2727 C CA . ALA A 1 351 ? -23.465 -7.458 9.999 1.00 96.44 351 ALA A CA 1
ATOM 2728 C C . ALA A 1 351 ? -23.945 -8.139 11.291 1.00 96.44 351 ALA A C 1
ATOM 2730 O O . ALA A 1 351 ? -23.420 -7.873 12.373 1.00 96.44 351 ALA A O 1
ATOM 2731 N N . ASP A 1 352 ? -24.938 -9.019 11.178 1.00 96.00 352 ASP A N 1
ATOM 2732 C CA . ASP A 1 352 ? -25.560 -9.764 12.269 1.00 96.00 352 ASP A CA 1
ATOM 2733 C C . ASP A 1 352 ? -25.039 -11.206 12.407 1.00 96.00 352 ASP A C 1
ATOM 2735 O O . ASP A 1 352 ? -25.489 -11.930 13.295 1.00 96.00 352 ASP A O 1
ATOM 2739 N N . ALA A 1 353 ? -24.043 -11.613 11.609 1.00 96.25 353 ALA A N 1
ATOM 2740 C CA . ALA A 1 353 ? -23.469 -12.964 11.636 1.00 96.25 353 ALA A CA 1
ATOM 2741 C C . ALA A 1 353 ? -22.768 -13.323 12.965 1.00 96.25 353 ALA A C 1
ATOM 2743 O O . ALA A 1 353 ? -22.459 -14.490 13.217 1.00 96.25 353 ALA A O 1
ATOM 2744 N N . GLY A 1 354 ? -22.526 -12.331 13.826 1.00 95.06 354 GLY A N 1
ATOM 2745 C CA . GLY A 1 354 ? -21.822 -12.486 15.093 1.00 95.06 354 GLY A CA 1
ATOM 2746 C C . GLY A 1 354 ? -20.295 -12.417 14.952 1.00 95.06 354 GLY A C 1
ATOM 2747 O O . GLY A 1 354 ? -19.761 -12.172 13.868 1.00 95.06 354 GLY A O 1
ATOM 2748 N N . PRO A 1 355 ? -19.563 -12.586 16.067 1.00 97.19 355 PRO A N 1
ATOM 2749 C CA . PRO A 1 355 ? -18.124 -12.369 16.096 1.00 97.19 355 PRO A CA 1
ATOM 2750 C C . PRO A 1 355 ? -17.346 -13.479 15.380 1.00 97.19 355 PRO A C 1
ATOM 2752 O O . PRO A 1 355 ? -17.592 -14.668 15.578 1.00 97.19 355 PRO A O 1
ATOM 2755 N N . SER A 1 356 ? -16.330 -13.075 14.621 1.00 98.12 356 SER A N 1
ATOM 2756 C CA . SER A 1 356 ? -15.368 -13.945 13.945 1.00 98.12 356 SER A CA 1
ATOM 2757 C C . SER A 1 356 ? -14.019 -13.959 14.662 1.00 98.12 356 SER A C 1
ATOM 2759 O O . SER A 1 356 ? -13.624 -12.983 15.302 1.00 98.12 356 SER A O 1
ATOM 2761 N N . LEU A 1 357 ? -13.285 -15.066 14.532 1.00 98.19 357 LEU A N 1
ATOM 2762 C CA . LEU A 1 357 ? -11.887 -15.147 14.950 1.00 98.19 357 LEU A CA 1
ATOM 2763 C C . LEU A 1 357 ? -10.987 -14.576 13.845 1.00 98.19 357 LEU A C 1
ATOM 2765 O O . LEU A 1 357 ? -10.908 -15.135 12.755 1.00 98.19 357 LEU A O 1
ATOM 2769 N N . GLY A 1 358 ? -10.283 -13.489 14.145 1.00 97.69 358 GLY A N 1
ATOM 2770 C CA . GLY A 1 358 ? -9.312 -12.843 13.270 1.00 97.69 358 GLY A CA 1
ATOM 2771 C C . GLY A 1 358 ? -7.876 -13.073 13.725 1.00 97.69 358 GLY A C 1
ATOM 2772 O O . GLY A 1 358 ? -7.557 -12.893 14.901 1.00 97.69 358 GLY A O 1
ATOM 2773 N N . ILE A 1 359 ? -6.994 -13.410 12.786 1.00 98.00 359 ILE A N 1
ATOM 2774 C CA . ILE A 1 359 ? -5.541 -13.415 12.989 1.00 98.00 359 ILE A CA 1
ATOM 2775 C C . ILE A 1 359 ? -4.980 -12.239 12.195 1.00 98.00 359 ILE A C 1
ATOM 2777 O O . ILE A 1 359 ? -4.998 -12.260 10.967 1.00 98.00 359 ILE A O 1
ATOM 2781 N N . VAL A 1 360 ? -4.496 -11.211 12.890 1.00 97.56 360 VAL A N 1
ATOM 2782 C CA . VAL A 1 360 ? -4.032 -9.971 12.258 1.00 97.56 360 VAL A CA 1
ATOM 2783 C C . VAL A 1 360 ? -2.535 -9.818 12.490 1.00 97.56 360 VAL A C 1
ATOM 2785 O O . VAL A 1 360 ? -2.088 -9.597 13.618 1.00 97.56 360 VAL A O 1
ATOM 2788 N N . LEU A 1 361 ? -1.768 -9.966 11.408 1.00 96.50 361 LEU A N 1
ATOM 2789 C CA . LEU A 1 361 ? -0.308 -9.896 11.395 1.00 96.50 361 LEU A CA 1
ATOM 2790 C C . LEU A 1 361 ? 0.130 -8.728 10.500 1.00 96.50 361 LEU A C 1
ATOM 2792 O O . LEU A 1 361 ? -0.050 -8.780 9.284 1.00 96.50 361 LEU A O 1
ATOM 2796 N N . ASP A 1 362 ? 0.715 -7.695 11.098 1.00 93.62 362 ASP A N 1
ATOM 2797 C CA . ASP A 1 362 ? 1.172 -6.479 10.413 1.00 93.62 362 ASP A CA 1
ATOM 2798 C C . ASP A 1 362 ? 2.561 -6.053 10.940 1.00 93.62 362 ASP A C 1
ATOM 2800 O O . ASP A 1 362 ? 3.178 -6.744 11.748 1.00 93.62 362 ASP A O 1
ATOM 2804 N N . GLY A 1 363 ? 3.098 -4.932 10.456 1.00 89.38 363 GLY A N 1
ATOM 2805 C CA . GLY A 1 363 ? 4.274 -4.281 11.014 1.00 89.38 363 GLY A CA 1
ATOM 2806 C C . GLY A 1 363 ? 4.007 -3.723 12.412 1.00 89.38 363 GLY A C 1
ATOM 2807 O O . GLY A 1 363 ? 4.380 -4.343 13.406 1.00 89.38 363 GLY A O 1
ATOM 2808 N N . ILE A 1 364 ? 3.439 -2.515 12.485 1.00 87.62 364 ILE A N 1
ATOM 2809 C CA . ILE A 1 364 ? 3.087 -1.849 13.748 1.00 87.62 364 ILE A CA 1
ATOM 2810 C C . ILE A 1 364 ? 1.820 -1.011 13.545 1.00 87.62 364 ILE A C 1
ATOM 2812 O O . ILE A 1 364 ? 1.842 -0.048 12.781 1.00 87.62 364 ILE A O 1
ATOM 2816 N N . GLY A 1 365 ? 0.767 -1.319 14.299 1.00 87.19 365 GLY A N 1
ATOM 2817 C CA . GLY A 1 365 ? -0.443 -0.506 14.443 1.00 87.19 365 GLY A CA 1
ATOM 2818 C C . GLY A 1 365 ? -0.605 0.036 15.867 1.00 87.19 365 GLY A C 1
ATOM 2819 O O . GLY A 1 365 ? -0.048 -0.515 16.819 1.00 87.19 365 GLY A O 1
ATOM 2820 N N . HIS A 1 366 ? -1.371 1.119 16.028 1.00 89.69 366 HIS A N 1
ATOM 2821 C CA . HIS A 1 366 ? -1.634 1.700 17.348 1.00 89.69 366 HIS A CA 1
ATOM 2822 C C . HIS A 1 366 ? -2.563 0.801 18.173 1.00 89.69 366 HIS A C 1
ATOM 2824 O O . HIS A 1 366 ? -3.673 0.464 17.748 1.00 89.69 366 HIS A O 1
ATOM 2830 N N . GLY A 1 367 ? -2.099 0.400 19.351 1.00 88.12 367 GLY A N 1
ATOM 2831 C CA . GLY A 1 367 ? -2.876 -0.338 20.333 1.00 88.12 367 GLY A CA 1
ATOM 2832 C C . GLY A 1 367 ? -3.699 0.572 21.234 1.00 88.12 367 GLY A C 1
ATOM 2833 O O . GLY A 1 367 ? -3.282 1.684 21.548 1.00 88.12 367 GLY A O 1
ATOM 2834 N N . GLU A 1 368 ? -4.832 0.070 21.722 1.00 86.19 368 GLU A N 1
ATOM 2835 C CA . GLU A 1 368 ? -5.693 0.794 22.678 1.00 86.19 368 GLU A CA 1
ATOM 2836 C C . GLU A 1 368 ? -4.996 1.067 24.022 1.00 86.19 368 GLU A C 1
ATOM 2838 O O . GLU A 1 368 ? -5.322 2.016 24.726 1.00 86.19 368 GLU A O 1
ATOM 2843 N N . ASP A 1 369 ? -3.998 0.250 24.364 1.00 82.38 369 ASP A N 1
ATOM 2844 C CA . ASP A 1 369 ? -3.133 0.394 25.540 1.00 82.38 369 ASP A CA 1
ATOM 2845 C C . ASP A 1 369 ? -1.923 1.318 25.290 1.00 82.38 369 ASP A C 1
ATOM 2847 O O . ASP A 1 369 ? -0.995 1.370 26.098 1.00 82.38 369 ASP A O 1
ATOM 2851 N N . GLY A 1 370 ? -1.898 2.017 24.149 1.00 82.31 370 GLY A N 1
ATOM 2852 C CA . GLY A 1 370 ? -0.783 2.852 23.703 1.00 82.31 370 GLY A CA 1
ATOM 2853 C C . GLY A 1 370 ? 0.449 2.062 23.245 1.00 82.31 370 GLY A C 1
ATOM 2854 O O . GLY A 1 370 ? 1.458 2.669 22.879 1.00 82.31 370 GLY A O 1
ATOM 2855 N N . SER A 1 371 ? 0.400 0.724 23.255 1.00 84.81 371 SER A N 1
ATOM 2856 C CA . SER A 1 371 ? 1.482 -0.125 22.749 1.00 84.81 371 SER A CA 1
ATOM 2857 C C . SER A 1 371 ? 1.415 -0.292 21.226 1.00 84.81 371 SER A C 1
ATOM 2859 O O . SER A 1 371 ? 0.403 0.003 20.594 1.00 84.81 371 SER A O 1
ATOM 2861 N N . GLY A 1 372 ? 2.504 -0.760 20.613 1.00 87.94 372 GLY A N 1
ATOM 2862 C CA . GLY A 1 372 ? 2.500 -1.160 19.204 1.00 87.94 372 GLY A CA 1
ATOM 2863 C C . GLY A 1 372 ? 1.986 -2.590 19.054 1.00 87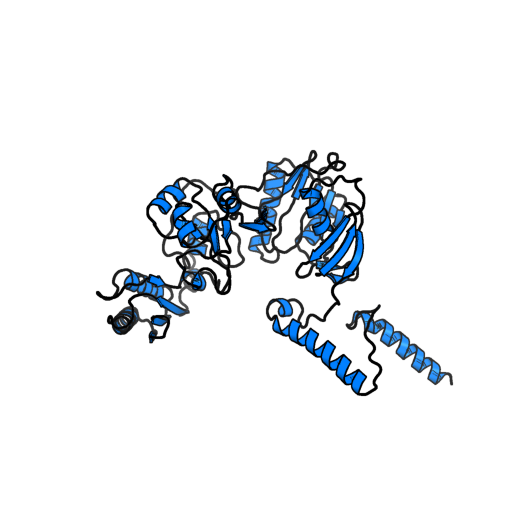.94 372 GLY A C 1
ATOM 2864 O O . GLY A 1 372 ? 2.579 -3.510 19.619 1.00 87.94 372 GLY A O 1
ATOM 2865 N N . TRP A 1 373 ? 0.904 -2.775 18.304 1.00 93.12 373 TRP A N 1
ATOM 2866 C CA . TRP A 1 373 ? 0.365 -4.088 17.937 1.00 93.12 373 TRP A CA 1
ATOM 2867 C C . TRP A 1 373 ? 0.930 -4.524 16.585 1.00 93.12 373 TRP A C 1
ATOM 2869 O O . TRP A 1 373 ? 1.230 -3.678 15.749 1.00 93.12 373 TRP A O 1
ATOM 2879 N N . GLY A 1 374 ? 1.059 -5.827 16.358 1.00 90.94 374 GLY A N 1
ATOM 2880 C CA . GLY A 1 374 ? 1.542 -6.352 15.070 1.00 90.94 374 GLY A CA 1
ATOM 2881 C C . GLY A 1 374 ? 1.375 -7.860 14.894 1.00 90.94 374 GLY A C 1
ATOM 2882 O O . GLY A 1 374 ? 1.770 -8.419 13.874 1.00 90.94 374 GLY A O 1
ATOM 2883 N N . GLY A 1 375 ? 0.802 -8.548 15.882 1.00 95.69 375 GLY A N 1
ATOM 2884 C CA . GLY A 1 375 ? 0.547 -9.978 15.795 1.00 95.69 375 GLY A CA 1
ATOM 2885 C C . GLY A 1 375 ? -0.498 -10.388 16.810 1.00 95.69 375 GLY A C 1
ATOM 2886 O O . GLY A 1 375 ? -0.164 -10.965 17.845 1.00 95.69 375 GLY A O 1
ATOM 2887 N N . GLU A 1 376 ? -1.752 -10.056 16.524 1.00 96.50 376 GLU A N 1
ATOM 2888 C CA . GLU A 1 376 ? -2.866 -10.188 17.459 1.00 96.50 376 GLU A CA 1
ATOM 2889 C C . GLU A 1 376 ? -3.874 -11.244 16.981 1.00 96.50 376 GLU A C 1
ATOM 2891 O O . GLU A 1 376 ? -4.129 -11.389 15.784 1.00 96.50 376 GLU A O 1
ATOM 2896 N N . LEU A 1 377 ? -4.483 -11.958 17.932 1.00 98.06 377 LEU A N 1
ATOM 2897 C CA . LEU A 1 377 ? -5.708 -12.728 17.711 1.00 98.06 377 LEU A CA 1
ATOM 2898 C C . LEU A 1 377 ? -6.876 -11.958 18.311 1.00 98.06 377 LEU A C 1
ATOM 2900 O O . LEU A 1 377 ? -6.900 -11.687 19.519 1.00 98.06 377 LEU A O 1
ATOM 2904 N N . LEU A 1 378 ? -7.849 -11.643 17.469 1.00 98.12 378 LEU A N 1
ATOM 2905 C CA . LEU A 1 378 ? -9.043 -10.890 17.821 1.00 98.12 378 LEU A CA 1
ATOM 2906 C C . LEU A 1 378 ? -10.273 -11.786 17.677 1.00 98.12 378 LEU A C 1
ATOM 2908 O O . LEU A 1 378 ? -10.342 -12.603 16.769 1.00 98.12 378 LEU A O 1
ATOM 2912 N N . VAL A 1 379 ? -11.255 -11.621 18.554 1.00 98.44 379 VAL A N 1
ATOM 2913 C CA . VAL A 1 379 ? -12.617 -12.129 18.350 1.00 98.44 379 VAL A CA 1
ATOM 2914 C C . VAL A 1 379 ? -13.524 -10.916 18.243 1.00 98.44 379 VAL A C 1
ATOM 2916 O O . VAL A 1 379 ? -13.628 -10.178 19.220 1.00 98.44 379 VAL A O 1
ATOM 2919 N N . GLY A 1 380 ? -14.130 -10.673 17.085 1.00 97.50 380 GLY A N 1
ATOM 2920 C CA . GLY A 1 380 ? -14.907 -9.454 16.848 1.00 97.50 380 GLY A CA 1
ATOM 2921 C C . GLY A 1 380 ? -15.748 -9.482 15.578 1.00 97.50 380 GLY A C 1
ATOM 2922 O O . GLY A 1 380 ? -15.599 -10.375 14.747 1.00 97.50 380 GLY A O 1
ATOM 2923 N N . ASP A 1 381 ? -16.636 -8.504 15.455 1.00 97.81 381 ASP A N 1
ATOM 2924 C CA . ASP A 1 381 ? -17.469 -8.230 14.280 1.00 97.81 381 ASP A CA 1
ATOM 2925 C C . ASP A 1 381 ? -17.216 -6.789 13.784 1.00 97.81 381 ASP A C 1
ATOM 2927 O O . ASP A 1 381 ? -16.182 -6.199 14.098 1.00 97.81 381 ASP A O 1
ATOM 2931 N N . TYR A 1 382 ? -18.115 -6.199 12.989 1.00 97.69 382 TYR A N 1
ATOM 2932 C CA . TYR A 1 382 ? -17.957 -4.812 12.519 1.00 97.69 382 TYR A CA 1
ATOM 2933 C C . TYR A 1 382 ? -18.117 -3.747 13.615 1.00 97.69 382 TYR A C 1
ATOM 2935 O O . TYR A 1 382 ? -17.720 -2.604 13.398 1.00 97.69 382 TYR A O 1
ATOM 2943 N N . ARG A 1 383 ? -18.717 -4.089 14.762 1.00 96.62 383 ARG A N 1
ATOM 2944 C CA . ARG A 1 383 ? -19.035 -3.152 15.849 1.00 96.62 383 ARG A CA 1
ATOM 2945 C C . ARG A 1 383 ? -17.953 -3.170 16.913 1.00 96.62 383 ARG A C 1
ATOM 2947 O O . ARG A 1 383 ? -17.410 -2.120 17.232 1.00 96.62 383 ARG A O 1
ATOM 2954 N N . ASP A 1 384 ? -17.618 -4.360 17.404 1.00 96.50 384 ASP A N 1
ATOM 2955 C CA . ASP A 1 384 ? -16.732 -4.539 18.551 1.00 96.50 384 ASP A CA 1
ATOM 2956 C C . ASP A 1 384 ? -15.746 -5.687 18.340 1.00 96.50 384 ASP A C 1
ATOM 2958 O O . ASP A 1 384 ? -15.961 -6.613 17.553 1.00 96.50 384 ASP A O 1
ATOM 2962 N N . PHE A 1 385 ? -14.657 -5.662 19.105 1.00 97.56 385 PHE A N 1
ATOM 2963 C CA . PHE A 1 385 ? -13.686 -6.745 19.131 1.00 97.56 385 PHE A CA 1
ATOM 2964 C C . PHE A 1 385 ? -13.088 -6.942 20.526 1.00 97.56 385 PHE A C 1
ATOM 2966 O O . PHE A 1 385 ? -13.054 -6.047 21.366 1.00 97.56 385 PHE A O 1
ATOM 2973 N N . ARG A 1 386 ? -12.565 -8.144 20.769 1.00 97.12 386 ARG A N 1
ATOM 2974 C CA . ARG A 1 386 ? -11.788 -8.495 21.957 1.00 97.12 386 ARG A CA 1
ATOM 2975 C C . ARG A 1 386 ? -10.481 -9.142 21.537 1.00 97.12 386 ARG A C 1
ATOM 2977 O O . ARG A 1 386 ? -10.480 -10.195 20.900 1.00 97.12 386 ARG A O 1
ATOM 2984 N N . ARG A 1 387 ? -9.355 -8.573 21.966 1.00 96.12 387 ARG A N 1
ATOM 2985 C CA . ARG A 1 387 ? -8.042 -9.211 21.821 1.00 96.12 387 ARG A CA 1
ATOM 2986 C C . ARG A 1 387 ? -7.918 -10.401 22.775 1.00 96.12 387 ARG A C 1
ATOM 2988 O O . ARG A 1 387 ? -7.934 -10.218 23.990 1.00 96.12 387 ARG A O 1
ATOM 2995 N N . ILE A 1 388 ? -7.764 -11.609 22.233 1.00 97.19 388 ILE A N 1
ATOM 2996 C CA . ILE A 1 388 ? -7.670 -12.854 23.016 1.00 97.19 388 ILE A CA 1
ATOM 2997 C C . ILE A 1 388 ? -6.243 -13.400 23.126 1.00 97.19 388 ILE A C 1
ATOM 2999 O O . ILE A 1 388 ? -5.924 -14.072 24.104 1.00 97.19 388 ILE A O 1
ATOM 3003 N N . ALA A 1 389 ? -5.366 -13.095 22.167 1.00 95.31 389 ALA A N 1
ATOM 3004 C CA . ALA A 1 389 ? -3.947 -13.430 22.244 1.00 95.31 389 ALA A CA 1
ATOM 3005 C C . ALA A 1 389 ? -3.099 -12.427 21.454 1.00 95.31 389 ALA A C 1
ATOM 3007 O O . ALA A 1 389 ? -3.617 -11.662 20.642 1.00 95.31 389 ALA A O 1
ATOM 3008 N N . ARG A 1 390 ? -1.789 -12.430 21.716 1.00 93.44 390 ARG A N 1
ATOM 3009 C CA . ARG A 1 390 ? -0.806 -11.599 21.016 1.00 93.44 390 ARG A CA 1
ATOM 3010 C C . ARG A 1 390 ? 0.575 -12.232 21.016 1.00 93.44 390 ARG A C 1
ATOM 3012 O O . ARG A 1 390 ? 0.908 -12.991 21.932 1.00 93.44 390 ARG A O 1
ATOM 3019 N N . LEU A 1 391 ? 1.406 -11.854 20.051 1.00 90.38 391 LEU A N 1
ATOM 3020 C CA . LEU A 1 391 ? 2.844 -12.075 20.146 1.00 90.38 391 LEU A CA 1
ATOM 3021 C C . LEU A 1 391 ? 3.393 -11.356 21.384 1.00 90.38 391 LEU A C 1
ATOM 3023 O O . LEU A 1 391 ? 2.953 -10.265 21.748 1.00 90.38 391 LEU A O 1
ATOM 3027 N N . ARG A 1 392 ? 4.364 -11.981 22.060 1.00 85.56 392 ARG A N 1
ATOM 3028 C CA . ARG A 1 392 ? 5.005 -11.379 23.234 1.00 85.56 392 ARG A CA 1
ATOM 3029 C C . ARG A 1 392 ? 5.637 -10.039 22.819 1.00 85.56 392 ARG A C 1
ATOM 3031 O O . ARG A 1 392 ? 6.523 -10.068 21.963 1.00 85.56 392 ARG A O 1
ATOM 3038 N N . PRO A 1 393 ? 5.242 -8.905 23.431 1.00 83.62 393 PRO A N 1
ATOM 3039 C CA . PRO A 1 393 ? 5.844 -7.617 23.120 1.00 83.62 393 PRO A CA 1
ATOM 3040 C C . PRO A 1 393 ? 7.356 -7.645 23.341 1.00 83.62 393 PRO A C 1
ATOM 3042 O O . PRO A 1 393 ? 7.845 -8.258 24.294 1.00 83.62 393 PRO A O 1
ATOM 3045 N N . ALA A 1 394 ? 8.086 -6.962 22.468 1.00 83.50 394 ALA A N 1
ATOM 3046 C CA . ALA A 1 394 ? 9.523 -6.772 22.576 1.00 83.50 394 ALA A CA 1
ATOM 3047 C C . ALA A 1 394 ? 9.844 -5.278 22.510 1.00 83.50 394 ALA A C 1
ATOM 3049 O O . ALA A 1 394 ? 9.113 -4.501 21.896 1.00 83.50 394 ALA A O 1
ATOM 3050 N N . ALA A 1 395 ? 10.946 -4.876 23.143 1.00 83.25 395 ALA A N 1
ATOM 3051 C CA . ALA A 1 395 ? 11.454 -3.524 22.977 1.00 83.25 395 ALA A CA 1
ATOM 3052 C C . ALA A 1 395 ? 11.805 -3.276 21.501 1.00 83.25 395 ALA A C 1
ATOM 3054 O O . ALA A 1 395 ? 12.305 -4.173 20.820 1.00 83.25 395 ALA A O 1
ATOM 3055 N N . LEU A 1 396 ? 11.590 -2.044 21.038 1.00 85.75 396 LEU A N 1
ATOM 3056 C CA . LEU A 1 396 ? 11.956 -1.578 19.699 1.00 85.75 396 LEU A CA 1
ATOM 3057 C C . LEU A 1 396 ? 13.030 -0.486 19.825 1.00 85.75 396 LEU A C 1
ATOM 3059 O O . LEU A 1 396 ? 12.699 0.704 19.834 1.00 85.75 396 LEU A O 1
ATOM 3063 N N . PRO A 1 397 ? 14.321 -0.849 19.984 1.00 85.88 397 PRO A N 1
ATOM 3064 C CA . PRO A 1 397 ? 15.378 0.125 20.226 1.00 85.88 397 PRO A CA 1
ATOM 3065 C C . PRO A 1 397 ? 15.489 1.128 19.076 1.00 85.88 397 PRO A C 1
ATOM 3067 O O . PRO A 1 397 ? 15.794 0.761 17.942 1.00 85.88 397 PRO A O 1
ATOM 3070 N N . GLY A 1 398 ? 15.274 2.409 19.373 1.00 85.94 398 GLY A N 1
ATOM 3071 C CA . GLY A 1 398 ? 15.290 3.475 18.369 1.00 85.94 398 GLY A CA 1
ATOM 3072 C C . GLY A 1 398 ? 14.001 3.604 17.549 1.00 85.94 398 GLY A C 1
ATOM 3073 O O . GLY A 1 398 ? 14.011 4.305 16.539 1.00 85.94 398 GLY A O 1
ATOM 3074 N N . GLY A 1 399 ? 12.904 2.945 17.945 1.00 85.94 399 GLY A N 1
ATOM 3075 C CA . GLY A 1 399 ? 11.593 3.080 17.303 1.00 85.94 399 GLY A CA 1
ATOM 3076 C C . GLY A 1 399 ? 11.657 2.780 15.805 1.00 85.94 399 GLY A C 1
ATOM 3077 O O . GLY A 1 399 ? 11.986 1.664 15.407 1.00 85.94 399 GLY A O 1
ATOM 3078 N N . ALA A 1 400 ? 11.419 3.795 14.968 1.00 84.12 400 ALA A N 1
ATOM 3079 C CA . ALA A 1 400 ? 11.495 3.687 13.508 1.00 84.12 400 ALA A CA 1
ATOM 3080 C C . ALA A 1 400 ? 12.859 3.183 12.987 1.00 84.12 400 ALA A C 1
ATOM 3082 O O . ALA A 1 400 ? 12.925 2.581 11.915 1.00 84.12 400 ALA A O 1
ATOM 3083 N N . GLN A 1 401 ? 13.956 3.368 13.735 1.00 88.94 401 GLN A N 1
ATOM 3084 C CA . GLN A 1 401 ? 15.253 2.800 13.352 1.00 88.94 401 GLN A CA 1
ATOM 3085 C C . GLN A 1 401 ? 15.231 1.267 13.357 1.00 88.94 401 GLN A C 1
ATOM 3087 O O . GLN A 1 401 ? 15.804 0.626 12.484 1.00 88.94 401 GLN A O 1
ATOM 3092 N N . ALA A 1 402 ? 14.504 0.644 14.283 1.00 90.00 402 ALA A N 1
ATOM 3093 C CA . ALA A 1 402 ? 14.401 -0.810 14.329 1.00 90.00 402 ALA A CA 1
ATOM 3094 C C . ALA A 1 402 ? 13.773 -1.402 13.047 1.00 90.00 402 ALA A C 1
ATOM 3096 O O . ALA A 1 402 ? 14.025 -2.558 12.713 1.00 90.00 402 ALA A O 1
ATOM 3097 N N . MET A 1 403 ? 13.023 -0.602 12.279 1.00 87.81 403 MET A N 1
ATOM 3098 C CA . MET A 1 403 ? 12.488 -0.989 10.968 1.00 87.81 403 MET A CA 1
ATOM 3099 C C . MET A 1 403 ? 13.546 -0.946 9.854 1.00 87.81 403 MET A C 1
ATOM 3101 O O . MET A 1 403 ? 13.482 -1.728 8.907 1.00 87.81 403 MET A O 1
ATOM 3105 N N . ARG A 1 404 ? 14.520 -0.030 9.941 1.00 87.25 404 ARG A N 1
ATOM 3106 C CA . ARG A 1 404 ? 15.596 0.135 8.943 1.00 87.25 404 ARG A CA 1
ATOM 3107 C C . ARG A 1 404 ? 16.808 -0.742 9.247 1.00 87.25 404 ARG A C 1
ATOM 3109 O O . ARG A 1 404 ? 17.514 -1.153 8.330 1.00 87.25 404 ARG A O 1
ATOM 3116 N N . GLU A 1 405 ? 17.014 -1.055 10.521 1.00 93.50 405 GLU A N 1
ATOM 3117 C CA . GLU A 1 405 ? 18.105 -1.868 11.045 1.00 93.50 405 GLU A CA 1
ATOM 3118 C C . GLU A 1 405 ? 17.553 -3.100 11.782 1.00 93.50 405 GLU A C 1
ATOM 3120 O O . GLU A 1 405 ? 17.514 -3.120 13.016 1.00 93.50 405 GLU A O 1
ATOM 3125 N N . PRO A 1 406 ? 17.149 -4.165 11.054 1.00 91.75 406 PRO A N 1
ATOM 3126 C CA . PRO A 1 406 ? 16.494 -5.334 11.649 1.00 91.75 406 PRO A CA 1
ATOM 3127 C C . PRO A 1 406 ? 17.299 -6.027 12.755 1.00 91.75 406 PRO A C 1
ATOM 3129 O O . PRO A 1 406 ? 16.716 -6.659 13.637 1.00 91.75 406 PRO A O 1
ATOM 3132 N N . TRP A 1 407 ? 18.630 -5.878 12.745 1.00 93.38 407 TRP A N 1
ATOM 3133 C CA . TRP A 1 407 ? 19.516 -6.395 13.789 1.00 93.38 407 TRP A CA 1
ATOM 3134 C C . TRP A 1 407 ? 19.171 -5.846 15.182 1.00 93.38 407 TRP A C 1
ATOM 3136 O O . TRP A 1 407 ? 19.389 -6.545 16.169 1.00 93.38 407 TRP A O 1
ATOM 3146 N N . ARG A 1 408 ? 18.571 -4.648 15.283 1.00 93.50 408 ARG A N 1
ATOM 3147 C CA . ARG A 1 408 ? 18.101 -4.068 16.553 1.00 93.50 408 ARG A CA 1
ATOM 3148 C C . ARG A 1 408 ? 17.000 -4.909 17.192 1.00 93.50 408 ARG A C 1
ATOM 3150 O O . ARG A 1 408 ? 17.028 -5.117 18.402 1.00 93.50 408 ARG A O 1
ATOM 3157 N N . ASN A 1 409 ? 16.068 -5.427 16.386 1.00 91.88 409 ASN A N 1
ATOM 3158 C CA . ASN A 1 409 ? 14.995 -6.304 16.867 1.00 91.88 409 ASN A CA 1
ATOM 3159 C C . ASN A 1 409 ? 15.567 -7.637 17.353 1.00 91.88 409 ASN A C 1
ATOM 3161 O O . ASN A 1 409 ? 15.204 -8.113 18.426 1.00 91.88 409 ASN A O 1
ATOM 3165 N N . LEU A 1 410 ? 16.491 -8.221 16.581 1.00 92.00 410 LEU A N 1
ATOM 3166 C CA . LEU A 1 410 ? 17.152 -9.471 16.955 1.00 92.00 410 LEU A CA 1
ATOM 3167 C C . LEU A 1 410 ? 17.917 -9.316 18.274 1.00 92.00 410 LEU A C 1
ATOM 3169 O O . LEU A 1 410 ? 17.728 -10.116 19.187 1.00 92.00 410 LEU A O 1
ATOM 3173 N N . ALA A 1 411 ? 18.725 -8.259 18.393 1.00 90.31 411 ALA A N 1
ATOM 3174 C CA . ALA A 1 411 ? 19.467 -7.955 19.609 1.00 90.31 411 ALA A CA 1
ATOM 3175 C C . ALA A 1 411 ? 18.527 -7.770 20.808 1.00 90.31 411 ALA A C 1
ATOM 3177 O O . ALA A 1 411 ? 18.755 -8.379 21.848 1.00 90.31 411 ALA A O 1
ATOM 3178 N N . ALA A 1 412 ? 17.439 -7.005 20.660 1.00 88.19 412 ALA A N 1
ATOM 3179 C CA . ALA A 1 412 ? 16.465 -6.803 21.732 1.00 88.19 412 ALA A CA 1
ATOM 3180 C C . ALA A 1 412 ? 15.861 -8.125 22.233 1.00 88.19 412 ALA A C 1
ATOM 3182 O O . ALA A 1 412 ? 15.738 -8.322 23.442 1.00 88.19 412 ALA A O 1
ATOM 3183 N N . ARG A 1 413 ? 15.521 -9.047 21.322 1.00 86.62 413 ARG A N 1
ATOM 3184 C CA . ARG A 1 413 ? 14.958 -10.355 21.690 1.00 86.62 413 ARG A CA 1
ATOM 3185 C C . ARG A 1 413 ? 15.985 -11.259 22.366 1.00 86.62 413 ARG A C 1
ATOM 3187 O O . ARG A 1 413 ? 15.703 -11.767 23.448 1.00 86.62 413 ARG A O 1
ATOM 3194 N N . LEU A 1 414 ? 17.169 -11.407 21.769 1.00 88.50 414 LEU A N 1
ATOM 3195 C CA . LEU A 1 414 ? 18.229 -12.266 22.305 1.00 88.50 414 LEU A CA 1
ATOM 3196 C C . LEU A 1 414 ? 18.738 -11.772 23.661 1.00 88.50 414 LEU A C 1
ATOM 3198 O O . LEU A 1 414 ? 18.935 -12.579 24.563 1.00 88.50 414 LEU A O 1
ATOM 3202 N N . LEU A 1 415 ? 18.929 -10.459 23.819 1.00 86.88 415 LEU A N 1
ATOM 3203 C CA . LEU A 1 415 ? 19.391 -9.877 25.077 1.00 86.88 415 LEU A CA 1
ATOM 3204 C C . LEU A 1 415 ? 18.367 -10.084 26.190 1.00 86.88 415 LEU A C 1
ATOM 3206 O O . LEU A 1 415 ? 18.753 -10.498 27.276 1.00 86.88 415 LEU A O 1
ATOM 3210 N N . ALA A 1 416 ? 17.076 -9.843 25.936 1.00 83.56 416 ALA A N 1
ATOM 3211 C CA . ALA A 1 416 ? 16.039 -10.077 26.940 1.00 83.56 416 ALA A CA 1
ATOM 3212 C C . ALA A 1 416 ? 15.961 -11.554 27.356 1.00 83.56 416 ALA A C 1
ATOM 3214 O O . ALA A 1 416 ? 15.873 -11.844 28.548 1.00 83.56 416 ALA A O 1
ATOM 3215 N N . GLU A 1 417 ? 16.005 -12.477 26.396 1.00 86.62 417 GLU A N 1
ATOM 3216 C CA . GLU A 1 417 ? 15.932 -13.915 26.661 1.00 86.62 417 GLU A CA 1
ATOM 3217 C C . GLU A 1 417 ? 17.150 -14.409 27.451 1.00 86.62 417 GLU A C 1
ATOM 3219 O O . GLU A 1 417 ? 16.997 -14.891 28.575 1.00 86.62 417 GLU A O 1
ATOM 3224 N N . GLN A 1 418 ? 18.359 -14.169 26.938 1.00 91.38 418 GLN A N 1
ATOM 3225 C CA . GLN A 1 418 ? 19.596 -14.619 27.580 1.00 91.38 418 GLN A CA 1
ATOM 3226 C C . GLN A 1 418 ? 19.838 -13.952 28.937 1.00 91.38 418 GLN A C 1
ATOM 3228 O O . GLN A 1 418 ? 20.361 -14.590 29.850 1.00 91.38 418 GLN A O 1
ATOM 3233 N N . LEU A 1 419 ? 19.471 -12.676 29.101 1.00 88.25 419 LEU A N 1
ATOM 3234 C CA . LEU A 1 419 ? 19.585 -11.994 30.390 1.00 88.25 419 LEU A CA 1
ATOM 3235 C C . LEU A 1 419 ? 18.652 -12.629 31.423 1.00 88.25 419 LEU A C 1
ATOM 3237 O O . LEU A 1 419 ? 19.084 -12.909 32.538 1.00 88.25 419 LEU A O 1
ATOM 3241 N N . CYS A 1 420 ? 17.394 -12.898 31.058 1.00 88.50 420 CYS A N 1
ATOM 3242 C CA . CYS A 1 420 ? 16.452 -13.560 31.959 1.00 88.50 420 CYS A CA 1
ATOM 3243 C C . CYS A 1 420 ? 16.940 -14.954 32.366 1.00 88.50 420 CYS A C 1
ATOM 3245 O O . CYS A 1 420 ? 16.832 -15.316 33.534 1.00 88.50 420 CYS A O 1
ATOM 3247 N N . GLU A 1 421 ? 17.467 -15.733 31.422 1.00 91.88 421 GLU A N 1
ATOM 3248 C CA . GLU A 1 421 ? 18.018 -17.062 31.696 1.00 91.88 421 GLU A CA 1
ATOM 3249 C C . GLU A 1 421 ? 19.217 -17.000 32.641 1.00 91.88 421 GLU A C 1
ATOM 3251 O O . GLU A 1 421 ? 19.224 -17.682 33.663 1.00 91.88 421 GLU A O 1
ATOM 3256 N N . ARG A 1 422 ? 20.198 -16.136 32.354 1.00 94.75 422 ARG A N 1
ATOM 3257 C CA . ARG A 1 422 ? 21.410 -15.996 33.175 1.00 94.75 422 ARG A CA 1
ATOM 3258 C C . ARG A 1 422 ? 21.114 -15.486 34.581 1.00 94.75 422 ARG A C 1
ATOM 3260 O O . ARG A 1 422 ? 21.715 -15.974 35.529 1.00 94.75 422 ARG A O 1
ATOM 3267 N N . LEU A 1 423 ? 20.191 -14.533 34.730 1.00 94.25 423 LEU A N 1
ATOM 3268 C CA . LEU A 1 423 ? 19.787 -14.034 36.047 1.00 94.25 423 LEU A CA 1
ATOM 3269 C C . LEU A 1 423 ? 19.085 -15.128 36.863 1.00 94.25 423 LEU A C 1
ATOM 3271 O O . LEU A 1 423 ? 19.411 -15.306 38.031 1.00 94.25 423 LEU A O 1
ATOM 3275 N N . ARG A 1 424 ? 18.184 -15.909 36.250 1.00 94.56 424 ARG A N 1
ATOM 3276 C CA . ARG A 1 424 ? 17.554 -17.056 36.929 1.00 94.56 424 ARG A CA 1
ATOM 3277 C C . ARG A 1 424 ? 18.562 -18.139 37.297 1.00 94.56 424 ARG A C 1
ATOM 3279 O O . ARG A 1 424 ? 18.448 -18.711 38.369 1.00 94.56 424 ARG A O 1
ATOM 3286 N N . ALA A 1 425 ? 19.540 -18.406 36.431 1.00 95.62 425 ALA A N 1
ATOM 3287 C CA . ALA A 1 425 ? 20.617 -19.357 36.704 1.00 95.62 425 ALA A CA 1
ATOM 3288 C C . ALA A 1 425 ? 21.557 -18.895 37.833 1.00 95.62 425 ALA A C 1
ATOM 3290 O O . ALA A 1 425 ? 22.257 -19.715 38.413 1.00 95.62 425 ALA A O 1
ATOM 3291 N N . ALA A 1 426 ? 21.567 -17.598 38.148 1.00 96.31 426 ALA A N 1
ATOM 3292 C CA . ALA A 1 426 ? 22.245 -17.027 39.308 1.00 96.31 426 ALA A CA 1
ATOM 3293 C C . ALA A 1 426 ? 21.329 -16.942 40.549 1.00 96.31 426 ALA A C 1
ATOM 3295 O O . ALA A 1 426 ? 21.577 -16.124 41.431 1.00 96.31 426 ALA A O 1
ATOM 3296 N N . ASP A 1 427 ? 20.244 -17.726 40.582 1.00 95.88 427 ASP A N 1
ATOM 3297 C CA . ASP A 1 427 ? 19.225 -17.757 41.640 1.00 95.88 427 ASP A CA 1
ATOM 3298 C C . ASP A 1 427 ? 18.553 -16.400 41.929 1.00 95.88 427 ASP A C 1
ATOM 3300 O O . ASP A 1 427 ? 17.977 -16.175 42.996 1.00 95.88 427 ASP A O 1
ATOM 3304 N N . LEU A 1 428 ? 18.570 -15.477 40.959 1.00 95.69 428 LEU A N 1
ATOM 3305 C CA . LEU A 1 428 ? 17.875 -14.198 41.072 1.00 95.69 428 LEU A CA 1
ATOM 3306 C C . LEU A 1 428 ? 16.427 -14.316 40.591 1.00 95.69 428 LEU A C 1
ATOM 3308 O O . LEU A 1 428 ? 16.125 -14.842 39.514 1.00 95.69 428 LEU A O 1
ATOM 3312 N N . GLN A 1 429 ? 15.511 -13.726 41.358 1.00 94.25 429 GLN A N 1
ATOM 3313 C CA . GLN A 1 429 ? 14.126 -13.568 40.935 1.00 94.25 429 GLN A CA 1
ATOM 3314 C C . GLN A 1 429 ? 14.027 -12.501 39.835 1.00 94.25 429 GLN A C 1
ATOM 3316 O O . GLN A 1 429 ? 14.170 -11.305 40.083 1.00 94.25 429 GLN A O 1
ATOM 3321 N N . VAL A 1 430 ? 13.727 -12.928 38.607 1.00 89.69 430 VAL A N 1
ATOM 3322 C CA . VAL A 1 430 ? 13.528 -12.014 37.472 1.00 89.69 430 VAL A CA 1
ATOM 3323 C C . VAL A 1 430 ? 12.074 -11.548 37.410 1.00 89.69 430 VAL A C 1
ATOM 3325 O O . VAL A 1 430 ? 11.175 -12.328 37.083 1.00 89.69 430 VAL A O 1
ATOM 3328 N N . LEU A 1 431 ? 11.850 -10.260 37.677 1.00 88.12 431 LEU A N 1
ATOM 3329 C CA . LEU A 1 431 ? 10.553 -9.595 37.543 1.00 88.12 431 LEU A CA 1
ATOM 3330 C C . LEU A 1 431 ? 10.501 -8.797 36.235 1.00 88.12 431 LEU A C 1
ATOM 3332 O O . LEU A 1 431 ? 11.418 -8.047 35.917 1.00 88.12 431 LEU A O 1
ATOM 3336 N N . ILE A 1 432 ? 9.413 -8.953 35.478 1.00 83.06 432 ILE A N 1
ATOM 3337 C CA . ILE A 1 432 ? 9.172 -8.226 34.225 1.00 83.06 432 ILE A CA 1
ATOM 3338 C C . ILE A 1 432 ? 7.862 -7.457 34.369 1.00 83.06 432 ILE A C 1
ATOM 3340 O O . ILE A 1 432 ? 6.862 -8.016 34.823 1.00 83.06 432 ILE A O 1
ATOM 3344 N N . HIS A 1 433 ? 7.872 -6.189 33.962 1.00 79.06 433 HIS A N 1
ATOM 3345 C CA . HIS A 1 433 ? 6.694 -5.329 33.901 1.00 79.06 433 HIS A CA 1
ATOM 3346 C C . HIS A 1 433 ? 5.536 -6.000 33.139 1.00 79.06 433 HIS A C 1
ATOM 3348 O O . HIS A 1 433 ? 5.717 -6.482 32.021 1.00 79.06 433 HIS A O 1
ATOM 3354 N N . ARG A 1 434 ? 4.340 -6.041 33.750 1.00 78.62 434 ARG A N 1
ATOM 3355 C CA . ARG A 1 434 ? 3.125 -6.631 33.144 1.00 78.62 434 ARG A CA 1
ATOM 3356 C C . ARG A 1 434 ? 1.958 -5.660 32.992 1.00 78.62 434 ARG A C 1
ATOM 3358 O O . ARG A 1 434 ? 1.192 -5.812 32.049 1.00 78.62 434 ARG A O 1
ATOM 3365 N N . GLN A 1 435 ? 1.803 -4.726 33.929 1.00 78.56 435 GLN A N 1
ATOM 3366 C CA . GLN A 1 435 ? 0.651 -3.814 33.986 1.00 78.56 435 GLN A CA 1
ATOM 3367 C C . GLN A 1 435 ? 1.027 -2.354 33.722 1.00 78.56 435 GLN A C 1
ATOM 3369 O O . GLN A 1 435 ? 0.245 -1.629 33.126 1.00 78.56 435 GLN A O 1
ATOM 3374 N N . VAL A 1 436 ? 2.229 -1.933 34.125 1.00 80.38 436 VAL A N 1
ATOM 3375 C CA . VAL A 1 436 ? 2.778 -0.608 33.802 1.00 80.38 436 VAL A CA 1
ATOM 3376 C C . VAL A 1 436 ? 3.966 -0.776 32.860 1.00 80.38 436 VAL A C 1
ATOM 3378 O O . VAL A 1 436 ? 4.699 -1.758 33.016 1.00 80.38 436 VAL A O 1
ATOM 3381 N N . PRO A 1 437 ? 4.184 0.126 31.892 1.00 68.94 437 PRO A N 1
ATOM 3382 C CA . PRO A 1 437 ? 5.273 -0.015 30.936 1.00 68.94 437 PRO A CA 1
ATOM 3383 C C . PRO A 1 437 ? 6.637 0.123 31.628 1.00 68.94 437 PRO A C 1
ATOM 3385 O O . PRO A 1 437 ? 6.771 0.803 32.641 1.00 68.94 437 PRO A O 1
ATOM 3388 N N . ALA A 1 438 ? 7.660 -0.529 31.071 1.00 73.38 438 ALA A N 1
ATOM 3389 C CA . ALA A 1 438 ? 9.038 -0.469 31.575 1.00 73.38 438 ALA A CA 1
ATOM 3390 C C . ALA A 1 438 ? 9.795 0.811 31.151 1.00 73.38 438 ALA A C 1
ATOM 3392 O O . ALA A 1 438 ? 10.996 0.919 31.382 1.00 73.38 438 ALA A O 1
ATOM 3393 N N . ASN A 1 439 ? 9.114 1.748 30.483 1.00 73.25 439 ASN A N 1
ATOM 3394 C CA . ASN A 1 439 ? 9.631 3.068 30.116 1.00 73.25 439 ASN A CA 1
ATOM 3395 C C . ASN A 1 439 ? 9.151 4.128 31.128 1.00 73.25 439 ASN A C 1
ATOM 3397 O O . ASN A 1 439 ? 8.651 3.788 32.203 1.00 73.25 439 ASN A O 1
ATOM 3401 N N . ASP A 1 440 ? 9.249 5.408 30.765 1.00 78.75 440 ASP A N 1
ATOM 3402 C CA . ASP A 1 440 ? 8.869 6.532 31.627 1.00 78.75 440 ASP A CA 1
ATOM 3403 C C . ASP A 1 440 ? 7.431 6.451 32.173 1.00 78.75 440 ASP A C 1
ATOM 3405 O O . ASP A 1 440 ? 7.153 6.964 33.257 1.00 78.75 440 ASP A O 1
ATOM 3409 N N . GLY A 1 441 ? 6.524 5.734 31.496 1.00 74.38 441 GLY A N 1
ATOM 3410 C CA . GLY A 1 441 ? 5.154 5.525 31.968 1.00 74.38 441 GLY A CA 1
ATOM 3411 C C . GLY A 1 441 ? 5.041 4.706 33.264 1.00 74.38 441 GLY A C 1
ATOM 3412 O O . GLY A 1 441 ? 4.013 4.770 33.933 1.00 74.38 441 GLY A O 1
ATOM 3413 N N . GLY A 1 442 ? 6.077 3.956 33.656 1.00 85.12 442 GLY A N 1
ATOM 3414 C CA . GLY A 1 442 ? 6.127 3.233 34.933 1.00 85.12 442 GLY A CA 1
ATOM 3415 C C . GLY A 1 442 ? 6.710 4.042 36.097 1.00 85.12 442 GLY A C 1
ATOM 3416 O O . GLY A 1 442 ? 6.601 3.620 37.252 1.00 85.12 442 GLY A O 1
ATOM 3417 N N . LEU A 1 443 ? 7.324 5.201 35.826 1.00 92.19 443 LEU A N 1
ATOM 3418 C CA . LEU A 1 443 ? 8.102 5.943 36.825 1.00 92.19 443 LEU A CA 1
ATOM 3419 C C . LEU A 1 443 ? 7.242 6.494 37.958 1.00 92.19 443 LEU A C 1
ATOM 3421 O O . LEU A 1 443 ? 7.662 6.423 39.110 1.00 92.19 443 LEU A O 1
ATOM 3425 N N . ALA A 1 444 ? 6.040 6.988 37.657 1.00 93.81 444 ALA A N 1
ATOM 3426 C CA . ALA A 1 444 ? 5.147 7.555 38.666 1.00 93.81 444 ALA A CA 1
ATOM 3427 C C . ALA A 1 444 ? 4.795 6.534 39.766 1.00 93.81 444 ALA A C 1
ATOM 3429 O O . ALA A 1 444 ? 4.807 6.867 40.951 1.00 93.81 444 ALA A O 1
ATOM 3430 N N . LEU A 1 445 ? 4.564 5.268 39.392 1.00 95.19 445 LEU A N 1
ATOM 3431 C CA . LEU A 1 445 ? 4.334 4.188 40.355 1.00 95.19 445 LEU A CA 1
ATOM 3432 C C . LEU A 1 445 ? 5.574 3.954 41.226 1.00 95.19 445 LEU A C 1
ATOM 3434 O O . LEU A 1 445 ? 5.468 3.894 42.450 1.00 95.19 445 LEU A O 1
ATOM 3438 N N . GLY A 1 446 ? 6.754 3.867 40.603 1.00 94.06 446 GLY A N 1
ATOM 3439 C CA . GLY A 1 446 ? 8.018 3.709 41.323 1.00 94.06 446 GLY A CA 1
ATOM 3440 C C . GLY A 1 446 ? 8.268 4.848 42.314 1.00 94.06 446 GLY A C 1
ATOM 3441 O O . GLY A 1 446 ? 8.580 4.598 43.476 1.00 94.06 446 GLY A O 1
ATOM 3442 N N . GLN A 1 447 ? 8.057 6.095 41.887 1.00 97.56 447 GLN A N 1
ATOM 3443 C CA . GLN A 1 447 ? 8.180 7.289 42.725 1.00 97.56 447 GLN A CA 1
ATOM 3444 C C . GLN A 1 447 ? 7.231 7.241 43.927 1.00 97.56 447 GLN A C 1
ATOM 3446 O O . GLN A 1 447 ? 7.674 7.460 45.055 1.00 97.56 447 GLN A O 1
ATOM 3451 N N . ALA A 1 448 ? 5.955 6.906 43.707 1.00 97.31 448 ALA A N 1
ATOM 3452 C CA . ALA A 1 448 ? 4.963 6.794 44.773 1.00 97.31 448 ALA A CA 1
ATOM 3453 C C . ALA A 1 448 ? 5.349 5.718 45.802 1.00 97.31 448 ALA A C 1
ATOM 3455 O O . ALA A 1 448 ? 5.347 5.983 47.006 1.00 97.31 448 ALA A O 1
ATOM 3456 N N . CYS A 1 449 ? 5.745 4.526 45.343 1.00 97.25 449 CYS A N 1
ATOM 3457 C CA . CYS A 1 449 ? 6.177 3.437 46.220 1.00 97.25 449 CYS A CA 1
ATOM 3458 C C . CYS A 1 449 ? 7.438 3.798 47.023 1.00 97.25 449 CYS A C 1
ATOM 3460 O O . CYS A 1 449 ? 7.489 3.540 48.227 1.00 97.25 449 CYS A O 1
ATOM 3462 N N . ILE A 1 450 ? 8.434 4.430 46.389 1.00 97.00 450 ILE A N 1
ATOM 3463 C CA . ILE A 1 450 ? 9.671 4.873 47.052 1.00 97.00 450 ILE A CA 1
ATOM 3464 C C . ILE A 1 450 ? 9.368 5.938 48.112 1.00 97.00 450 ILE A C 1
ATOM 3466 O O . ILE A 1 450 ? 9.858 5.841 49.239 1.00 97.00 450 ILE A O 1
ATOM 3470 N N . ALA A 1 451 ? 8.553 6.943 47.776 1.00 97.00 451 ALA A N 1
ATOM 3471 C CA . ALA A 1 451 ? 8.165 7.996 48.710 1.00 97.00 451 ALA A CA 1
ATOM 3472 C C . ALA A 1 451 ? 7.414 7.420 49.921 1.00 97.00 451 ALA A C 1
ATOM 3474 O O . ALA A 1 451 ? 7.756 7.729 51.063 1.00 97.00 451 ALA A O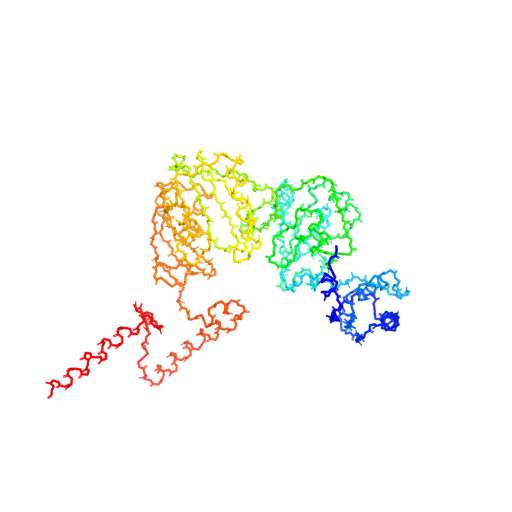 1
ATOM 3475 N N . ALA A 1 452 ? 6.450 6.524 49.683 1.00 96.62 452 ALA A N 1
ATOM 3476 C CA . ALA A 1 452 ? 5.694 5.857 50.740 1.00 96.62 452 ALA A CA 1
ATOM 3477 C C . ALA A 1 452 ? 6.593 5.025 51.672 1.00 96.62 452 ALA A C 1
ATOM 3479 O O . ALA A 1 452 ? 6.419 5.071 52.891 1.00 96.62 452 ALA A O 1
ATOM 3480 N N . ALA A 1 453 ? 7.574 4.297 51.125 1.00 96.00 453 ALA A N 1
ATOM 3481 C CA . ALA A 1 453 ? 8.515 3.507 51.918 1.00 96.00 453 ALA A CA 1
ATOM 3482 C C . ALA A 1 453 ? 9.381 4.389 52.835 1.00 96.00 453 ALA A C 1
ATOM 3484 O O . ALA A 1 453 ? 9.443 4.139 54.040 1.00 96.00 453 ALA A O 1
ATOM 3485 N N . ARG A 1 454 ? 9.970 5.465 52.293 1.00 96.75 454 ARG A N 1
ATOM 3486 C CA . ARG A 1 454 ? 10.818 6.405 53.053 1.00 96.75 454 ARG A CA 1
ATOM 3487 C C . ARG A 1 454 ? 10.055 7.109 54.174 1.00 96.75 454 ARG A C 1
ATOM 3489 O O . ARG A 1 454 ? 10.549 7.207 55.293 1.00 96.75 454 ARG A O 1
ATOM 3496 N N . LEU A 1 455 ? 8.829 7.558 53.899 1.00 94.75 455 LEU A N 1
ATOM 3497 C CA . LEU A 1 455 ? 7.975 8.189 54.911 1.00 94.75 455 LEU A CA 1
ATOM 3498 C C . LEU A 1 455 ? 7.581 7.219 56.033 1.00 94.75 455 LEU A C 1
ATOM 3500 O O . LEU A 1 455 ? 7.350 7.647 57.162 1.00 94.75 455 LEU A O 1
ATOM 3504 N N . ARG A 1 456 ? 7.498 5.913 55.745 1.00 93.12 456 ARG A N 1
ATOM 3505 C CA . ARG A 1 456 ? 7.198 4.892 56.755 1.00 93.12 456 ARG A CA 1
ATOM 3506 C C . ARG A 1 456 ? 8.379 4.637 57.691 1.00 93.12 456 ARG A C 1
ATOM 3508 O O . ARG A 1 456 ? 8.149 4.383 58.868 1.00 93.12 456 ARG A O 1
ATOM 3515 N N . GLU A 1 457 ? 9.610 4.709 57.189 1.00 83.38 457 GLU A N 1
ATOM 3516 C CA . GLU A 1 457 ? 10.828 4.584 58.003 1.00 83.38 457 GLU A CA 1
ATOM 3517 C C . GLU A 1 457 ? 11.043 5.795 58.910 1.00 83.38 457 GLU A C 1
ATOM 3519 O O . GLU A 1 457 ? 11.388 5.610 60.063 1.00 83.38 457 GLU A O 1
ATOM 3524 N N . GLN A 1 458 ? 10.737 7.011 58.449 1.00 79.88 458 GLN A N 1
ATOM 3525 C CA . GLN A 1 458 ? 10.818 8.228 59.276 1.00 79.88 458 GLN A CA 1
ATOM 3526 C C . GLN A 1 458 ? 9.797 8.278 60.427 1.00 79.88 458 GLN A C 1
ATOM 3528 O O . GLN A 1 458 ? 9.894 9.134 61.302 1.00 79.88 458 GLN A O 1
ATOM 3533 N N . ARG A 1 459 ? 8.782 7.406 60.399 1.00 72.00 459 ARG A N 1
ATOM 3534 C CA . ARG A 1 459 ? 7.756 7.275 61.446 1.00 72.00 459 ARG A CA 1
ATOM 3535 C C . ARG A 1 459 ? 8.046 6.147 62.444 1.00 72.00 459 ARG A C 1
ATOM 3537 O O . ARG A 1 459 ? 7.267 5.991 63.382 1.00 72.00 459 ARG A O 1
ATOM 3544 N N . ARG A 1 460 ? 9.084 5.339 62.209 1.00 55.44 460 ARG A N 1
ATOM 3545 C CA . ARG A 1 460 ? 9.609 4.347 63.158 1.00 55.44 460 ARG A CA 1
ATOM 3546 C C . ARG A 1 460 ? 10.793 4.946 63.893 1.00 55.44 460 ARG A C 1
ATOM 3548 O O . ARG A 1 460 ? 10.947 4.577 65.074 1.00 55.44 460 ARG A O 1
#